Protein AF-A0A1Y3G2E9-F1 (afdb_monomer_lite)

Structure (mmCIF, N/CA/C/O backbone):
data_AF-A0A1Y3G2E9-F1
#
_entry.id   AF-A0A1Y3G2E9-F1
#
loop_
_atom_site.group_PDB
_atom_site.id
_atom_site.type_symbol
_atom_site.label_atom_id
_atom_site.label_alt_id
_atom_site.label_comp_id
_atom_site.label_asym_id
_atom_site.label_entity_id
_atom_site.label_seq_id
_atom_site.pdbx_PDB_ins_code
_atom_site.Cartn_x
_atom_site.Cartn_y
_atom_site.Cartn_z
_atom_site.occupancy
_atom_site.B_iso_or_equiv
_atom_site.auth_seq_id
_atom_site.auth_comp_id
_atom_site.auth_asym_id
_atom_site.auth_atom_id
_atom_site.pdbx_PDB_model_num
ATOM 1 N N . ARG A 1 1 ? -1.721 21.512 43.589 1.00 33.94 1 ARG A N 1
ATOM 2 C CA . ARG A 1 1 ? -3.188 21.276 43.557 1.00 33.94 1 ARG A CA 1
ATOM 3 C C . ARG A 1 1 ? -3.513 20.616 42.223 1.00 33.94 1 ARG A C 1
ATOM 5 O O . ARG A 1 1 ? -3.336 21.269 41.206 1.00 33.94 1 ARG A O 1
ATOM 12 N N . PHE A 1 2 ? -3.913 19.345 42.205 1.00 29.30 2 PHE A N 1
ATOM 13 C CA . PHE A 1 2 ? -4.418 18.720 40.980 1.00 29.30 2 PHE A CA 1
ATOM 14 C C . PHE A 1 2 ? -5.813 19.287 40.705 1.00 29.30 2 PHE A C 1
ATOM 16 O O . PHE A 1 2 ? -6.767 18.940 41.395 1.00 29.30 2 PHE A O 1
ATOM 23 N N . SER A 1 3 ? -5.913 20.225 39.764 1.00 37.59 3 SER A N 1
ATOM 24 C CA . SER A 1 3 ? -7.208 20.693 39.271 1.00 37.59 3 SER A CA 1
ATOM 25 C C . SER A 1 3 ? -7.757 19.628 38.329 1.00 37.59 3 SER A C 1
ATOM 27 O O . SER A 1 3 ? -7.109 19.286 37.338 1.00 37.59 3 SER A O 1
ATOM 29 N N . GLY A 1 4 ? -8.928 19.073 38.644 1.00 47.66 4 GLY A N 1
ATOM 30 C CA . GLY A 1 4 ? -9.651 18.223 37.702 1.00 47.66 4 GLY A CA 1
ATOM 31 C C . GLY A 1 4 ? -9.939 18.999 36.414 1.00 47.66 4 GLY A C 1
ATOM 32 O O . GLY A 1 4 ? -10.162 20.208 36.461 1.00 47.66 4 GLY A O 1
ATOM 33 N N . LYS A 1 5 ? -9.893 18.318 35.259 1.00 54.69 5 LYS A N 1
ATOM 34 C CA . LYS A 1 5 ? -10.405 18.893 34.006 1.00 54.69 5 LYS A CA 1
ATOM 35 C C . LYS A 1 5 ? -11.888 19.220 34.189 1.00 54.69 5 LYS A C 1
ATOM 37 O O . LYS A 1 5 ? -12.602 18.443 34.820 1.00 54.69 5 LYS A O 1
ATOM 42 N N . ASP A 1 6 ? -12.302 20.326 33.592 1.00 52.81 6 ASP A N 1
ATOM 43 C CA . ASP A 1 6 ? -13.691 20.759 33.546 1.00 52.81 6 ASP A CA 1
ATOM 44 C C . ASP A 1 6 ? -14.562 19.678 32.872 1.00 52.81 6 ASP A C 1
ATOM 46 O O . ASP A 1 6 ? -14.238 19.213 31.777 1.00 52.81 6 ASP A O 1
ATOM 50 N N . ASP A 1 7 ? -15.618 19.227 33.555 1.00 52.00 7 ASP A N 1
ATOM 51 C CA . ASP A 1 7 ? -16.566 18.203 33.078 1.00 52.00 7 ASP A CA 1
ATOM 52 C C . ASP A 1 7 ? -17.997 18.748 33.106 1.00 52.00 7 ASP A C 1
ATOM 54 O O . ASP A 1 7 ? -18.939 18.094 33.548 1.00 52.00 7 ASP A O 1
ATOM 58 N N . PHE A 1 8 ? -18.171 19.982 32.632 1.00 50.12 8 PHE A N 1
ATOM 59 C CA . PHE A 1 8 ? -19.473 20.649 32.566 1.00 50.12 8 PHE A CA 1
ATOM 60 C C . PHE A 1 8 ? -20.528 19.849 31.773 1.00 50.12 8 PHE A C 1
ATOM 62 O O . PHE A 1 8 ? -21.725 19.987 32.003 1.00 50.12 8 PHE A O 1
ATOM 69 N N . ARG A 1 9 ? -20.089 18.980 30.849 1.00 52.66 9 ARG A N 1
ATOM 70 C CA . ARG A 1 9 ? -20.954 18.086 30.057 1.00 52.66 9 ARG A CA 1
ATOM 71 C C . ARG A 1 9 ? -21.205 16.714 30.709 1.00 52.66 9 ARG A C 1
ATOM 73 O O . ARG A 1 9 ? -21.903 15.904 30.112 1.00 52.66 9 ARG A O 1
ATOM 80 N N . LEU A 1 10 ? -20.673 16.461 31.912 1.00 61.97 10 LEU A N 1
ATOM 81 C CA . LEU A 1 10 ? -20.812 15.209 32.679 1.00 61.97 10 LEU A CA 1
ATOM 82 C C . LEU A 1 10 ? -20.378 13.943 31.918 1.00 61.97 10 LEU A C 1
ATOM 84 O O . LEU A 1 10 ? -20.847 12.839 32.202 1.00 61.97 10 LEU A O 1
ATOM 88 N N . ASN A 1 11 ? -19.466 14.077 30.957 1.00 60.25 11 ASN A N 1
ATOM 89 C CA .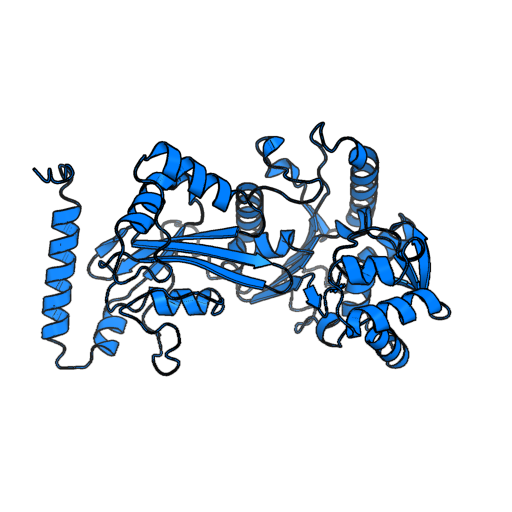 ASN A 1 11 ? -19.031 12.967 30.116 1.00 60.25 11 ASN A CA 1
ATOM 90 C C . ASN A 1 11 ? -18.263 11.925 30.938 1.00 60.25 11 ASN A C 1
ATOM 92 O O . ASN A 1 11 ? -18.474 10.728 30.753 1.00 60.25 11 ASN A O 1
ATOM 96 N N . ARG A 1 12 ? -17.439 12.355 31.908 1.00 62.41 12 ARG A N 1
ATOM 97 C CA . ARG A 1 12 ? -16.728 11.411 32.789 1.00 62.41 12 ARG A CA 1
ATOM 98 C C . ARG A 1 12 ? -17.673 10.732 33.766 1.00 62.41 12 ARG A C 1
ATOM 100 O O . ARG A 1 12 ? -17.498 9.552 34.047 1.00 62.41 12 ARG A O 1
ATOM 107 N N . LEU A 1 13 ? -18.665 11.451 34.290 1.00 62.16 13 LEU A N 1
ATOM 108 C CA . LEU A 1 13 ? -19.677 10.847 35.161 1.00 62.16 13 LEU A CA 1
ATOM 109 C C . LEU A 1 13 ? -20.471 9.760 34.418 1.00 62.16 13 LEU A C 1
ATOM 111 O O . LEU A 1 13 ? -20.739 8.703 34.988 1.00 62.16 13 LEU A O 1
ATOM 115 N N . ASN A 1 14 ? -20.814 10.001 33.152 1.00 65.81 14 ASN A N 1
ATOM 116 C CA . ASN A 1 14 ? -21.484 9.013 32.309 1.00 65.81 14 ASN A CA 1
ATOM 117 C C . ASN A 1 14 ? -20.581 7.803 32.019 1.00 65.81 14 ASN A C 1
ATOM 119 O O . ASN A 1 14 ? -21.045 6.674 32.166 1.00 65.81 14 ASN A O 1
ATOM 123 N N . ASP A 1 15 ? -19.293 8.020 31.722 1.00 64.56 15 ASP A N 1
ATOM 124 C CA . ASP A 1 15 ? -18.304 6.940 31.569 1.00 64.56 15 ASP A CA 1
ATOM 125 C C . ASP A 1 15 ? -18.222 6.053 32.829 1.00 64.56 15 ASP A C 1
ATOM 127 O O . ASP A 1 15 ? -18.237 4.825 32.730 1.00 64.56 15 ASP A O 1
ATOM 131 N N . TYR A 1 16 ? -18.163 6.658 34.024 1.00 65.69 16 TYR A N 1
ATOM 132 C CA . TYR A 1 16 ? -18.098 5.917 35.290 1.00 65.69 16 TYR A CA 1
ATOM 133 C C . TYR A 1 16 ? -19.369 5.115 35.563 1.00 65.69 16 TYR A C 1
ATOM 135 O O . TYR A 1 16 ? -19.275 3.945 35.925 1.00 65.69 16 TYR A O 1
ATOM 143 N N . LYS A 1 17 ? -20.552 5.698 35.338 1.00 67.38 17 LYS A N 1
ATOM 144 C CA . LYS A 1 17 ? -21.832 4.986 35.500 1.00 67.38 17 LYS A CA 1
ATOM 145 C C . LYS A 1 17 ? -21.947 3.789 34.560 1.00 67.38 17 LYS A C 1
ATOM 147 O O . LYS A 1 17 ? -22.497 2.755 34.935 1.00 67.38 17 LYS A O 1
ATOM 152 N N . LEU A 1 18 ? -21.432 3.925 33.341 1.00 68.50 18 LEU A N 1
ATOM 153 C CA . LEU A 1 18 ? -21.439 2.860 32.345 1.00 68.50 18 LEU A CA 1
ATOM 154 C C . LEU A 1 18 ? -20.490 1.720 32.757 1.00 68.50 18 LEU A C 1
ATOM 156 O O . LEU A 1 18 ? -20.878 0.551 32.702 1.00 68.50 18 LEU A O 1
ATOM 160 N N . LEU A 1 19 ? -19.295 2.048 33.264 1.00 67.50 19 LEU A N 1
ATOM 161 C CA . LEU A 1 19 ? -18.360 1.068 33.831 1.00 67.50 19 LEU A CA 1
ATOM 162 C C . LEU A 1 19 ? -18.914 0.370 35.082 1.00 67.50 19 LEU A C 1
ATOM 164 O O . LEU A 1 19 ? -18.798 -0.849 35.188 1.00 67.50 19 LEU A O 1
ATOM 168 N N . GLU A 1 20 ? -19.554 1.103 35.997 1.00 67.06 20 GLU A N 1
ATOM 169 C CA . GLU A 1 20 ? -20.195 0.531 37.191 1.00 67.06 20 GLU A CA 1
ATOM 170 C C . GLU A 1 20 ? -21.314 -0.447 36.827 1.00 67.06 20 GLU A C 1
ATOM 172 O O . GLU A 1 20 ? -21.344 -1.564 37.346 1.00 67.06 20 GLU A O 1
ATOM 177 N N . LYS A 1 21 ? -22.200 -0.067 35.895 1.00 67.44 21 LYS A N 1
ATOM 178 C CA . LYS A 1 21 ? -23.280 -0.942 35.416 1.00 67.44 21 LYS A CA 1
ATOM 179 C C . LYS A 1 21 ? -22.718 -2.246 34.846 1.00 67.44 21 LYS A C 1
ATOM 181 O O . LYS A 1 21 ? -23.177 -3.328 35.202 1.00 67.44 21 LYS A O 1
ATOM 186 N N . LYS A 1 22 ? -21.676 -2.144 34.019 1.00 69.88 22 LYS A N 1
ATOM 187 C CA . LYS A 1 22 ? -21.013 -3.295 33.399 1.00 69.88 22 LYS A CA 1
ATOM 188 C C . LYS A 1 22 ? -20.303 -4.186 34.420 1.00 69.88 22 LYS A C 1
ATOM 190 O O . LYS A 1 22 ? -20.462 -5.401 34.370 1.00 69.88 22 LYS A O 1
ATOM 195 N N . HIS A 1 23 ? -19.564 -3.606 35.367 1.00 65.81 23 HIS A N 1
ATOM 196 C CA . HIS A 1 23 ? -18.923 -4.357 36.453 1.00 65.81 23 HIS A CA 1
ATOM 197 C C . HIS A 1 23 ? -19.948 -5.091 37.327 1.00 65.81 23 HIS A C 1
ATOM 199 O O . HIS A 1 23 ? -19.706 -6.236 37.705 1.00 65.81 23 HIS A O 1
ATOM 205 N N . GLY A 1 24 ? -21.101 -4.474 37.605 1.00 60.31 24 GLY A N 1
ATOM 206 C CA . GLY A 1 24 ? -22.197 -5.131 38.316 1.00 60.31 24 GLY A CA 1
ATOM 207 C C . GLY A 1 24 ? -22.714 -6.376 37.590 1.00 60.31 24 GLY A C 1
ATOM 208 O O . GLY A 1 24 ? -22.937 -7.407 38.220 1.00 60.31 24 GLY A O 1
ATOM 209 N N . GLU A 1 25 ? -22.849 -6.322 36.265 1.00 66.12 25 GLU A N 1
ATOM 210 C CA . GLU A 1 25 ? -23.317 -7.468 35.476 1.00 66.12 25 GLU A CA 1
ATOM 211 C C . GLU A 1 25 ? -22.242 -8.557 35.292 1.00 66.12 25 GLU A C 1
ATOM 213 O O . GLU A 1 25 ? -22.570 -9.741 35.360 1.00 66.12 25 GLU A O 1
ATOM 218 N N . ILE A 1 26 ? -20.957 -8.191 35.180 1.00 64.44 26 ILE A N 1
ATOM 219 C CA . ILE A 1 26 ? -19.830 -9.149 35.174 1.00 64.44 26 ILE A CA 1
ATOM 220 C C . ILE A 1 26 ? -19.745 -9.911 36.504 1.00 64.44 26 ILE A C 1
ATOM 222 O O . ILE A 1 26 ? -19.530 -11.120 36.518 1.00 64.44 26 ILE A O 1
ATOM 226 N N . LEU A 1 27 ? -19.939 -9.238 37.642 1.00 60.75 27 LEU A N 1
ATOM 227 C CA . LEU A 1 27 ? -19.952 -9.906 38.951 1.00 60.75 27 LEU A CA 1
ATOM 228 C C . LEU A 1 27 ? -21.125 -10.892 39.083 1.00 60.75 27 LEU A C 1
ATOM 230 O O . LEU A 1 27 ? -21.005 -11.918 39.755 1.00 60.75 27 LEU A O 1
ATOM 234 N N . ASN A 1 28 ? -22.239 -10.615 38.402 1.00 63.03 28 ASN A N 1
ATOM 235 C CA . ASN A 1 28 ? -23.421 -11.472 38.395 1.00 63.03 28 ASN A CA 1
ATOM 236 C C . ASN A 1 28 ? -23.333 -12.646 37.402 1.00 63.03 28 ASN A C 1
ATOM 238 O O . ASN A 1 28 ? -24.110 -13.593 37.537 1.00 63.03 28 ASN A O 1
ATOM 242 N N . SER A 1 29 ? -22.393 -12.642 36.448 1.00 59.78 29 SER A N 1
ATOM 243 C CA . SER A 1 29 ? -22.291 -13.668 35.393 1.00 59.78 29 SER A CA 1
ATOM 244 C C . SER A 1 29 ? -21.617 -14.984 35.824 1.00 59.78 29 SER A C 1
ATOM 246 O O . SER A 1 29 ? -21.401 -15.864 34.994 1.00 59.78 29 SER A O 1
ATOM 248 N N . LYS A 1 30 ? -21.314 -15.158 37.124 1.00 56.62 30 LYS A N 1
ATOM 249 C CA . LYS A 1 30 ? -20.863 -16.418 37.768 1.00 56.62 30 LYS A CA 1
ATOM 250 C C . LYS A 1 30 ? -19.804 -17.229 36.988 1.00 56.62 30 LYS A C 1
ATOM 252 O O . LYS A 1 30 ? -19.807 -18.456 37.043 1.00 56.62 30 LYS A O 1
ATOM 257 N N . GLY A 1 31 ? -18.866 -16.555 36.321 1.00 57.56 31 GLY A N 1
ATOM 258 C CA . GLY A 1 31 ? -17.687 -17.190 35.719 1.00 57.56 31 GLY A CA 1
ATOM 259 C C . GLY A 1 31 ? -17.747 -17.447 34.212 1.00 57.56 31 GLY A C 1
ATOM 260 O O . GLY A 1 31 ? -16.784 -17.992 33.682 1.00 57.56 31 GLY A O 1
ATOM 261 N N . ASP A 1 32 ? -18.801 -17.023 33.509 1.00 75.25 32 ASP A N 1
ATOM 262 C CA . ASP A 1 32 ? -18.860 -17.089 32.041 1.00 75.25 32 ASP A CA 1
ATOM 263 C C . ASP A 1 32 ? -18.683 -15.704 31.397 1.00 75.25 32 ASP A C 1
ATOM 265 O O . ASP A 1 32 ? -19.587 -15.112 30.799 1.00 75.25 32 ASP A O 1
ATOM 269 N N . THR A 1 33 ? -17.487 -15.143 31.582 1.00 81.62 33 THR A N 1
ATOM 270 C CA . THR A 1 33 ? -17.121 -13.809 31.083 1.00 81.62 33 THR A CA 1
ATOM 271 C C . THR A 1 33 ? -17.250 -13.705 29.562 1.00 81.62 33 THR A C 1
ATOM 273 O O . THR A 1 33 ? -17.646 -12.660 29.051 1.00 81.62 33 THR A O 1
ATOM 276 N N . ASP A 1 34 ? -16.964 -14.781 28.827 1.00 87.25 34 ASP A N 1
ATOM 277 C CA . ASP A 1 34 ? -16.975 -14.760 27.363 1.00 87.25 34 ASP A CA 1
ATOM 278 C C . ASP A 1 34 ? -18.409 -14.707 26.819 1.00 87.25 34 ASP A C 1
ATOM 280 O O . ASP A 1 34 ? -18.680 -13.931 25.900 1.00 87.25 34 ASP A O 1
ATOM 284 N N . ASN A 1 35 ? -19.363 -15.435 27.417 1.00 85.50 35 ASN A N 1
ATOM 285 C CA . ASN A 1 35 ? -20.775 -15.289 27.045 1.00 85.50 35 ASN A CA 1
ATOM 286 C C . ASN A 1 35 ? -21.325 -13.902 27.385 1.00 85.50 35 ASN A C 1
ATOM 288 O O . ASN A 1 35 ? -22.006 -13.301 26.553 1.00 85.50 35 ASN A O 1
ATOM 292 N N . PHE A 1 36 ? -20.949 -13.329 28.531 1.00 85.31 36 PHE A N 1
ATOM 293 C CA . PHE A 1 36 ? -21.302 -11.944 28.852 1.00 85.31 36 PHE A CA 1
ATOM 294 C C . PHE A 1 36 ? -20.791 -10.947 27.793 1.00 85.31 36 PHE A C 1
ATOM 296 O O . PHE A 1 36 ? -21.511 -10.027 27.388 1.00 85.31 36 PHE A O 1
ATOM 303 N N . LEU A 1 37 ? -19.557 -11.122 27.309 1.00 88.88 37 LEU A N 1
ATOM 304 C CA . LEU A 1 37 ? -18.989 -10.273 26.259 1.00 88.88 37 LEU A CA 1
ATOM 305 C C . LEU A 1 37 ? -19.732 -10.447 24.925 1.00 88.88 37 LEU A C 1
ATOM 307 O O . LEU A 1 37 ? -20.045 -9.442 24.281 1.00 88.88 37 LEU A O 1
ATOM 311 N N . ARG A 1 38 ? -20.098 -11.680 24.541 1.00 90.00 38 ARG A N 1
ATOM 312 C CA . ARG A 1 38 ? -20.937 -11.953 23.351 1.00 90.00 38 ARG A CA 1
ATOM 313 C C . ARG A 1 38 ? -22.284 -11.243 23.424 1.00 90.00 38 ARG A C 1
ATOM 315 O O . ARG A 1 38 ? -22.705 -10.608 22.456 1.00 90.00 38 ARG A O 1
ATOM 322 N N . GLU A 1 39 ? -22.929 -11.295 24.582 1.00 88.50 39 GLU A N 1
ATOM 323 C CA . GLU A 1 39 ? -24.205 -10.624 24.841 1.00 88.50 39 GLU A CA 1
ATOM 324 C C . GLU A 1 39 ? -24.077 -9.108 25.002 1.00 88.50 39 GLU A C 1
ATOM 326 O O . GLU A 1 39 ? -25.093 -8.416 25.046 1.00 88.50 39 GLU A O 1
ATOM 331 N N . SER A 1 40 ? -22.863 -8.566 25.125 1.00 88.25 40 SER A N 1
ATOM 332 C CA . SER A 1 40 ? -22.646 -7.120 25.230 1.00 88.25 40 SER A CA 1
ATOM 333 C C . SER A 1 40 ? -22.762 -6.413 23.878 1.00 88.25 40 SER A C 1
ATOM 335 O O . SER A 1 40 ? -22.918 -5.198 23.859 1.00 88.25 40 SER A O 1
ATOM 337 N N . HIS A 1 41 ? -22.737 -7.147 22.758 1.00 91.00 41 HIS A N 1
ATOM 338 C CA . HIS A 1 41 ? -22.830 -6.592 21.400 1.00 91.00 41 HIS A CA 1
ATOM 339 C C . HIS A 1 41 ? -21.794 -5.492 21.136 1.00 91.00 41 HIS A C 1
ATOM 341 O O . HIS A 1 41 ? -22.117 -4.393 20.688 1.00 91.00 41 HIS A O 1
ATOM 347 N N . ILE A 1 42 ? -20.534 -5.799 21.445 1.00 92.94 42 ILE A N 1
ATOM 348 C CA . ILE A 1 42 ? -19.425 -4.860 21.299 1.00 92.94 42 ILE A CA 1
ATOM 349 C C . ILE A 1 42 ? -19.195 -4.591 19.813 1.00 92.94 42 ILE A C 1
ATOM 351 O O . ILE A 1 42 ? -18.999 -5.515 19.022 1.00 92.94 42 ILE A O 1
ATOM 355 N N . THR A 1 43 ? -19.194 -3.316 19.447 1.00 94.19 43 THR A N 1
ATOM 356 C CA . THR A 1 43 ? -18.920 -2.841 18.096 1.00 94.19 43 THR A CA 1
ATOM 357 C C . THR A 1 43 ? -17.750 -1.866 18.086 1.00 94.19 43 THR A C 1
ATOM 359 O O . THR A 1 43 ? -17.594 -1.056 19.001 1.00 94.19 43 THR A O 1
ATOM 362 N N . VAL A 1 44 ? -16.918 -1.965 17.052 1.00 94.38 44 VAL A N 1
ATOM 363 C CA . VAL A 1 44 ? -15.723 -1.143 16.854 1.00 94.38 44 VAL A CA 1
ATOM 364 C C . VAL A 1 44 ? -15.795 -0.448 15.503 1.00 94.38 44 VAL A C 1
ATOM 366 O O . VAL A 1 44 ? -15.980 -1.092 14.473 1.00 94.38 44 VAL A O 1
ATOM 369 N N . GLU A 1 45 ? -15.611 0.860 15.506 1.00 92.94 45 GLU A N 1
ATOM 370 C CA . GLU A 1 45 ? -15.407 1.686 14.322 1.00 92.94 45 GLU A CA 1
ATOM 371 C C . GLU A 1 45 ? -13.966 2.202 14.330 1.00 92.94 45 GLU A C 1
ATOM 373 O O . GLU A 1 45 ? -13.455 2.617 15.375 1.00 92.94 45 GLU A O 1
ATOM 378 N N . ILE A 1 46 ? -13.302 2.150 13.175 1.00 91.50 46 ILE A N 1
ATOM 379 C CA . ILE A 1 46 ? -11.988 2.764 12.991 1.00 91.50 46 ILE A CA 1
ATOM 380 C C . ILE A 1 46 ? -12.203 4.057 12.221 1.00 91.50 46 ILE A C 1
ATOM 382 O O . ILE A 1 46 ? -12.562 4.031 11.046 1.00 91.50 46 ILE A O 1
ATOM 386 N N . ASP A 1 47 ? -11.968 5.174 12.893 1.00 90.56 47 ASP A N 1
ATOM 387 C CA . ASP A 1 47 ? -11.963 6.482 12.265 1.00 90.56 47 ASP A CA 1
ATOM 388 C C . ASP A 1 47 ? -10.558 6.798 11.753 1.00 90.56 47 ASP A C 1
ATOM 390 O O . ASP A 1 47 ? -9.590 6.946 12.511 1.00 90.56 47 ASP A O 1
ATOM 394 N N . TYR A 1 48 ? -10.456 6.871 10.432 1.00 89.06 48 TYR A N 1
ATOM 395 C CA . TYR A 1 48 ? -9.227 7.175 9.723 1.00 89.06 48 TYR A CA 1
ATOM 396 C C . TYR A 1 48 ? -8.968 8.686 9.596 1.00 89.06 48 TYR A C 1
ATOM 398 O O . TYR A 1 48 ? -7.877 9.079 9.188 1.00 89.06 48 TYR A O 1
ATOM 406 N N . ASN A 1 49 ? -9.886 9.570 9.977 1.00 87.31 49 ASN A N 1
ATOM 407 C CA . ASN A 1 49 ? -9.656 11.016 9.990 1.00 87.31 49 ASN A CA 1
ATOM 408 C C . ASN A 1 49 ? -8.968 11.471 11.294 1.00 87.31 49 ASN A C 1
ATOM 410 O O . ASN A 1 49 ? -9.461 12.309 12.049 1.00 87.31 49 ASN A O 1
ATOM 414 N N . VAL A 1 50 ? -7.808 10.875 11.576 1.00 91.75 50 VAL A N 1
ATOM 415 C CA . VAL A 1 50 ? -7.033 11.058 12.815 1.00 91.75 50 VAL A CA 1
ATOM 416 C C . VAL A 1 50 ? -6.659 12.526 13.045 1.00 91.75 50 VAL A C 1
ATOM 418 O O . VAL A 1 50 ? -6.706 13.012 14.178 1.00 91.75 50 VAL A O 1
ATOM 421 N N . GLU A 1 51 ? -6.318 13.242 11.978 1.00 89.19 51 GLU A N 1
ATOM 422 C CA . GLU A 1 51 ? -5.873 14.634 11.993 1.00 89.19 51 GLU A CA 1
ATOM 423 C C . GLU A 1 51 ? -6.960 15.573 12.544 1.00 89.19 51 GLU A C 1
ATOM 425 O O . GLU A 1 51 ? -6.654 16.480 13.322 1.00 89.19 51 GLU A O 1
ATOM 430 N N . ALA A 1 52 ? -8.239 15.305 12.248 1.00 89.50 52 ALA A N 1
ATOM 431 C CA . ALA A 1 52 ? -9.372 16.064 12.790 1.00 89.50 52 ALA A CA 1
ATOM 432 C C . ALA A 1 52 ? -9.549 15.895 14.313 1.00 89.50 52 ALA A C 1
ATOM 434 O O . ALA A 1 52 ? -10.231 16.688 14.967 1.00 89.50 52 ALA A O 1
ATOM 435 N N . HIS A 1 53 ? -8.909 14.882 14.898 1.00 93.12 53 HIS A N 1
ATOM 436 C CA . HIS A 1 53 ? -9.056 14.482 16.294 1.00 93.12 53 HIS A CA 1
ATOM 437 C C . HIS A 1 53 ? -7.713 14.444 17.043 1.00 93.12 53 HIS A C 1
ATOM 439 O O . HIS A 1 53 ? -7.574 13.740 18.049 1.00 93.12 53 HIS A O 1
ATOM 445 N N . ILE A 1 54 ? -6.721 15.231 16.610 1.00 93.75 54 ILE A N 1
ATOM 446 C CA . ILE A 1 54 ? -5.344 15.127 17.120 1.00 93.75 54 ILE A CA 1
ATOM 447 C C . ILE A 1 54 ? -5.215 15.361 18.630 1.00 93.75 54 ILE A C 1
ATOM 449 O O . ILE A 1 54 ? -4.434 14.703 19.316 1.00 93.75 54 ILE A O 1
ATOM 453 N N . ASP A 1 55 ? -6.046 16.240 19.189 1.00 92.69 55 ASP A N 1
ATOM 454 C CA . ASP A 1 55 ? -6.088 16.492 20.631 1.00 92.69 55 ASP A CA 1
ATOM 455 C C . ASP A 1 55 ? -6.469 15.230 21.417 1.00 92.69 55 ASP A C 1
ATOM 457 O O . ASP A 1 55 ? -5.957 14.988 22.515 1.00 92.69 55 ASP A O 1
ATOM 461 N N . ARG A 1 56 ? -7.354 14.404 20.846 1.00 93.88 56 ARG A N 1
ATOM 462 C CA . ARG A 1 56 ? -7.771 13.137 21.441 1.00 93.88 56 ARG A CA 1
ATOM 463 C C . ARG A 1 56 ? -6.681 12.076 21.320 1.00 93.88 56 ARG A C 1
ATOM 465 O O . ARG A 1 56 ? -6.476 11.331 22.278 1.00 93.88 56 ARG A O 1
ATOM 472 N N . VAL A 1 57 ? -5.960 12.042 20.200 1.00 94.88 57 VAL A N 1
ATOM 473 C CA . VAL A 1 57 ? -4.787 11.173 19.995 1.00 94.88 57 VAL A CA 1
ATOM 474 C C . VAL A 1 57 ? -3.724 11.452 21.056 1.00 94.88 57 VAL A C 1
ATOM 476 O O . VAL A 1 57 ? -3.311 10.539 21.770 1.00 94.88 57 VAL A O 1
ATOM 479 N N . ILE A 1 58 ? -3.344 12.723 21.235 1.00 94.38 58 ILE A N 1
ATOM 480 C CA . ILE A 1 58 ? -2.360 13.142 22.246 1.00 94.38 58 ILE A CA 1
ATOM 481 C C . ILE A 1 58 ? -2.829 12.747 23.648 1.00 94.38 58 ILE A C 1
ATOM 483 O O . ILE A 1 58 ? -2.048 12.235 24.454 1.00 94.38 58 ILE A O 1
ATOM 487 N N . GLU A 1 59 ? -4.115 12.950 23.948 1.00 92.44 59 GLU A N 1
ATOM 488 C CA . GLU A 1 59 ? -4.681 12.550 25.232 1.00 92.44 59 GLU A CA 1
ATOM 489 C C . GLU A 1 59 ? -4.560 11.040 25.474 1.00 92.44 59 GLU A C 1
ATOM 491 O O . GLU A 1 59 ? -4.135 10.636 26.559 1.00 92.44 59 GLU A O 1
ATOM 496 N N . LEU A 1 60 ? -4.919 10.214 24.488 1.00 93.50 60 LEU A N 1
ATOM 497 C CA . LEU A 1 60 ? -4.803 8.760 24.578 1.00 93.50 60 LEU A CA 1
ATOM 498 C C . LEU A 1 60 ? -3.346 8.343 24.786 1.00 93.50 60 LEU A C 1
ATOM 500 O O . LEU A 1 60 ? -3.064 7.626 25.744 1.00 93.50 60 LEU A O 1
ATOM 504 N N . ILE A 1 61 ? -2.410 8.848 23.982 1.00 93.31 61 ILE A N 1
ATOM 505 C CA . ILE A 1 61 ? -0.989 8.485 24.077 1.00 93.31 61 ILE A CA 1
ATOM 506 C C . ILE A 1 61 ? -0.413 8.822 25.458 1.00 93.31 61 ILE A C 1
ATOM 508 O O . ILE A 1 61 ? 0.288 7.998 26.048 1.00 93.31 61 ILE A O 1
ATOM 512 N N . ASN A 1 62 ? -0.724 9.999 26.006 1.00 91.56 62 ASN A N 1
ATOM 513 C CA . ASN A 1 62 ? -0.103 10.467 27.246 1.00 91.56 62 ASN A CA 1
ATOM 514 C C . ASN A 1 62 ? -0.797 9.982 28.525 1.00 91.56 62 ASN A C 1
ATOM 516 O O . ASN A 1 62 ? -0.162 9.950 29.579 1.00 91.56 62 ASN A O 1
ATOM 520 N N . ARG A 1 63 ? -2.083 9.606 28.471 1.00 86.12 63 ARG A N 1
ATOM 521 C CA . ARG A 1 63 ? -2.859 9.233 29.673 1.00 86.12 63 ARG A CA 1
ATOM 522 C C . ARG A 1 63 ? -3.112 7.742 29.837 1.00 86.12 63 ARG A C 1
ATOM 524 O O . ARG A 1 63 ?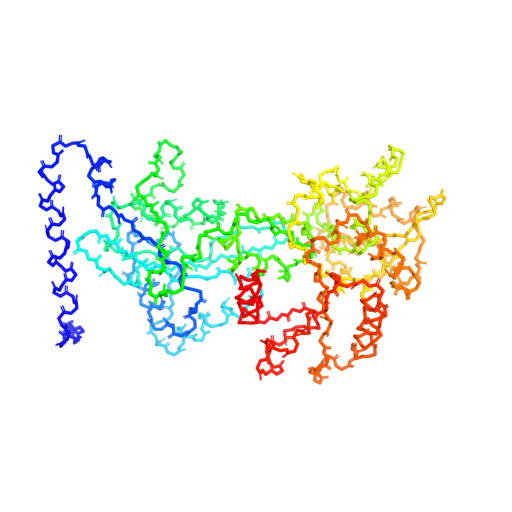 -3.587 7.325 30.892 1.00 86.12 63 ARG A O 1
ATOM 531 N N . THR A 1 64 ? -2.828 6.938 28.822 1.00 80.75 64 THR A N 1
ATOM 532 C CA . THR A 1 64 ? -2.998 5.485 28.891 1.00 80.75 64 THR A CA 1
ATOM 533 C C . THR A 1 64 ? -1.708 4.837 29.391 1.00 80.75 64 THR A C 1
ATOM 535 O O . THR A 1 64 ? -0.634 5.049 28.831 1.00 80.75 64 THR A O 1
ATOM 538 N N . ASN A 1 65 ? -1.798 4.054 30.470 1.00 76.31 65 ASN A N 1
ATOM 539 C CA . ASN A 1 65 ? -0.648 3.350 31.051 1.00 76.31 65 ASN A CA 1
ATOM 540 C C . ASN A 1 65 ? -0.775 1.831 30.879 1.00 76.31 65 ASN A C 1
ATOM 542 O O . ASN A 1 65 ? 0.058 1.223 30.221 1.00 76.31 65 ASN A O 1
ATOM 546 N N . GLN A 1 66 ? -1.834 1.230 31.429 1.00 75.88 66 GLN A N 1
ATOM 547 C CA . GLN A 1 66 ? -2.001 -0.231 31.508 1.00 75.88 66 GLN A CA 1
ATOM 548 C C . GLN A 1 66 ? -2.376 -0.913 30.182 1.00 75.88 66 GLN A C 1
ATOM 550 O O . GLN A 1 66 ? -2.174 -2.114 30.026 1.00 75.88 66 GLN A O 1
ATOM 555 N N . LEU A 1 67 ? -2.907 -0.141 29.233 1.00 82.06 67 LEU A N 1
ATOM 556 C CA . LEU A 1 67 ? -3.207 -0.574 27.867 1.00 82.06 67 LEU A CA 1
ATOM 557 C C . LEU A 1 67 ? -2.452 0.289 26.851 1.00 82.06 67 LEU A C 1
ATOM 559 O O . LEU A 1 67 ? -2.950 0.564 25.766 1.00 82.06 67 LEU A O 1
ATOM 563 N N . ASN A 1 68 ? -1.269 0.779 27.225 1.00 88.25 68 ASN A N 1
ATOM 564 C CA . ASN A 1 68 ? -0.343 1.407 26.296 1.00 88.25 68 ASN A CA 1
ATOM 565 C C . ASN A 1 68 ? 0.864 0.497 26.143 1.00 88.25 68 ASN A C 1
ATOM 567 O O . ASN A 1 68 ? 1.673 0.375 27.062 1.00 88.25 68 ASN A O 1
ATOM 571 N N . PHE A 1 69 ? 0.947 -0.150 24.988 1.00 90.19 69 PHE A N 1
ATOM 572 C CA . PHE A 1 69 ? 1.878 -1.247 24.782 1.00 90.19 69 PHE A CA 1
ATOM 573 C C . PHE A 1 69 ? 3.305 -0.759 24.547 1.00 90.19 69 PHE A C 1
ATOM 575 O O . PHE A 1 69 ? 4.246 -1.418 24.964 1.00 90.19 69 PHE A O 1
ATOM 582 N N . ILE A 1 70 ? 3.473 0.430 23.967 1.00 90.44 70 ILE A N 1
ATOM 583 C CA . ILE A 1 70 ? 4.790 0.954 23.571 1.00 90.44 70 ILE A CA 1
ATOM 584 C C . ILE A 1 70 ? 5.308 1.994 24.574 1.00 90.44 70 ILE A C 1
ATOM 586 O O . ILE A 1 70 ? 6.510 2.166 24.739 1.00 90.44 70 ILE A O 1
ATOM 590 N N . LYS A 1 71 ? 4.412 2.702 25.275 1.00 87.25 71 LYS A N 1
ATOM 591 C CA . LYS A 1 71 ? 4.726 3.738 26.281 1.00 87.25 71 LYS A CA 1
ATOM 592 C C . LYS A 1 71 ? 5.611 4.894 25.776 1.00 87.25 71 LYS A C 1
ATOM 594 O O . LYS A 1 71 ? 6.124 5.665 26.584 1.00 87.25 71 LYS A O 1
ATOM 599 N N . LYS A 1 72 ? 5.703 5.096 24.454 1.00 89.38 72 LYS A N 1
ATOM 600 C CA . LYS A 1 72 ? 6.281 6.298 23.825 1.00 89.38 72 LYS A CA 1
ATOM 601 C C . LYS A 1 72 ? 5.382 7.505 24.127 1.00 89.38 72 LYS A C 1
ATOM 603 O O . LYS A 1 72 ? 4.294 7.631 23.568 1.00 89.38 72 LYS A O 1
ATOM 608 N N . ARG A 1 73 ? 5.799 8.361 25.066 1.00 90.69 73 ARG A N 1
ATOM 609 C CA . ARG A 1 73 ? 5.077 9.588 25.454 1.00 90.69 73 ARG A CA 1
ATOM 610 C C . ARG A 1 73 ? 5.415 10.736 24.509 1.00 90.69 73 ARG A C 1
ATOM 612 O O . ARG A 1 73 ? 6.533 10.824 24.010 1.00 90.69 73 ARG A O 1
ATOM 619 N N . LEU A 1 74 ? 4.442 11.611 24.287 1.00 93.44 74 LEU A N 1
ATOM 620 C CA . LEU A 1 74 ? 4.643 12.873 23.580 1.00 93.44 74 LEU A CA 1
ATOM 621 C C . LEU A 1 74 ? 5.053 13.974 24.573 1.00 93.44 74 LEU A C 1
ATOM 623 O O . LEU A 1 74 ? 4.760 13.841 25.766 1.00 93.44 74 LEU A O 1
ATOM 627 N N . PRO A 1 75 ? 5.677 15.068 24.096 1.00 93.69 75 PRO A N 1
ATOM 628 C CA . PRO A 1 75 ? 5.955 16.249 24.911 1.00 93.69 75 PRO A CA 1
ATOM 629 C C . PRO A 1 75 ? 4.742 16.726 25.730 1.00 93.69 75 PRO A C 1
ATOM 631 O O . PRO A 1 75 ? 3.594 16.592 25.305 1.00 93.69 75 PRO A O 1
ATOM 634 N N . GLU A 1 76 ? 4.987 17.308 26.909 1.00 87.88 76 GLU A N 1
ATOM 635 C CA . GLU A 1 76 ? 3.908 17.851 27.753 1.00 87.88 76 GLU A CA 1
ATOM 636 C C . GLU A 1 76 ? 3.268 19.102 27.140 1.00 87.88 76 GLU A C 1
ATOM 638 O O . GLU A 1 76 ? 2.064 19.331 27.289 1.00 87.88 76 GLU A O 1
ATOM 643 N N . ASN A 1 77 ? 4.068 19.906 26.433 1.00 93.44 77 ASN A N 1
ATOM 644 C CA . ASN A 1 77 ? 3.564 21.039 25.677 1.00 93.44 77 ASN A CA 1
ATOM 645 C C . ASN A 1 77 ? 2.694 20.534 24.517 1.00 93.44 77 ASN A C 1
ATOM 647 O O . ASN A 1 77 ? 3.134 19.749 23.678 1.00 93.44 77 ASN A O 1
ATOM 651 N N . LYS A 1 78 ? 1.446 21.008 24.471 1.00 89.88 78 LYS A N 1
ATOM 652 C CA . LYS A 1 78 ? 0.438 20.551 23.511 1.00 89.88 78 LYS A CA 1
ATOM 653 C C . LYS A 1 78 ? 0.828 20.827 22.058 1.00 89.88 78 LYS A C 1
ATOM 655 O O . LYS A 1 78 ? 0.570 19.985 21.205 1.00 89.88 78 LYS A O 1
ATOM 660 N N . GLU A 1 79 ? 1.431 21.975 21.772 1.00 92.50 79 GLU A N 1
ATOM 661 C CA . GLU A 1 79 ? 1.816 22.338 20.405 1.00 92.50 79 GLU A CA 1
ATOM 662 C C . GLU A 1 79 ? 3.041 21.538 19.948 1.00 92.50 79 GLU A C 1
ATOM 664 O O . GLU A 1 79 ? 3.062 21.040 18.823 1.00 92.50 79 GLU A O 1
ATOM 669 N N . ASP A 1 80 ? 3.998 21.285 20.846 1.00 93.69 80 ASP A N 1
ATOM 670 C CA . ASP A 1 80 ? 5.113 20.376 20.557 1.00 93.69 80 ASP A CA 1
ATOM 671 C C . ASP A 1 80 ? 4.624 18.940 20.323 1.00 93.69 80 ASP A C 1
ATOM 673 O O . ASP A 1 80 ? 5.063 18.283 19.381 1.00 93.69 80 ASP A O 1
ATOM 677 N N . ALA A 1 81 ? 3.677 18.460 21.137 1.00 93.75 81 ALA A N 1
ATOM 678 C CA . ALA A 1 81 ? 3.062 17.148 20.958 1.00 93.75 81 ALA A CA 1
ATOM 679 C C . ALA A 1 81 ? 2.340 17.027 19.614 1.00 93.75 81 ALA A C 1
ATOM 681 O O . ALA A 1 81 ? 2.516 16.018 18.932 1.00 93.75 81 ALA A O 1
ATOM 682 N N . LYS A 1 82 ? 1.569 18.053 19.223 1.00 94.06 82 LYS A N 1
ATOM 683 C CA . LYS A 1 82 ? 0.908 18.130 17.912 1.00 94.06 82 LYS A CA 1
ATOM 684 C C . LYS A 1 82 ? 1.910 18.081 16.772 1.00 94.06 82 LYS A C 1
ATOM 686 O O . LYS A 1 82 ? 1.677 17.340 15.822 1.00 94.06 82 LYS A O 1
ATOM 691 N N . ARG A 1 83 ? 3.007 18.836 16.858 1.00 93.50 83 ARG A N 1
ATOM 692 C CA . ARG A 1 83 ? 4.053 18.825 15.831 1.00 93.50 83 ARG A CA 1
ATOM 693 C C . ARG A 1 83 ? 4.640 17.424 15.668 1.00 93.50 83 ARG A C 1
ATOM 695 O O . ARG A 1 83 ? 4.586 16.892 14.568 1.00 93.50 83 ARG A O 1
ATOM 702 N N . VAL A 1 84 ? 5.081 16.800 16.764 1.00 93.44 84 VAL A N 1
ATOM 703 C CA . VAL A 1 84 ? 5.680 15.453 16.735 1.00 93.44 84 VAL A CA 1
ATOM 704 C C . VAL A 1 84 ? 4.722 14.427 16.129 1.00 93.44 84 VAL A C 1
ATOM 706 O O . VAL A 1 84 ? 5.105 13.683 15.233 1.00 93.44 84 VAL A O 1
ATOM 709 N N . ILE A 1 85 ? 3.461 14.382 16.577 1.00 93.62 85 ILE A N 1
ATOM 710 C CA . ILE A 1 85 ? 2.514 13.393 16.041 1.00 93.62 85 ILE A CA 1
ATOM 711 C C . ILE A 1 85 ? 2.127 13.687 14.585 1.00 93.62 85 ILE A C 1
ATOM 713 O O . ILE A 1 85 ? 1.917 12.755 13.818 1.00 93.62 85 ILE A O 1
ATOM 717 N N . SER A 1 86 ? 2.061 14.959 14.179 1.00 91.12 86 SER A N 1
ATOM 718 C CA . SER A 1 86 ? 1.755 15.331 12.791 1.00 91.12 86 SER A CA 1
ATOM 719 C C . SER A 1 86 ? 2.900 14.967 11.847 1.00 91.12 86 SER A C 1
ATOM 721 O O . SER A 1 86 ? 2.648 14.497 10.742 1.00 91.12 86 SER A O 1
ATOM 723 N N . GLU A 1 87 ? 4.149 15.133 12.288 1.00 90.56 87 GLU A N 1
ATOM 724 C CA . GLU A 1 87 ? 5.334 14.674 11.557 1.00 90.56 87 GLU A CA 1
ATOM 725 C C . GLU A 1 87 ? 5.299 13.151 11.372 1.00 90.56 87 GLU A C 1
ATOM 727 O O . GLU A 1 87 ? 5.430 12.667 10.248 1.00 90.56 87 GLU A O 1
ATOM 732 N N . GLU A 1 88 ? 5.016 12.398 12.438 1.00 90.69 88 GLU A N 1
ATOM 733 C CA . GLU A 1 88 ? 4.886 10.936 12.383 1.00 90.69 88 GLU A CA 1
ATOM 734 C C . GLU A 1 88 ? 3.744 10.482 11.458 1.00 90.69 88 GLU A C 1
ATOM 736 O O . GLU A 1 88 ? 3.897 9.494 10.752 1.00 90.69 88 GLU A O 1
ATOM 741 N N . LEU A 1 89 ? 2.614 11.198 11.413 1.00 89.81 89 LEU A N 1
ATOM 742 C CA . LEU A 1 89 ? 1.471 10.884 10.539 1.00 89.81 89 LEU A CA 1
ATOM 743 C C . LEU A 1 89 ? 1.682 11.284 9.072 1.00 89.81 89 LEU A C 1
ATOM 745 O O . LEU A 1 89 ? 0.942 10.829 8.199 1.00 89.81 89 LEU A O 1
ATOM 749 N N . SER A 1 90 ? 2.656 12.149 8.789 1.00 84.25 90 SER A N 1
ATOM 750 C CA . SER A 1 90 ? 2.854 12.698 7.445 1.00 84.25 90 SER A CA 1
ATOM 751 C C . SER A 1 90 ? 3.446 11.696 6.454 1.00 84.25 90 SER A C 1
ATOM 753 O O . SER A 1 90 ? 3.303 11.881 5.246 1.00 84.25 90 SER A O 1
ATOM 755 N N . HIS A 1 91 ? 4.093 10.639 6.949 1.00 84.00 91 HIS A N 1
ATOM 756 C CA . HIS A 1 91 ? 4.835 9.697 6.120 1.00 84.00 91 HIS A CA 1
ATOM 757 C C . HIS A 1 91 ? 3.891 8.685 5.425 1.00 84.00 91 HIS A C 1
ATOM 759 O O . HIS A 1 91 ? 2.935 8.215 6.043 1.00 84.00 91 HIS A O 1
ATOM 765 N N . PRO A 1 92 ? 4.124 8.324 4.146 1.00 77.44 92 PRO A N 1
ATOM 766 C CA . PRO A 1 92 ? 3.189 7.522 3.342 1.00 77.44 92 PRO A CA 1
ATOM 767 C C . PRO A 1 92 ? 2.976 6.088 3.853 1.00 77.44 92 PRO A C 1
ATOM 769 O O . PRO A 1 92 ? 1.906 5.518 3.660 1.00 77.44 92 PRO A O 1
ATOM 772 N N . ASP A 1 93 ? 3.975 5.514 4.523 1.00 85.00 93 ASP A N 1
ATOM 773 C CA . ASP A 1 93 ? 3.953 4.148 5.072 1.00 85.00 93 ASP A CA 1
ATOM 774 C C . ASP A 1 93 ? 3.281 4.058 6.461 1.00 85.00 93 ASP A C 1
ATOM 776 O O . ASP A 1 93 ? 3.284 3.001 7.108 1.00 85.00 93 ASP A O 1
ATOM 780 N N . ARG A 1 94 ? 2.725 5.176 6.947 1.00 90.12 94 ARG A N 1
ATOM 781 C CA . ARG A 1 94 ? 2.116 5.300 8.272 1.00 90.12 94 ARG A CA 1
ATOM 782 C C . ARG A 1 94 ? 0.606 5.164 8.180 1.00 90.12 94 ARG A C 1
ATOM 784 O O . ARG A 1 94 ? -0.115 6.020 7.669 1.00 90.12 94 ARG A O 1
ATOM 791 N N . HIS A 1 95 ? 0.124 4.083 8.765 1.00 91.25 95 HIS A N 1
ATOM 792 C CA . HIS A 1 95 ? -1.273 3.699 8.806 1.00 91.25 95 HIS A CA 1
ATOM 793 C C . HIS A 1 95 ? -1.803 3.934 10.214 1.00 91.25 95 HIS A C 1
ATOM 795 O O . HIS A 1 95 ? -1.322 3.342 11.177 1.00 91.25 95 HIS A O 1
ATOM 801 N N . ALA A 1 96 ? -2.772 4.830 10.351 1.00 94.44 96 ALA A N 1
ATOM 802 C CA . ALA A 1 96 ? -3.242 5.292 11.648 1.00 94.44 96 ALA A CA 1
ATOM 803 C C . ALA A 1 96 ? -4.759 5.236 11.731 1.00 94.44 96 ALA A C 1
ATOM 805 O O . ALA A 1 96 ? -5.439 5.476 10.732 1.00 94.44 96 ALA A O 1
ATOM 806 N N . GLY A 1 97 ? -5.281 5.009 12.931 1.00 94.62 97 GLY A N 1
ATOM 807 C CA . GLY A 1 97 ? -6.715 5.048 13.178 1.00 94.62 97 GLY A CA 1
ATOM 808 C C . GLY A 1 97 ? -7.049 5.316 14.637 1.00 94.62 97 GLY A C 1
ATOM 809 O O . GLY A 1 97 ? -6.334 4.894 15.554 1.00 94.62 97 GLY A O 1
ATOM 810 N N . LEU A 1 98 ? -8.157 6.021 14.845 1.00 96.12 98 LEU A N 1
ATOM 811 C CA . LEU A 1 98 ? -8.811 6.155 16.139 1.00 96.12 98 LEU A CA 1
ATOM 812 C C . LEU A 1 98 ? -9.877 5.076 16.284 1.00 96.12 98 LEU A C 1
ATOM 814 O O . LEU A 1 98 ? -10.665 4.830 15.379 1.00 96.12 98 LEU A O 1
ATOM 818 N N . VAL A 1 99 ? -9.906 4.434 17.443 1.00 96.31 99 VAL A N 1
ATOM 819 C CA . VAL A 1 99 ? -10.801 3.310 17.717 1.00 96.31 99 VAL A CA 1
ATOM 820 C C . VAL A 1 99 ? -11.974 3.819 18.532 1.00 96.31 99 VAL A C 1
ATOM 822 O O . VAL A 1 99 ? -11.807 4.186 19.700 1.00 96.31 99 VAL A O 1
ATOM 825 N N . HIS A 1 100 ? -13.152 3.844 17.923 1.00 94.50 100 HIS A N 1
ATOM 826 C CA . HIS A 1 100 ? -14.413 4.183 18.569 1.00 94.50 100 HIS A CA 1
ATOM 827 C C . HIS A 1 100 ? -15.138 2.893 18.947 1.00 94.50 100 HIS A C 1
ATOM 829 O O . HIS A 1 100 ? -15.351 2.025 18.104 1.00 94.50 100 HIS A O 1
ATOM 835 N N . VAL A 1 101 ? -15.500 2.743 20.222 1.00 94.19 101 VAL A N 1
ATOM 836 C CA . VAL A 1 101 ? -16.147 1.520 20.726 1.00 94.19 101 VAL A CA 1
ATOM 837 C C . VAL A 1 101 ? -17.541 1.825 21.243 1.00 94.19 101 VAL A C 1
ATOM 839 O O . VAL A 1 101 ? -17.749 2.820 21.937 1.00 94.19 101 VAL A O 1
ATOM 842 N N . ARG A 1 102 ? -18.491 0.942 20.935 1.00 93.56 102 ARG A N 1
ATOM 843 C CA . ARG A 1 102 ? -19.865 0.971 21.452 1.00 93.56 102 ARG A CA 1
ATOM 844 C C . ARG A 1 102 ? -20.264 -0.427 21.898 1.00 93.56 102 ARG A C 1
ATOM 846 O O . ARG A 1 102 ? -19.785 -1.408 21.338 1.00 93.56 102 ARG A O 1
ATOM 853 N N . ASP A 1 103 ? -21.146 -0.534 22.873 1.00 91.44 103 ASP A N 1
ATOM 854 C CA . ASP A 1 103 ? -21.790 -1.794 23.241 1.00 91.44 103 ASP A CA 1
ATOM 855 C C . ASP A 1 103 ? -23.239 -1.538 23.692 1.00 91.44 103 ASP A C 1
ATOM 857 O O . ASP A 1 103 ? -23.742 -0.416 23.581 1.00 91.44 103 ASP A O 1
ATOM 861 N N . LYS A 1 104 ? -23.948 -2.562 24.181 1.00 87.50 104 LYS A N 1
ATOM 862 C CA . LYS A 1 104 ? -25.347 -2.410 24.618 1.00 87.50 104 LYS A CA 1
ATOM 863 C C . LYS A 1 104 ? -25.540 -1.457 25.806 1.00 87.50 104 LYS A C 1
ATOM 865 O O . LYS A 1 104 ? -26.670 -1.050 26.072 1.00 87.50 104 LYS A O 1
ATOM 870 N N . TYR A 1 105 ? -24.483 -1.132 26.551 1.00 83.62 105 TYR A N 1
ATOM 871 C CA . TYR A 1 105 ? -24.540 -0.217 27.692 1.00 83.62 105 TYR A CA 1
ATOM 872 C C . TYR A 1 105 ? -24.293 1.232 27.282 1.00 83.62 105 TYR A C 1
ATOM 874 O O . TYR A 1 105 ? -24.741 2.135 27.991 1.00 83.62 105 TYR A O 1
ATOM 882 N N . GLY A 1 106 ? -23.638 1.457 26.142 1.00 85.25 106 GLY A N 1
ATOM 883 C CA . GLY A 1 106 ? -23.555 2.768 25.518 1.00 85.25 106 GLY A CA 1
ATOM 884 C C . GLY A 1 106 ? -22.333 2.961 24.630 1.00 85.25 106 GLY A C 1
ATOM 885 O O . GLY A 1 106 ? -21.680 2.021 24.179 1.00 85.25 106 GLY A O 1
ATOM 886 N N . ASP A 1 107 ? -22.058 4.231 24.357 1.00 88.12 107 ASP A N 1
ATOM 887 C CA . ASP A 1 107 ? -20.982 4.681 23.486 1.00 88.12 107 ASP A CA 1
ATOM 888 C C . ASP A 1 107 ? -19.788 5.161 24.332 1.00 88.12 107 ASP A C 1
ATOM 890 O O . ASP A 1 107 ? -19.931 6.047 25.176 1.00 88.12 107 ASP A O 1
ATOM 894 N N . TYR A 1 108 ? -18.610 4.573 24.111 1.00 86.94 108 TYR A N 1
ATOM 895 C CA . TYR A 1 108 ? -17.381 4.902 24.836 1.00 86.94 108 TYR A CA 1
ATOM 896 C C . TYR A 1 108 ? -16.554 6.010 24.156 1.00 86.94 108 TYR A C 1
ATOM 898 O O . TYR A 1 108 ? -15.559 6.492 24.715 1.00 86.94 108 TYR A O 1
ATOM 906 N N . GLY A 1 109 ? -16.936 6.434 22.953 1.00 90.88 109 GLY A N 1
ATOM 907 C CA . GLY A 1 109 ? -16.193 7.357 22.103 1.00 90.88 109 GLY A CA 1
ATOM 908 C C . GLY A 1 109 ? -14.867 6.774 21.612 1.00 90.88 109 GLY A C 1
ATOM 909 O O . GLY A 1 109 ? -14.623 5.567 21.675 1.00 90.88 109 GLY A O 1
ATOM 910 N N . TYR A 1 110 ? -13.964 7.656 21.175 1.00 94.50 110 TYR A N 1
ATOM 911 C CA . TYR A 1 110 ? -12.602 7.276 20.796 1.00 94.50 110 TYR A CA 1
ATOM 912 C C . TYR A 1 110 ? -11.798 6.824 22.012 1.00 94.50 110 TYR A C 1
ATOM 914 O O . TYR A 1 110 ? -11.342 7.631 22.832 1.00 94.50 110 TYR A O 1
ATOM 922 N N . VAL A 1 111 ? -11.617 5.522 22.139 1.00 94.31 111 VAL A N 1
ATOM 923 C CA . VAL A 1 111 ? -10.952 4.862 23.261 1.00 94.31 111 VAL A CA 1
ATOM 924 C C . VAL A 1 111 ? -9.621 4.251 22.880 1.00 94.31 111 VAL A C 1
ATOM 926 O O . VAL A 1 111 ? -8.854 3.985 23.791 1.00 94.31 111 VAL A O 1
ATOM 929 N N . GLY A 1 112 ? -9.309 4.075 21.601 1.00 95.94 112 GLY A N 1
ATOM 930 C CA . GLY A 1 112 ? -8.011 3.563 21.168 1.00 95.94 112 GLY A CA 1
ATOM 931 C C . GLY A 1 112 ? -7.369 4.412 20.083 1.00 95.94 112 GLY A C 1
ATOM 932 O O . GLY A 1 112 ? -8.038 5.196 19.414 1.00 95.94 112 GLY A O 1
ATOM 933 N N . PHE A 1 113 ? -6.062 4.254 19.929 1.00 97.50 113 PHE A N 1
ATOM 934 C CA . PHE A 1 113 ? -5.277 4.819 18.841 1.00 97.50 113 PHE A CA 1
ATOM 935 C C . PHE A 1 113 ? -4.174 3.838 18.452 1.00 97.50 113 PHE A C 1
ATOM 937 O O . PHE A 1 113 ? -3.509 3.270 19.329 1.00 97.50 113 PHE A O 1
ATOM 944 N N . PHE A 1 114 ? -3.957 3.687 17.149 1.00 97.00 114 PHE A N 1
ATOM 945 C CA . PHE A 1 114 ? -2.803 2.981 16.615 1.00 97.00 114 PHE A CA 1
ATOM 946 C C . PHE A 1 114 ? -2.097 3.797 15.531 1.00 97.00 114 PHE A C 1
ATOM 948 O O . PHE A 1 114 ? -2.732 4.554 14.797 1.00 97.00 114 PHE A O 1
ATOM 955 N N . LEU A 1 115 ? -0.785 3.592 15.431 1.00 96.31 115 LEU A N 1
ATOM 956 C CA . LEU A 1 115 ? 0.061 4.017 14.322 1.00 96.31 115 LEU A CA 1
ATOM 957 C C . LEU A 1 115 ? 0.942 2.834 13.932 1.00 96.31 115 LEU A C 1
ATOM 959 O O . LEU A 1 115 ? 1.788 2.394 14.714 1.00 96.31 115 LEU A O 1
ATOM 963 N N . GLN A 1 116 ? 0.718 2.318 12.737 1.00 95.00 116 GLN A N 1
ATOM 964 C CA . GLN A 1 116 ? 1.404 1.180 12.155 1.00 95.00 116 GLN A CA 1
ATOM 965 C C . GLN A 1 116 ? 2.317 1.667 11.031 1.00 95.00 116 GLN A C 1
ATOM 967 O O . GLN A 1 116 ? 1.873 2.348 10.112 1.00 95.00 116 GLN A O 1
ATOM 972 N N . ALA A 1 117 ? 3.588 1.293 11.097 1.00 92.75 117 ALA A N 1
ATOM 973 C CA . ALA A 1 117 ? 4.526 1.430 9.997 1.00 92.75 117 ALA A CA 1
ATOM 974 C C . ALA A 1 117 ? 4.474 0.163 9.153 1.00 92.75 117 ALA A C 1
ATOM 976 O O . ALA A 1 117 ? 4.814 -0.920 9.649 1.00 92.75 117 ALA A O 1
ATOM 977 N N . ARG A 1 118 ? 4.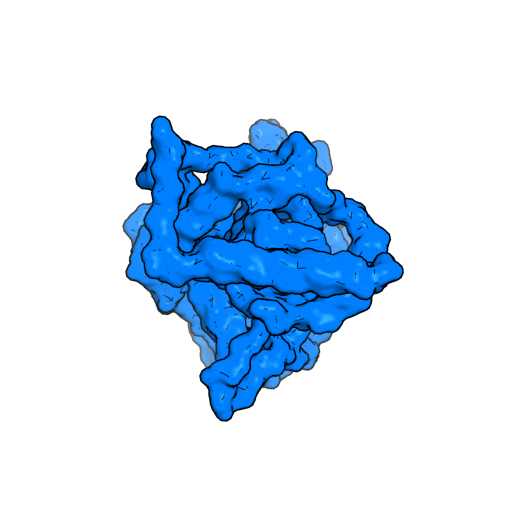069 0.285 7.894 1.00 88.62 118 ARG A N 1
ATOM 978 C CA . ARG A 1 118 ? 3.974 -0.860 6.992 1.00 88.62 118 ARG A CA 1
ATOM 979 C C . ARG A 1 118 ? 4.433 -0.482 5.595 1.00 88.62 118 ARG A C 1
ATOM 981 O O . ARG A 1 118 ? 3.986 0.522 5.057 1.00 88.62 118 ARG A O 1
ATOM 988 N N . GLY A 1 119 ? 5.300 -1.315 5.036 1.00 82.75 119 GLY A N 1
ATOM 989 C CA . GLY A 1 119 ? 5.788 -1.200 3.670 1.00 82.75 119 GLY A CA 1
ATOM 990 C C . GLY A 1 119 ? 6.484 -2.487 3.230 1.00 82.75 119 GLY A C 1
ATOM 991 O O . GLY A 1 119 ? 6.355 -3.536 3.868 1.00 82.75 119 GLY A O 1
ATOM 992 N N . ALA A 1 120 ? 7.246 -2.416 2.139 1.00 75.81 120 ALA A N 1
ATOM 993 C CA . ALA A 1 120 ? 7.944 -3.571 1.584 1.00 75.81 120 ALA A CA 1
ATOM 994 C C . ALA A 1 120 ? 8.948 -4.168 2.593 1.00 75.81 120 ALA A C 1
ATOM 996 O O . ALA A 1 120 ? 9.984 -3.579 2.891 1.00 75.81 120 ALA A O 1
ATOM 997 N N . GLY A 1 121 ? 8.638 -5.357 3.119 1.00 72.88 121 GLY A N 1
ATOM 998 C CA . GLY A 1 121 ? 9.520 -6.101 4.026 1.00 72.88 121 GLY A CA 1
ATOM 999 C C . GLY A 1 121 ? 9.455 -5.699 5.504 1.00 72.88 121 GLY A C 1
ATOM 1000 O O . GLY A 1 121 ? 10.218 -6.242 6.301 1.00 72.88 121 GLY A O 1
ATOM 1001 N N . TYR A 1 122 ? 8.551 -4.799 5.911 1.00 84.19 122 TYR A N 1
ATOM 1002 C CA . TYR A 1 122 ? 8.363 -4.464 7.327 1.00 84.19 122 TYR A CA 1
ATOM 1003 C C . TYR A 1 122 ? 6.903 -4.205 7.698 1.00 84.19 122 TYR A C 1
ATOM 1005 O O . TYR A 1 122 ? 6.123 -3.631 6.941 1.00 84.19 122 TYR A O 1
ATOM 1013 N N . ASN A 1 123 ? 6.548 -4.605 8.919 1.00 90.44 123 ASN A N 1
ATOM 1014 C CA . ASN A 1 123 ? 5.241 -4.358 9.510 1.00 90.44 123 ASN A CA 1
ATOM 1015 C C . ASN A 1 123 ? 5.370 -4.243 11.038 1.00 90.44 123 ASN A C 1
ATOM 1017 O O . ASN A 1 123 ? 5.664 -5.236 11.717 1.00 90.44 123 ASN A O 1
ATOM 1021 N N . ARG A 1 124 ? 5.181 -3.042 11.591 1.00 94.81 124 ARG A N 1
ATOM 1022 C CA . ARG A 1 124 ? 5.321 -2.785 13.034 1.00 94.81 124 ARG A CA 1
ATOM 1023 C C . ARG A 1 124 ? 4.334 -1.748 13.560 1.00 94.81 124 ARG A C 1
ATOM 1025 O O . ARG A 1 124 ? 3.873 -0.897 12.808 1.00 94.81 124 ARG A O 1
ATOM 1032 N N . LEU A 1 125 ? 4.059 -1.780 14.858 1.00 95.94 125 LEU A N 1
ATOM 1033 C CA . LEU A 1 125 ? 3.323 -0.730 15.565 1.00 95.94 125 LEU A CA 1
ATOM 1034 C C . LEU A 1 125 ? 4.295 0.222 16.262 1.00 95.94 125 LEU A C 1
ATOM 1036 O O . LE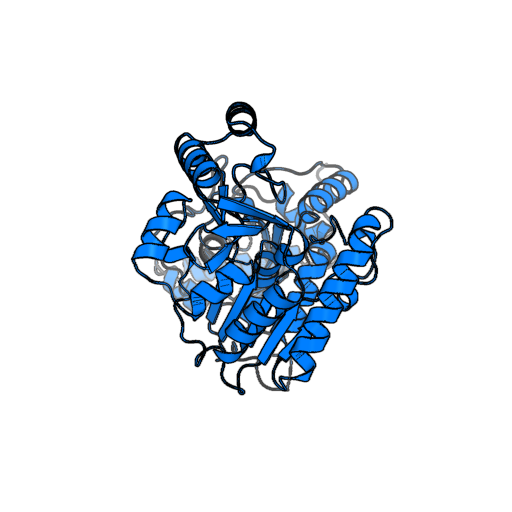U A 1 125 ? 5.102 -0.215 17.080 1.00 95.94 125 LEU A O 1
ATOM 1040 N N . ASP A 1 126 ? 4.169 1.516 15.968 1.00 94.69 126 ASP A N 1
ATOM 1041 C CA . ASP A 1 126 ? 4.903 2.603 16.631 1.00 94.69 126 ASP A CA 1
ATOM 1042 C C . ASP A 1 126 ? 4.055 3.263 17.738 1.00 94.69 126 ASP A C 1
ATOM 1044 O O . ASP A 1 126 ? 4.593 3.764 18.728 1.00 94.69 126 ASP A O 1
ATOM 1048 N N . TYR A 1 127 ? 2.721 3.208 17.618 1.00 95.56 127 TYR A N 1
ATOM 1049 C CA . TYR A 1 127 ? 1.778 3.519 18.696 1.00 95.56 127 TYR A CA 1
ATOM 1050 C C . TYR A 1 127 ? 0.668 2.468 18.739 1.00 95.56 127 TYR A C 1
ATOM 1052 O O . TYR A 1 127 ? 0.100 2.111 17.711 1.00 95.56 127 TYR A O 1
ATOM 1060 N N . PHE A 1 128 ? 0.335 1.987 19.936 1.00 96.75 128 PHE A N 1
ATOM 1061 C CA . PHE A 1 128 ? -0.808 1.105 20.165 1.00 96.75 128 PHE A CA 1
ATOM 1062 C C . PHE A 1 128 ? -1.291 1.293 21.598 1.00 96.75 128 PHE A C 1
ATOM 1064 O O . PHE A 1 128 ? -0.614 0.893 22.554 1.00 96.75 128 PHE A O 1
ATOM 1071 N N . CYS A 1 129 ? -2.406 2.001 21.766 1.00 94.88 129 CYS A N 1
ATOM 1072 C CA . CYS A 1 129 ? -2.878 2.362 23.093 1.00 94.88 129 CYS A CA 1
ATOM 1073 C C . CYS A 1 129 ? -4.397 2.458 23.201 1.00 94.88 129 CYS A C 1
ATOM 1075 O O . CYS A 1 129 ? -5.069 2.894 22.268 1.00 94.88 129 CYS A O 1
ATOM 1077 N N . PHE A 1 130 ? -4.921 2.071 24.365 1.00 93.81 130 PHE A N 1
ATOM 1078 C CA . PHE A 1 130 ? -6.346 2.062 24.671 1.00 93.81 130 PHE A CA 1
ATOM 1079 C C . PHE A 1 130 ? -6.630 2.662 26.047 1.00 93.81 130 PHE A C 1
ATOM 1081 O O . PHE A 1 130 ? -5.843 2.588 26.991 1.00 93.81 130 PHE A O 1
ATOM 1088 N N . SER A 1 131 ? -7.792 3.285 26.163 1.00 89.69 131 SER A N 1
ATOM 1089 C CA . SER A 1 131 ? -8.366 3.768 27.406 1.00 89.69 131 SER A CA 1
ATOM 1090 C C . SER A 1 131 ? -8.790 2.581 28.265 1.00 89.69 131 SER A C 1
ATOM 1092 O O . SER A 1 131 ? -9.308 1.594 27.760 1.00 89.69 131 SER A O 1
ATOM 1094 N N . CYS A 1 132 ? -8.676 2.714 29.588 1.00 83.25 132 CYS A N 1
ATOM 1095 C CA . CYS A 1 132 ? -9.207 1.727 30.532 1.00 83.25 132 CYS A CA 1
ATOM 1096 C C . CYS A 1 132 ? -10.719 1.472 30.384 1.00 83.25 132 CYS A C 1
ATOM 1098 O O . CYS A 1 132 ? -11.215 0.479 30.903 1.00 83.25 132 CYS A O 1
ATOM 1100 N N . ARG A 1 133 ? -11.448 2.325 29.650 1.00 82.19 133 ARG A N 1
ATOM 1101 C CA . ARG A 1 133 ? -12.866 2.129 29.322 1.00 82.19 133 ARG A CA 1
ATOM 1102 C C . ARG A 1 133 ? -13.147 0.841 28.539 1.00 82.19 133 ARG A C 1
ATOM 1104 O O . ARG A 1 133 ? -14.256 0.332 28.630 1.00 82.19 133 ARG A O 1
ATOM 1111 N N . THR A 1 134 ? -12.160 0.304 27.820 1.00 84.56 134 THR A N 1
ATOM 1112 C CA . THR A 1 134 ? -12.279 -0.973 27.095 1.00 84.56 134 THR A CA 1
ATOM 1113 C C . THR A 1 134 ? -11.618 -2.147 27.807 1.00 84.56 134 THR A C 1
ATOM 1115 O O . THR A 1 134 ? -11.460 -3.216 27.218 1.00 84.56 134 THR A O 1
ATOM 1118 N N . LEU A 1 135 ? -11.196 -1.967 29.060 1.00 82.56 135 LEU A N 1
ATOM 1119 C CA . LEU A 1 135 ? -10.481 -3.004 29.789 1.00 82.56 135 LEU A CA 1
ATOM 1120 C C . LEU A 1 135 ? -11.332 -4.276 29.920 1.00 82.56 135 LEU A C 1
ATOM 1122 O O . LEU A 1 135 ? -12.515 -4.215 30.245 1.00 82.56 135 LEU A O 1
ATOM 1126 N N . GLY A 1 136 ? -10.724 -5.432 29.641 1.00 82.38 136 GLY A N 1
ATOM 1127 C CA . GLY A 1 136 ? -11.393 -6.736 29.698 1.00 82.38 136 GLY A CA 1
ATOM 1128 C C . GLY A 1 136 ? -12.343 -7.025 28.529 1.00 82.38 136 GLY A C 1
ATOM 1129 O O . GLY A 1 136 ? -12.926 -8.103 28.481 1.00 82.38 136 GLY A O 1
ATOM 1130 N N . MET A 1 137 ? -12.495 -6.102 27.572 1.00 88.94 137 MET A N 1
ATOM 1131 C CA . MET A 1 137 ? -13.297 -6.323 26.359 1.00 88.94 137 MET A CA 1
ATOM 1132 C C . MET A 1 137 ? -12.502 -7.001 25.236 1.00 88.94 137 MET A C 1
ATOM 1134 O O . MET A 1 137 ? -13.104 -7.478 24.273 1.00 88.94 137 MET A O 1
ATOM 1138 N N . PHE A 1 138 ? -11.170 -7.045 25.360 1.00 91.44 138 PHE A N 1
ATOM 1139 C CA . PHE A 1 138 ? -10.236 -7.571 24.361 1.00 91.44 138 PHE A CA 1
ATOM 1140 C C . PHE A 1 138 ? -10.326 -6.863 22.999 1.00 91.44 138 PHE A C 1
ATOM 1142 O O . PHE A 1 138 ? -9.997 -7.447 21.968 1.00 91.44 138 PHE A O 1
ATOM 1149 N N . VAL A 1 139 ? -10.751 -5.594 22.975 1.00 94.12 139 VAL A N 1
ATOM 1150 C CA . VAL A 1 139 ? -10.805 -4.790 21.739 1.00 94.12 139 VAL A CA 1
ATOM 1151 C C . VAL A 1 139 ? -9.401 -4.600 21.169 1.00 94.12 139 VAL A C 1
ATOM 1153 O O . VAL A 1 139 ? -9.209 -4.658 19.960 1.00 94.12 139 VAL A O 1
ATOM 1156 N N . GLU A 1 140 ? -8.411 -4.418 22.036 1.00 93.94 140 GLU A N 1
ATOM 1157 C CA . GLU A 1 140 ? -7.005 -4.293 21.673 1.00 93.94 140 GLU A CA 1
ATOM 1158 C C . GLU A 1 140 ? -6.443 -5.570 21.039 1.00 93.94 140 GLU A C 1
ATOM 1160 O O . GLU A 1 140 ? -5.795 -5.494 20.001 1.00 93.94 140 GLU A O 1
ATOM 1165 N N . LEU A 1 141 ? -6.740 -6.748 21.596 1.00 93.88 141 LEU A N 1
ATOM 1166 C CA . LEU A 1 141 ? -6.297 -8.019 21.018 1.00 93.88 141 LEU A CA 1
ATOM 1167 C C . LEU A 1 141 ? -7.036 -8.320 19.706 1.00 93.88 141 LEU A C 1
ATOM 1169 O O . LEU A 1 141 ? -6.427 -8.806 18.754 1.00 93.88 141 LEU A O 1
ATOM 1173 N N . TRP A 1 142 ? -8.329 -7.993 19.631 1.00 95.00 142 TRP A N 1
ATOM 1174 C CA . TRP A 1 142 ? -9.097 -8.088 18.391 1.00 95.00 142 TRP A CA 1
ATOM 1175 C C . TRP A 1 142 ? -8.476 -7.209 17.302 1.00 95.00 142 TRP A C 1
ATOM 1177 O O . TRP A 1 142 ? -8.124 -7.716 16.240 1.00 95.00 142 TRP A O 1
ATOM 1187 N N . LEU A 1 143 ? -8.238 -5.925 17.591 1.00 94.81 143 LEU A N 1
ATOM 1188 C CA . LEU A 1 143 ? -7.674 -4.995 16.616 1.00 94.81 143 LEU A CA 1
ATOM 1189 C C . LEU A 1 143 ? -6.248 -5.384 16.213 1.00 94.81 143 LEU A C 1
ATOM 1191 O O . LEU A 1 143 ? -5.901 -5.286 15.044 1.00 94.81 143 LEU A O 1
ATOM 1195 N N . TYR A 1 144 ? -5.423 -5.857 17.147 1.00 94.94 144 TYR A N 1
ATOM 1196 C CA . TYR A 1 144 ? -4.068 -6.317 16.839 1.00 94.94 144 TYR A CA 1
ATOM 1197 C C . TYR A 1 144 ? -4.058 -7.425 15.773 1.00 94.94 144 TYR A C 1
ATOM 1199 O O . TYR A 1 144 ? -3.232 -7.405 14.858 1.00 94.94 144 TYR A O 1
ATOM 1207 N N . ARG A 1 145 ? -5.017 -8.356 15.851 1.00 93.06 145 ARG A N 1
ATOM 1208 C CA . ARG A 1 145 ? -5.196 -9.423 14.857 1.00 93.06 145 ARG A CA 1
ATOM 1209 C C . ARG A 1 145 ? -5.749 -8.898 13.539 1.00 93.06 145 ARG A C 1
ATOM 1211 O O . ARG A 1 145 ? -5.245 -9.286 12.491 1.00 93.06 145 ARG A O 1
ATOM 1218 N N . GLU A 1 146 ? -6.716 -7.984 13.588 1.00 89.38 146 GLU A N 1
ATOM 1219 C CA . GLU A 1 146 ? -7.255 -7.314 12.393 1.00 89.38 146 GLU A CA 1
ATOM 1220 C C . GLU A 1 146 ? -6.170 -6.548 11.621 1.00 89.38 146 GLU A C 1
ATOM 1222 O O . GLU A 1 146 ? -6.189 -6.509 10.396 1.00 89.38 146 GLU A O 1
ATOM 1227 N N . LEU A 1 147 ? -5.180 -5.986 12.321 1.00 90.31 147 LEU A N 1
ATOM 1228 C CA . LEU A 1 147 ? -4.025 -5.308 11.720 1.00 90.31 147 LEU A CA 1
ATOM 1229 C C . LEU A 1 147 ? -2.950 -6.275 11.178 1.00 90.31 147 LEU A C 1
ATOM 1231 O O . LEU A 1 147 ? -1.901 -5.825 10.703 1.00 90.31 147 LEU A O 1
ATOM 1235 N N . GLY A 1 148 ? -3.190 -7.589 11.243 1.00 90.12 148 GLY A N 1
ATOM 1236 C CA . GLY A 1 148 ? -2.287 -8.626 10.744 1.00 90.12 148 GLY A CA 1
ATOM 1237 C C . GLY A 1 148 ? -1.134 -8.963 11.690 1.00 90.12 148 GLY A C 1
ATOM 1238 O O . GLY A 1 148 ? -0.061 -9.330 11.219 1.00 90.12 148 GLY A O 1
ATOM 1239 N N . CYS A 1 149 ? -1.332 -8.814 13.005 1.00 93.19 149 CYS A N 1
ATOM 1240 C CA . CYS A 1 149 ? -0.334 -9.104 14.042 1.00 93.19 149 CYS A CA 1
ATOM 1241 C C . CYS A 1 149 ? 1.045 -8.455 13.773 1.00 93.19 149 CYS A C 1
ATOM 1243 O O . CYS A 1 149 ? 2.060 -9.155 13.735 1.00 93.19 149 CYS A O 1
ATOM 1245 N N . PRO A 1 150 ? 1.111 -7.125 13.563 1.00 93.81 150 PRO A N 1
ATOM 1246 C CA . PRO A 1 150 ? 2.371 -6.425 13.321 1.00 93.81 150 PRO A CA 1
ATOM 1247 C C . PRO A 1 150 ? 3.366 -6.625 14.471 1.00 93.81 150 PRO A C 1
ATOM 1249 O O . PRO A 1 150 ? 2.979 -6.828 15.625 1.00 93.81 150 PRO A O 1
ATOM 1252 N N . SER A 1 151 ? 4.664 -6.519 14.187 1.00 94.31 151 SER A N 1
ATOM 1253 C CA . SER A 1 151 ? 5.672 -6.546 15.253 1.00 94.31 151 SER A CA 1
ATOM 1254 C C . SER A 1 151 ? 5.487 -5.357 16.206 1.00 94.31 151 SER A C 1
ATOM 1256 O O . SER A 1 151 ? 5.154 -4.249 15.787 1.00 94.31 151 SER A O 1
ATOM 1258 N N . ILE A 1 152 ? 5.656 -5.575 17.508 1.00 94.38 152 ILE A N 1
ATOM 1259 C CA . ILE A 1 152 ? 5.432 -4.541 18.520 1.00 94.38 152 ILE A CA 1
ATOM 1260 C C . ILE A 1 152 ? 6.452 -4.680 19.648 1.00 94.38 152 ILE A C 1
ATOM 1262 O O . ILE A 1 152 ? 6.641 -5.760 20.202 1.00 94.38 152 ILE A O 1
ATOM 1266 N N . ALA A 1 153 ? 7.117 -3.577 19.992 1.00 91.12 153 ALA A N 1
ATOM 1267 C CA . ALA A 1 153 ? 8.019 -3.519 21.135 1.00 91.12 153 ALA A CA 1
ATOM 1268 C C . ALA A 1 153 ? 7.208 -3.216 22.404 1.00 91.12 153 ALA A C 1
ATOM 1270 O O . ALA A 1 153 ? 6.920 -2.057 22.709 1.00 91.12 153 ALA A O 1
ATOM 1271 N N . ILE A 1 154 ? 6.788 -4.266 23.116 1.00 88.81 154 ILE A N 1
ATOM 1272 C CA . ILE A 1 154 ? 6.024 -4.110 24.358 1.00 88.81 154 ILE A CA 1
ATOM 1273 C C . ILE A 1 154 ? 6.959 -3.638 25.478 1.00 88.81 154 ILE A C 1
ATOM 1275 O O . ILE A 1 154 ? 7.941 -4.305 25.803 1.00 88.81 154 ILE A O 1
ATOM 1279 N N . HIS A 1 155 ? 6.644 -2.499 26.096 1.00 85.56 155 HIS A N 1
ATOM 1280 C CA . HIS A 1 155 ? 7.447 -1.908 27.164 1.00 85.56 155 HIS A CA 1
ATOM 1281 C C . HIS A 1 155 ? 6.727 -1.933 28.518 1.00 85.56 155 HIS A C 1
ATOM 1283 O O . HIS A 1 155 ? 5.679 -1.315 28.716 1.00 85.56 155 HIS A O 1
ATOM 1289 N N . GLY A 1 156 ? 7.349 -2.584 29.506 1.00 80.12 156 GLY A N 1
ATOM 1290 C CA . GLY A 1 156 ? 6.842 -2.723 30.875 1.00 80.12 156 GLY A CA 1
ATOM 1291 C C . GLY A 1 156 ? 5.573 -3.575 30.977 1.00 80.12 156 GLY A C 1
ATOM 1292 O O . GLY A 1 156 ? 5.184 -4.246 30.030 1.00 80.12 156 GLY A O 1
ATOM 1293 N N . GLU A 1 157 ? 4.900 -3.521 32.126 1.00 79.00 157 GLU A N 1
ATOM 1294 C CA . GLU A 1 157 ? 3.690 -4.321 32.353 1.00 79.00 157 GLU A CA 1
ATOM 1295 C C . GLU A 1 157 ? 2.491 -3.792 31.551 1.00 79.00 157 GLU A C 1
ATOM 1297 O O . GLU A 1 157 ? 2.228 -2.580 31.534 1.00 79.00 157 GLU A O 1
ATOM 1302 N N . VAL A 1 158 ? 1.780 -4.710 30.895 1.00 82.81 158 VAL A N 1
ATOM 1303 C CA . VAL A 1 158 ? 0.531 -4.498 30.149 1.00 82.81 158 VAL A CA 1
ATOM 1304 C C . VAL A 1 158 ? -0.476 -5.573 30.554 1.00 82.81 158 VAL A C 1
ATOM 1306 O O . VAL A 1 158 ? -0.084 -6.680 30.914 1.00 82.81 158 VAL A O 1
ATOM 1309 N N . LEU A 1 159 ? -1.771 -5.245 30.536 1.00 78.69 159 LEU A N 1
ATOM 1310 C CA . LEU A 1 159 ? -2.815 -6.136 31.070 1.00 78.69 159 LEU A CA 1
ATOM 1311 C C . LEU A 1 159 ? -3.241 -7.262 30.120 1.00 78.69 159 LEU A C 1
ATOM 1313 O O . LEU A 1 159 ? -3.755 -8.274 30.587 1.00 78.69 159 LEU A O 1
ATOM 1317 N N . THR A 1 160 ? -3.037 -7.090 28.816 1.00 84.19 160 THR A N 1
ATOM 1318 C CA . THR A 1 160 ? -3.432 -8.071 27.800 1.00 84.19 160 THR A CA 1
ATOM 1319 C C . THR A 1 160 ? -2.188 -8.633 27.132 1.00 84.19 160 THR A C 1
ATOM 1321 O O . THR A 1 160 ? -1.346 -7.871 26.660 1.00 84.19 160 THR A O 1
ATOM 1324 N N . ASP A 1 161 ? -2.091 -9.957 27.052 1.00 87.00 161 ASP A N 1
ATOM 1325 C CA . ASP A 1 161 ? -1.112 -10.611 26.188 1.00 87.00 161 ASP A CA 1
ATOM 1326 C C . ASP A 1 161 ? -1.626 -10.599 24.740 1.00 87.00 161 ASP A C 1
ATOM 1328 O O . ASP A 1 161 ? -2.609 -11.263 24.404 1.00 87.00 161 ASP A O 1
ATOM 1332 N N . LEU A 1 162 ? -0.974 -9.815 23.876 1.00 89.25 162 LEU A N 1
ATOM 1333 C CA . LEU A 1 162 ? -1.332 -9.723 22.456 1.00 89.25 162 LEU A CA 1
ATOM 1334 C C . LEU A 1 162 ? -1.000 -11.003 21.672 1.00 89.25 162 LEU A C 1
ATOM 1336 O O . LEU A 1 162 ? -1.504 -11.191 20.562 1.00 89.25 162 LEU A O 1
ATOM 1340 N N . HIS A 1 163 ? -0.174 -11.883 22.238 1.00 89.12 163 HIS A N 1
ATOM 1341 C CA . HIS A 1 163 ? 0.272 -13.124 21.615 1.00 89.12 163 HIS A CA 1
ATOM 1342 C C . HIS A 1 163 ? -0.492 -14.358 22.105 1.00 89.12 163 HIS A C 1
ATOM 1344 O O . HIS A 1 163 ? -0.211 -15.464 21.636 1.00 89.12 163 HIS A O 1
ATOM 1350 N N . ASP A 1 164 ? -1.493 -14.193 22.976 1.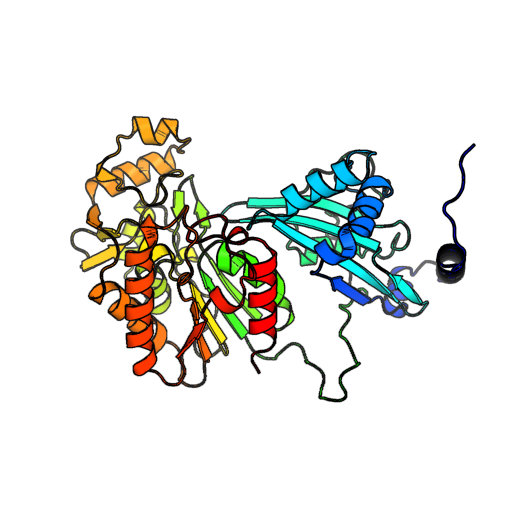00 87.12 164 ASP A N 1
ATOM 1351 C CA . ASP A 1 164 ? -2.364 -15.290 23.388 1.00 87.12 164 ASP A CA 1
ATOM 1352 C C . ASP A 1 164 ? -3.181 -15.790 22.186 1.00 87.12 164 ASP A C 1
ATOM 1354 O O . ASP A 1 164 ? -4.153 -15.166 21.758 1.00 87.12 164 ASP A O 1
ATOM 1358 N N . GLN A 1 165 ? -2.787 -16.932 21.622 1.00 85.12 165 GLN A N 1
ATOM 1359 C CA . GLN A 1 165 ? -3.488 -17.576 20.506 1.00 85.12 165 GLN A CA 1
ATOM 1360 C C . GLN A 1 165 ? -4.726 -18.368 20.954 1.00 85.12 165 GLN A C 1
ATOM 1362 O O . GLN A 1 165 ? -5.590 -18.680 20.133 1.00 85.12 165 GLN A O 1
ATOM 1367 N N . ASN A 1 166 ? -4.841 -18.680 22.246 1.00 87.31 166 ASN A N 1
ATOM 1368 C CA . ASN A 1 166 ? -5.936 -19.476 22.793 1.00 87.31 166 ASN A CA 1
ATOM 1369 C C . ASN A 1 166 ? -7.190 -18.626 23.017 1.00 87.31 166 ASN A C 1
ATOM 1371 O O . ASN A 1 166 ? -8.311 -19.136 22.918 1.00 87.31 166 ASN A O 1
ATOM 1375 N N . LYS A 1 167 ? -7.030 -17.321 23.272 1.00 87.31 167 LYS A N 1
ATOM 1376 C CA . LYS A 1 167 ? -8.159 -16.402 23.446 1.00 87.31 167 LYS A CA 1
ATOM 1377 C C . LYS A 1 167 ? -8.840 -16.097 22.112 1.00 87.31 167 LYS A C 1
ATOM 1379 O O . LYS A 1 167 ? -8.408 -15.223 21.361 1.00 87.31 167 LYS A O 1
ATOM 1384 N N . LYS A 1 168 ? -9.931 -16.792 21.796 1.00 88.44 168 LYS A N 1
ATOM 1385 C CA . LYS A 1 168 ? -10.767 -16.491 20.620 1.00 88.44 168 LYS A CA 1
ATOM 1386 C C . LYS A 1 168 ? -11.691 -15.315 20.923 1.00 88.44 168 LYS A C 1
ATOM 1388 O O . LYS A 1 168 ? -12.379 -15.338 21.935 1.00 88.44 168 LYS A O 1
ATOM 1393 N N . ILE A 1 169 ? -11.704 -14.313 20.046 1.00 91.31 169 ILE A N 1
ATOM 1394 C CA . ILE A 1 169 ? -12.550 -13.123 20.192 1.00 91.31 169 ILE A CA 1
ATOM 1395 C C . ILE A 1 169 ? -13.602 -13.157 19.092 1.00 91.31 169 ILE A C 1
ATOM 1397 O O . ILE A 1 169 ? -13.327 -12.785 17.956 1.00 91.31 169 ILE A O 1
ATOM 1401 N N . ASP A 1 170 ? -14.793 -13.636 19.432 1.00 90.75 170 ASP A N 1
ATOM 1402 C CA . ASP A 1 170 ? -15.945 -13.742 18.527 1.00 90.75 170 ASP A CA 1
ATOM 1403 C C . ASP A 1 170 ? -17.077 -12.754 18.881 1.00 90.75 170 ASP A C 1
ATOM 1405 O O . ASP A 1 170 ? -18.085 -12.671 18.177 1.00 90.75 170 ASP A O 1
ATOM 1409 N N . TRP A 1 171 ? -16.909 -11.979 19.959 1.00 93.44 171 TRP A N 1
ATOM 1410 C CA . TRP A 1 171 ? -17.893 -11.016 20.462 1.00 93.44 171 TRP A CA 1
ATOM 1411 C C . TRP A 1 171 ? -17.688 -9.578 19.986 1.00 93.44 171 TRP A C 1
ATOM 1413 O O . TRP A 1 171 ? -18.628 -8.785 20.044 1.00 93.44 171 TRP A O 1
ATOM 1423 N N . VAL A 1 172 ? -16.479 -9.221 19.543 1.00 93.38 172 VAL A N 1
ATOM 1424 C CA . VAL A 1 172 ? -16.201 -7.898 18.975 1.00 93.38 172 VAL A CA 1
ATOM 1425 C C . VAL A 1 172 ? -16.562 -7.925 17.498 1.00 93.38 172 VAL A C 1
ATOM 1427 O O . VAL A 1 172 ? -16.034 -8.729 16.731 1.00 93.38 172 VAL A O 1
ATOM 1430 N N . LYS A 1 173 ? -17.471 -7.042 17.098 1.00 91.75 173 LYS A N 1
ATOM 1431 C CA . LYS A 1 173 ? -17.875 -6.856 15.704 1.00 91.75 173 LYS A CA 1
ATOM 1432 C C . LYS A 1 173 ? -17.460 -5.475 15.225 1.00 91.75 173 LYS A C 1
ATOM 1434 O O . LYS A 1 173 ? -17.248 -4.567 16.020 1.00 91.75 173 LYS A O 1
ATOM 1439 N N . ARG A 1 174 ? -17.389 -5.281 13.915 1.00 87.06 174 ARG A N 1
ATOM 1440 C CA . ARG A 1 174 ? -17.263 -3.933 13.357 1.00 87.06 174 ARG A CA 1
ATOM 1441 C C . ARG A 1 174 ? -18.597 -3.216 13.404 1.00 87.06 174 ARG A C 1
ATOM 1443 O O . ARG A 1 174 ? -19.644 -3.822 13.182 1.00 87.06 174 ARG A O 1
ATOM 1450 N N . TRP A 1 175 ? -18.550 -1.933 13.716 1.00 87.00 175 TRP A N 1
ATOM 1451 C CA . TRP A 1 175 ? -19.700 -1.063 13.586 1.00 87.00 175 TRP A CA 1
ATOM 1452 C C . TRP A 1 175 ? -19.906 -0.711 12.110 1.00 87.00 175 TRP A C 1
ATOM 1454 O O . TRP A 1 175 ? -18.947 -0.440 11.390 1.00 87.00 175 TRP A O 1
ATOM 1464 N N . VAL A 1 176 ? -21.162 -0.718 11.673 1.00 68.38 176 VAL A N 1
ATOM 1465 C CA . VAL A 1 176 ? -21.586 -0.306 10.331 1.00 68.38 176 VAL A CA 1
ATOM 1466 C C . VAL A 1 176 ? -22.706 0.710 10.527 1.00 68.38 176 VAL A C 1
ATOM 1468 O O . VAL A 1 176 ? -23.671 0.421 11.236 1.00 68.38 176 VAL A O 1
ATOM 1471 N N . SER A 1 177 ? -22.574 1.904 9.943 1.00 59.22 177 SER A N 1
ATOM 1472 C CA . SER A 1 177 ? -23.577 2.965 10.082 1.00 59.22 177 SER A CA 1
ATOM 1473 C C . SER A 1 177 ? -24.923 2.530 9.504 1.00 59.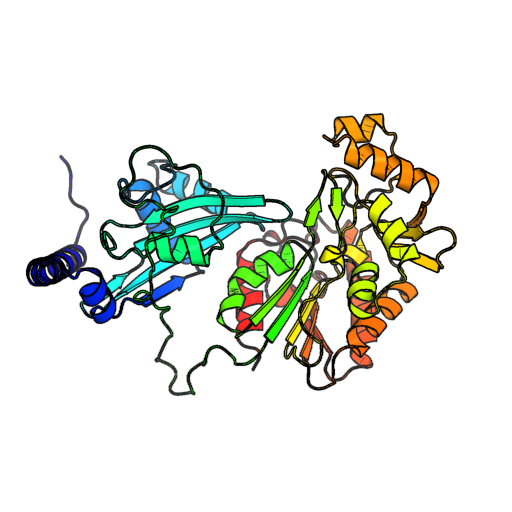22 177 SER A C 1
ATOM 1475 O O . SER A 1 177 ? -25.020 2.173 8.334 1.00 59.22 177 SER A O 1
ATOM 1477 N N . THR A 1 178 ? -25.980 2.592 10.313 1.00 45.03 178 THR A N 1
ATOM 1478 C CA . THR A 1 178 ? -27.367 2.335 9.890 1.00 45.03 178 THR A CA 1
ATOM 1479 C C . THR A 1 178 ? -28.113 3.610 9.462 1.00 45.03 178 THR A C 1
ATOM 1481 O O . THR A 1 178 ? -29.335 3.578 9.348 1.00 45.03 178 THR A O 1
ATOM 1484 N N . GLN A 1 179 ? -27.428 4.748 9.267 1.00 40.56 179 GLN A N 1
ATOM 1485 C CA . GLN A 1 179 ? -28.068 6.058 9.031 1.00 40.56 179 GLN A CA 1
ATOM 1486 C C . GLN A 1 179 ? -28.276 6.468 7.560 1.00 40.56 179 GLN A C 1
ATOM 1488 O O . GLN A 1 179 ? -28.699 7.595 7.313 1.00 40.56 179 GLN A O 1
ATOM 1493 N N . SER A 1 180 ? -28.093 5.580 6.581 1.00 33.03 180 SER A N 1
ATOM 1494 C CA . SER A 1 180 ? -28.677 5.772 5.247 1.00 33.03 180 SER A CA 1
ATOM 1495 C C . SER A 1 180 ? -29.923 4.897 5.097 1.00 33.03 180 SER A C 1
ATOM 1497 O O . SER A 1 180 ? -29.869 3.671 5.127 1.00 33.03 180 SER A O 1
ATOM 1499 N N . THR A 1 181 ? -31.080 5.528 4.906 1.00 35.00 181 THR A N 1
ATOM 1500 C CA . THR A 1 181 ? -32.301 4.884 4.391 1.00 35.00 181 THR A CA 1
ATOM 1501 C C . THR A 1 181 ? -32.169 4.439 2.928 1.00 35.00 181 THR A C 1
ATOM 1503 O O . THR A 1 181 ? -33.097 3.852 2.377 1.00 35.00 181 THR A O 1
ATOM 1506 N N . GLU A 1 182 ? -31.004 4.627 2.310 1.00 35.69 182 GLU A N 1
ATOM 1507 C CA . GLU A 1 182 ? -30.562 3.840 1.167 1.00 35.69 182 GLU A CA 1
ATOM 1508 C C . GLU A 1 182 ? -29.754 2.651 1.691 1.00 35.69 182 GLU A C 1
ATOM 1510 O O . GLU A 1 182 ? -28.782 2.839 2.419 1.00 35.69 182 GLU A O 1
ATOM 1515 N N . LYS A 1 183 ? -30.250 1.445 1.377 1.00 32.00 183 LYS A N 1
ATOM 1516 C CA . LYS A 1 183 ? -29.669 0.108 1.591 1.00 32.00 183 LYS A CA 1
ATOM 1517 C C . LYS A 1 183 ? -28.258 0.116 2.196 1.00 32.00 183 LYS A C 1
ATOM 1519 O O . LYS A 1 183 ? -27.343 0.635 1.573 1.00 32.00 183 LYS A O 1
ATOM 1524 N N . LEU A 1 184 ? -28.106 -0.563 3.342 1.00 32.75 184 LEU A N 1
ATOM 1525 C CA . LEU A 1 184 ? -26.843 -1.102 3.873 1.00 32.75 184 LEU A CA 1
ATOM 1526 C C . LEU A 1 184 ? -25.738 -1.135 2.794 1.00 32.75 184 LEU A C 1
ATOM 1528 O O . LEU A 1 184 ? -25.944 -1.840 1.798 1.00 32.75 184 LEU A O 1
ATOM 1532 N N . PRO A 1 185 ? -24.546 -0.538 2.984 1.00 40.88 185 PRO A N 1
ATOM 1533 C CA . PRO A 1 185 ? -23.373 -1.111 2.358 1.00 40.88 185 PRO A CA 1
ATOM 1534 C C . PRO A 1 185 ? -23.139 -2.429 3.100 1.00 40.88 185 PRO A C 1
ATOM 1536 O O . PRO A 1 185 ? -22.377 -2.527 4.059 1.00 40.88 185 PRO A O 1
ATOM 1539 N N . ILE A 1 186 ? -23.901 -3.453 2.709 1.00 45.16 186 ILE A N 1
ATOM 1540 C CA . ILE A 1 186 ? -23.515 -4.846 2.895 1.00 45.16 186 ILE A CA 1
ATOM 1541 C C . ILE A 1 186 ? -22.060 -4.869 2.440 1.00 45.16 186 ILE A C 1
ATOM 1543 O O . ILE A 1 186 ? -21.810 -4.401 1.329 1.00 45.16 186 ILE A O 1
ATOM 1547 N N . ALA A 1 187 ? -21.126 -5.321 3.292 1.00 52.62 187 ALA A N 1
ATOM 1548 C CA . ALA A 1 187 ? -19.738 -5.534 2.883 1.00 52.62 187 ALA A CA 1
ATOM 1549 C C . ALA A 1 187 ? -19.781 -6.143 1.484 1.00 52.62 187 ALA A C 1
ATOM 1551 O O . ALA A 1 187 ? -20.420 -7.188 1.305 1.00 52.62 187 ALA A O 1
ATOM 1552 N N . SER A 1 188 ? -19.288 -5.391 0.494 1.00 63.69 188 SER A N 1
ATOM 1553 C CA . SER A 1 188 ? -19.649 -5.635 -0.896 1.00 63.69 188 SER A CA 1
ATOM 1554 C C . SER A 1 188 ? -19.346 -7.088 -1.201 1.00 63.69 188 SER A C 1
ATOM 1556 O O . SER A 1 188 ? -18.274 -7.564 -0.847 1.00 63.69 188 SER A O 1
ATOM 1558 N N . THR A 1 189 ? -20.244 -7.832 -1.848 1.00 79.19 189 THR A N 1
ATOM 1559 C CA . THR A 1 189 ? -19.945 -9.229 -2.223 1.00 79.19 189 THR A CA 1
ATOM 1560 C C . THR A 1 189 ? -18.780 -9.335 -3.206 1.00 79.19 189 THR A C 1
ATOM 1562 O O . THR A 1 189 ? -18.362 -10.442 -3.542 1.00 79.19 189 THR A O 1
ATOM 1565 N N . ARG A 1 190 ? -18.296 -8.181 -3.665 1.00 89.38 190 ARG A N 1
ATOM 1566 C CA . ARG A 1 190 ? -17.260 -7.992 -4.653 1.00 89.38 190 ARG A CA 1
ATOM 1567 C C . ARG A 1 190 ? -15.864 -8.215 -4.112 1.00 89.38 190 ARG A C 1
ATOM 1569 O O . ARG A 1 190 ? -15.588 -8.061 -2.919 1.00 89.38 190 ARG A O 1
ATOM 1576 N N . THR A 1 191 ? -14.974 -8.494 -5.043 1.00 93.94 191 THR A N 1
ATOM 1577 C CA . THR A 1 191 ? -13.541 -8.595 -4.829 1.00 93.94 191 THR A CA 1
ATOM 1578 C C . THR A 1 191 ? -12.831 -7.445 -5.530 1.00 93.94 191 THR A C 1
ATOM 1580 O O . THR A 1 191 ? -13.066 -7.196 -6.714 1.00 93.94 191 THR A O 1
ATOM 1583 N N . ILE A 1 192 ? -11.934 -6.777 -4.804 1.00 95.94 192 ILE A N 1
ATOM 1584 C CA . ILE A 1 192 ? -11.016 -5.781 -5.361 1.00 95.94 192 ILE A CA 1
ATOM 1585 C C . ILE A 1 192 ? -9.595 -6.345 -5.441 1.00 95.94 192 ILE A C 1
ATOM 1587 O O . ILE A 1 192 ? -9.106 -6.945 -4.482 1.00 95.94 192 ILE A O 1
ATOM 1591 N N . LEU A 1 193 ? -8.924 -6.129 -6.570 1.00 97.25 193 LEU A N 1
ATOM 1592 C CA . LEU A 1 193 ? -7.486 -6.325 -6.736 1.00 97.25 193 LEU A CA 1
ATOM 1593 C C . LEU A 1 193 ? -6.788 -4.965 -6.719 1.00 97.25 193 LEU A C 1
ATOM 1595 O O . LEU A 1 193 ? -7.128 -4.091 -7.511 1.00 97.25 193 LEU A O 1
ATOM 1599 N N . LEU A 1 194 ? -5.782 -4.813 -5.863 1.00 96.62 194 LEU A N 1
ATOM 1600 C CA . LEU A 1 194 ? -4.874 -3.670 -5.851 1.00 96.62 194 LEU A CA 1
ATOM 1601 C C . LEU A 1 194 ? -3.473 -4.143 -6.255 1.00 96.62 194 LEU A C 1
ATOM 1603 O O . LEU A 1 194 ? -2.876 -4.981 -5.573 1.00 96.62 194 LEU A O 1
ATOM 1607 N N . CYS A 1 195 ? -2.961 -3.623 -7.367 1.00 97.31 195 CYS A N 1
ATOM 1608 C CA . CYS A 1 195 ? -1.679 -4.006 -7.953 1.00 97.31 195 CYS A CA 1
ATOM 1609 C C . CYS A 1 195 ? -0.779 -2.777 -8.131 1.00 97.31 195 CYS A C 1
ATOM 1611 O O . CYS A 1 195 ? -1.019 -1.964 -9.023 1.00 97.31 195 CYS A O 1
ATOM 1613 N N . GLY A 1 196 ? 0.219 -2.601 -7.265 1.00 94.31 196 GLY A N 1
ATOM 1614 C CA . GLY A 1 196 ? 0.989 -1.354 -7.173 1.00 94.31 196 GLY A CA 1
ATOM 1615 C C . GLY A 1 196 ? 2.117 -1.416 -6.149 1.00 94.31 196 GLY A C 1
ATOM 1616 O O . GLY A 1 196 ? 2.469 -2.488 -5.669 1.00 94.31 196 GLY A O 1
ATOM 1617 N N . GLY A 1 197 ? 2.702 -0.279 -5.806 1.00 88.31 197 GLY A N 1
ATOM 1618 C CA . GLY A 1 197 ? 3.769 -0.206 -4.818 1.00 88.31 197 GLY A CA 1
ATOM 1619 C C . GLY A 1 197 ? 3.243 0.096 -3.415 1.00 88.31 197 GLY A C 1
ATOM 1620 O O . GLY A 1 197 ? 2.124 -0.261 -3.036 1.00 88.31 197 GLY A O 1
ATOM 1621 N N . CYS A 1 198 ? 4.051 0.836 -2.654 1.00 84.00 198 CYS A N 1
ATOM 1622 C CA . CYS A 1 198 ? 3.665 1.380 -1.353 1.00 84.00 198 CYS A CA 1
ATOM 1623 C C . CYS A 1 198 ? 2.398 2.250 -1.430 1.00 84.00 198 CYS A C 1
ATOM 1625 O O . CYS A 1 198 ? 1.649 2.314 -0.467 1.00 84.00 198 CYS A O 1
ATOM 1627 N N . ASP A 1 199 ? 2.133 2.887 -2.569 1.00 88.12 199 ASP A N 1
ATOM 1628 C CA . ASP A 1 199 ? 0.949 3.709 -2.807 1.00 88.12 199 ASP A CA 1
ATOM 1629 C C . ASP A 1 199 ? -0.357 2.911 -2.667 1.00 88.12 199 ASP A C 1
ATOM 1631 O O . ASP A 1 199 ? -1.246 3.299 -1.906 1.00 88.12 199 ASP A O 1
ATOM 1635 N N . LEU A 1 200 ? -0.471 1.764 -3.342 1.00 91.94 200 LEU A N 1
ATOM 1636 C CA . LEU A 1 200 ? -1.664 0.924 -3.237 1.00 91.94 200 LEU A CA 1
ATOM 1637 C C . LEU A 1 200 ? -1.712 0.111 -1.941 1.00 91.94 200 LEU A C 1
ATOM 1639 O O . LEU A 1 200 ? -2.812 -0.235 -1.506 1.00 91.94 200 LEU A O 1
ATOM 1643 N N . ASP A 1 201 ? -0.575 -0.124 -1.277 1.00 86.56 201 ASP A N 1
ATOM 1644 C CA . ASP A 1 201 ? -0.583 -0.615 0.108 1.00 86.56 201 ASP A CA 1
ATOM 1645 C C . ASP A 1 201 ? -1.235 0.409 1.054 1.00 86.56 201 ASP A C 1
ATOM 1647 O O . ASP A 1 201 ? -2.116 0.060 1.850 1.00 86.56 201 ASP A O 1
ATOM 1651 N N . SER A 1 202 ? -0.882 1.691 0.903 1.00 84.62 202 SER A N 1
ATOM 1652 C CA . SER A 1 202 ? -1.483 2.792 1.662 1.00 84.62 202 SER A CA 1
ATOM 1653 C C . SER A 1 202 ? -2.980 2.923 1.400 1.00 84.62 202 SER A C 1
ATOM 1655 O O . SER A 1 202 ? -3.754 3.139 2.334 1.00 84.62 202 SER A O 1
ATOM 1657 N N . VAL A 1 203 ? -3.423 2.740 0.154 1.00 89.19 203 VAL A N 1
ATOM 1658 C CA . VAL A 1 203 ? -4.854 2.733 -0.200 1.00 89.19 203 VAL A CA 1
ATOM 1659 C C . VAL A 1 203 ? -5.579 1.522 0.392 1.00 89.19 203 VAL A C 1
ATOM 1661 O O . VAL A 1 203 ? -6.692 1.674 0.904 1.00 89.19 203 VAL A O 1
ATOM 1664 N N . ALA A 1 204 ? -4.959 0.334 0.377 1.00 85.81 204 ALA A N 1
ATOM 1665 C CA . ALA A 1 204 ? -5.545 -0.907 0.892 1.00 85.81 204 ALA A CA 1
ATOM 1666 C C . ALA A 1 204 ? -6.062 -0.756 2.329 1.00 85.81 204 ALA A C 1
ATOM 1668 O O . ALA A 1 204 ? -7.125 -1.278 2.681 1.00 85.81 204 ALA A O 1
ATOM 1669 N N . HIS A 1 205 ? -5.343 0.016 3.147 1.00 81.00 205 HIS A N 1
ATOM 1670 C CA . HIS A 1 205 ? -5.720 0.314 4.525 1.00 81.00 205 HIS A CA 1
ATOM 1671 C C . HIS A 1 205 ? -7.125 0.913 4.667 1.00 81.00 205 HIS A C 1
ATOM 1673 O O . HIS A 1 205 ? -7.810 0.616 5.644 1.00 81.00 205 HIS A O 1
ATOM 1679 N N . TYR A 1 206 ? -7.582 1.682 3.680 1.00 83.12 206 TYR A N 1
ATOM 1680 C CA . TYR A 1 206 ? -8.874 2.366 3.716 1.00 83.12 206 TYR A CA 1
ATOM 1681 C C . TYR A 1 206 ? -9.995 1.599 3.007 1.00 83.12 206 TYR A C 1
ATOM 1683 O O . TYR A 1 206 ? -11.157 1.853 3.297 1.00 83.12 206 TYR A O 1
ATOM 1691 N N . VAL A 1 207 ? -9.673 0.652 2.114 1.00 84.31 207 VAL A N 1
ATOM 1692 C CA . VAL A 1 207 ? -10.684 -0.046 1.288 1.00 84.31 207 VAL A CA 1
ATOM 1693 C C . VAL A 1 207 ? -10.984 -1.478 1.706 1.00 84.31 207 VAL A C 1
ATOM 1695 O O . VAL A 1 207 ? -12.030 -2.005 1.333 1.00 84.31 207 VAL A O 1
ATOM 1698 N N . HIS A 1 208 ? -10.093 -2.136 2.455 1.00 79.25 208 HIS A N 1
ATOM 1699 C CA . HIS A 1 208 ? -10.181 -3.589 2.652 1.00 79.25 208 HIS A CA 1
ATOM 1700 C C . HIS A 1 208 ? -11.461 -4.091 3.333 1.00 79.25 208 HIS A C 1
ATOM 1702 O O . HIS A 1 208 ? -11.797 -5.264 3.222 1.00 79.25 208 HIS A O 1
ATOM 1708 N N . HIS A 1 209 ? -12.203 -3.212 4.006 1.00 73.81 209 HIS A N 1
ATOM 1709 C CA . HIS A 1 209 ? -13.467 -3.554 4.667 1.00 73.81 209 HIS A CA 1
ATOM 1710 C C . HIS A 1 209 ? -14.700 -3.348 3.796 1.00 73.81 209 HIS A C 1
ATOM 1712 O O . HIS A 1 209 ? -15.781 -3.828 4.135 1.00 73.81 209 HIS A O 1
ATOM 1718 N N . ASN A 1 210 ? -14.560 -2.600 2.706 1.00 83.50 210 ASN A N 1
ATOM 1719 C CA . ASN A 1 210 ? -15.663 -2.280 1.810 1.00 83.50 210 ASN A CA 1
ATOM 1720 C C . ASN A 1 210 ? -15.929 -3.417 0.819 1.00 83.50 210 ASN A C 1
ATOM 1722 O O . ASN A 1 210 ? -17.021 -3.494 0.263 1.00 83.50 210 ASN A O 1
ATOM 1726 N N . TYR A 1 211 ? -14.964 -4.322 0.652 1.00 84.69 211 TYR A N 1
ATOM 1727 C CA . TYR A 1 211 ? -15.014 -5.472 -0.243 1.00 84.69 211 TYR A CA 1
ATOM 1728 C C . TYR A 1 211 ? -14.991 -6.780 0.550 1.00 84.69 211 TYR A C 1
ATOM 1730 O O . TYR A 1 211 ? -14.379 -6.863 1.612 1.00 84.69 211 TYR A O 1
ATOM 1738 N N . LYS A 1 212 ? -15.630 -7.829 0.023 1.00 86.94 212 LYS A N 1
ATOM 1739 C CA . LYS A 1 212 ? -15.600 -9.178 0.607 1.00 86.94 212 LYS A CA 1
ATOM 1740 C C . LYS A 1 212 ? -14.181 -9.728 0.622 1.00 86.94 212 LYS A C 1
ATOM 1742 O O . LYS A 1 212 ? -13.781 -10.361 1.593 1.00 86.94 212 LYS A O 1
ATOM 1747 N N . ASN A 1 213 ? -13.452 -9.502 -0.469 1.00 88.81 213 ASN A N 1
ATOM 1748 C CA . ASN A 1 213 ? -12.048 -9.857 -0.592 1.00 88.81 213 ASN A CA 1
ATOM 1749 C C . ASN A 1 213 ? -11.264 -8.656 -1.123 1.00 88.81 213 ASN A C 1
ATOM 1751 O O . ASN A 1 213 ? -11.661 -8.029 -2.108 1.00 88.81 213 ASN A O 1
ATOM 1755 N N . THR A 1 214 ? -10.110 -8.397 -0.521 1.00 90.62 214 THR A N 1
ATOM 1756 C CA . THR A 1 214 ? -9.124 -7.445 -1.032 1.00 90.62 214 THR A CA 1
ATOM 1757 C C . THR A 1 214 ? -7.836 -8.192 -1.304 1.00 90.62 214 THR A C 1
ATOM 1759 O O . THR A 1 214 ? -7.204 -8.725 -0.395 1.00 90.62 214 THR A O 1
ATOM 1762 N N . ILE A 1 215 ? -7.480 -8.263 -2.580 1.00 94.00 215 ILE A N 1
ATOM 1763 C CA . ILE A 1 215 ? -6.312 -8.978 -3.073 1.00 94.00 215 ILE A CA 1
ATOM 1764 C C . ILE A 1 215 ? -5.216 -7.957 -3.335 1.00 94.00 215 ILE A C 1
ATOM 1766 O O . ILE A 1 215 ? -5.440 -6.963 -4.022 1.00 94.00 215 ILE A O 1
ATOM 1770 N N . LEU A 1 216 ? -4.033 -8.206 -2.781 1.00 92.69 216 LEU A N 1
ATOM 1771 C CA . LEU A 1 216 ? -2.888 -7.308 -2.873 1.00 92.69 216 LEU A CA 1
ATOM 1772 C C . LEU A 1 216 ? -1.785 -7.965 -3.701 1.00 92.69 216 LEU A C 1
ATOM 1774 O O . LEU A 1 216 ? -1.298 -9.040 -3.350 1.00 92.69 216 LEU A O 1
ATOM 1778 N N . HIS A 1 217 ? -1.373 -7.306 -4.780 1.00 95.00 217 HIS A N 1
ATOM 1779 C CA . HIS A 1 217 ? -0.193 -7.660 -5.565 1.00 95.00 217 HIS A CA 1
ATOM 1780 C C . HIS A 1 217 ? 0.779 -6.479 -5.539 1.00 95.00 217 HIS A C 1
ATOM 1782 O O . HIS A 1 217 ? 0.784 -5.631 -6.428 1.00 95.00 217 HIS A O 1
ATOM 1788 N N . LEU A 1 218 ? 1.534 -6.384 -4.443 1.00 91.56 218 LEU A N 1
ATOM 1789 C CA . LEU A 1 218 ? 2.334 -5.201 -4.119 1.00 91.56 218 LEU A CA 1
ATOM 1790 C C . LEU A 1 218 ? 3.820 -5.399 -4.420 1.00 91.56 218 LEU A C 1
ATOM 1792 O O . LEU A 1 218 ? 4.255 -6.542 -4.522 1.00 91.56 218 LEU A O 1
ATOM 1796 N N . ASN A 1 219 ? 4.644 -4.355 -4.474 1.00 90.62 219 ASN A N 1
ATOM 1797 C CA . ASN A 1 219 ? 6.099 -4.541 -4.393 1.00 90.62 219 ASN A CA 1
ATOM 1798 C C . ASN A 1 219 ? 6.502 -5.263 -3.086 1.00 90.62 219 ASN A C 1
ATOM 1800 O O . ASN A 1 219 ? 5.761 -5.299 -2.103 1.00 90.62 219 ASN A O 1
ATOM 1804 N N . THR A 1 220 ? 7.675 -5.890 -3.071 1.00 89.44 220 THR A N 1
ATOM 1805 C CA . THR A 1 220 ? 8.237 -6.481 -1.847 1.00 89.44 220 THR A CA 1
ATOM 1806 C C . THR A 1 220 ? 9.742 -6.275 -1.794 1.00 89.44 220 THR A C 1
ATOM 1808 O O . THR A 1 220 ? 10.356 -5.909 -2.793 1.00 89.44 220 THR A O 1
ATOM 1811 N N . ALA A 1 221 ? 10.336 -6.496 -0.628 1.00 87.31 221 ALA A N 1
ATOM 1812 C CA . ALA A 1 221 ? 11.775 -6.481 -0.443 1.00 87.31 221 ALA A CA 1
ATOM 1813 C C . ALA A 1 221 ? 12.232 -7.866 0.017 1.00 87.31 221 ALA A C 1
ATOM 1815 O O . ALA A 1 221 ? 11.640 -8.453 0.926 1.00 87.31 221 ALA A O 1
ATOM 1816 N N . ARG A 1 222 ? 13.275 -8.398 -0.618 1.00 89.38 222 ARG A N 1
ATOM 1817 C CA . ARG A 1 222 ? 13.854 -9.707 -0.293 1.00 89.38 222 ARG A CA 1
ATOM 1818 C C . ARG A 1 222 ? 15.359 -9.632 -0.473 1.00 89.38 222 ARG A C 1
ATOM 1820 O O . ARG A 1 222 ? 15.814 -9.141 -1.500 1.00 89.38 222 ARG A O 1
ATOM 1827 N N . GLU A 1 223 ? 16.122 -10.119 0.507 1.00 88.38 223 GLU A N 1
ATOM 1828 C CA . GLU A 1 223 ? 17.593 -10.121 0.448 1.00 88.38 223 GLU A CA 1
ATOM 1829 C C . GLU A 1 223 ? 18.146 -8.751 0.036 1.00 88.38 223 GLU A C 1
ATOM 1831 O O . GLU A 1 223 ? 18.795 -8.624 -0.997 1.00 88.38 223 GLU A O 1
ATOM 1836 N N . SER A 1 224 ? 17.751 -7.710 0.780 1.00 84.56 224 SER A N 1
ATOM 1837 C CA . SER A 1 224 ? 18.043 -6.290 0.516 1.00 84.56 224 SER A CA 1
ATOM 1838 C C . SER A 1 224 ? 17.642 -5.748 -0.867 1.00 84.56 224 SER A C 1
ATOM 1840 O O . SER A 1 224 ? 17.855 -4.573 -1.121 1.00 84.56 224 SER A O 1
ATOM 1842 N N . SER A 1 225 ? 17.036 -6.533 -1.757 1.00 88.69 225 SER A N 1
ATOM 1843 C CA . SER A 1 225 ? 16.625 -6.107 -3.100 1.00 88.69 225 SER A CA 1
ATOM 1844 C C . SER A 1 225 ? 15.152 -5.717 -3.144 1.00 88.69 225 SER A C 1
ATOM 1846 O O . SER A 1 225 ? 14.317 -6.350 -2.493 1.00 88.69 225 SER A O 1
ATOM 1848 N N . GLU A 1 226 ? 14.819 -4.716 -3.956 1.00 90.31 226 GLU A N 1
ATOM 1849 C CA . GLU A 1 226 ? 13.437 -4.349 -4.254 1.00 90.31 226 GLU A CA 1
ATOM 1850 C C . GLU A 1 226 ? 12.908 -5.215 -5.404 1.00 90.31 226 GLU A C 1
ATOM 1852 O O . GLU A 1 226 ? 13.400 -5.176 -6.535 1.00 90.31 226 GLU A O 1
ATOM 1857 N N . ILE A 1 227 ? 11.868 -5.993 -5.121 1.00 92.44 227 ILE A N 1
ATOM 1858 C CA . ILE A 1 227 ? 11.178 -6.839 -6.091 1.00 92.44 227 ILE A CA 1
ATOM 1859 C C . ILE A 1 227 ? 9.948 -6.076 -6.591 1.00 92.44 227 ILE A C 1
ATOM 1861 O O . ILE A 1 227 ? 8.912 -5.997 -5.920 1.00 92.44 227 ILE A O 1
ATOM 1865 N N . ARG A 1 228 ? 10.073 -5.492 -7.787 1.00 92.81 228 ARG A N 1
ATOM 1866 C CA . ARG A 1 228 ? 9.065 -4.615 -8.409 1.00 92.81 228 ARG A CA 1
ATOM 1867 C C . ARG A 1 228 ? 7.946 -5.376 -9.108 1.00 92.81 228 ARG A C 1
ATOM 1869 O O . ARG A 1 228 ? 7.713 -5.200 -10.299 1.00 92.81 228 ARG A O 1
ATOM 1876 N N . ARG A 1 229 ? 7.242 -6.228 -8.359 1.00 94.31 229 ARG A N 1
ATOM 1877 C CA . ARG A 1 229 ? 6.091 -7.014 -8.857 1.00 94.31 229 ARG A CA 1
ATOM 1878 C C . ARG A 1 229 ? 5.013 -6.146 -9.519 1.00 94.31 229 ARG A C 1
ATOM 1880 O O . ARG A 1 229 ? 4.271 -6.633 -10.355 1.00 94.31 229 ARG A O 1
ATOM 1887 N N . ASP A 1 230 ? 4.986 -4.867 -9.168 1.00 94.44 230 ASP A N 1
ATOM 1888 C CA . ASP A 1 230 ? 4.106 -3.805 -9.640 1.00 94.44 230 ASP A CA 1
ATOM 1889 C C . ASP A 1 230 ? 4.501 -3.154 -10.977 1.00 94.44 230 ASP A C 1
ATOM 1891 O O . ASP A 1 230 ? 3.726 -2.380 -11.533 1.00 94.44 230 ASP A O 1
ATOM 1895 N N . HIS A 1 231 ? 5.670 -3.475 -11.535 1.00 96.81 231 HIS A N 1
ATOM 1896 C CA . HIS A 1 231 ? 6.049 -3.027 -12.876 1.00 96.81 231 HIS A CA 1
ATOM 1897 C C . HIS A 1 231 ? 5.264 -3.780 -13.955 1.00 96.81 231 HIS A C 1
ATOM 1899 O O . HIS A 1 231 ? 5.137 -5.007 -13.881 1.00 96.81 231 HIS A O 1
ATOM 1905 N N . SER A 1 232 ? 4.784 -3.089 -14.997 1.00 97.56 232 SER A N 1
ATOM 1906 C CA . SER A 1 232 ? 3.884 -3.680 -16.006 1.00 97.56 232 SER A CA 1
ATOM 1907 C C . SER A 1 232 ? 4.435 -4.963 -16.645 1.00 97.56 232 SER A C 1
ATOM 1909 O O . SER A 1 232 ? 3.700 -5.928 -16.861 1.00 97.56 232 SER A O 1
ATOM 1911 N N . SER A 1 233 ? 5.748 -5.020 -16.885 1.00 95.50 233 SER A N 1
ATOM 1912 C CA . SER A 1 233 ? 6.427 -6.199 -17.440 1.00 95.50 233 SER A CA 1
ATOM 1913 C C . SER A 1 233 ? 6.413 -7.428 -16.522 1.00 95.50 233 SER A C 1
ATOM 1915 O O . SER A 1 233 ? 6.401 -8.556 -17.021 1.00 95.50 233 SER A O 1
ATOM 1917 N N . LEU A 1 234 ? 6.372 -7.243 -15.199 1.00 95.88 234 LEU A N 1
ATOM 1918 C CA . LEU A 1 234 ? 6.268 -8.329 -14.220 1.00 95.88 234 LEU A CA 1
ATOM 1919 C C . LEU A 1 234 ? 4.803 -8.691 -13.951 1.00 95.88 234 LEU A C 1
ATOM 1921 O O . LEU A 1 234 ? 4.467 -9.874 -13.978 1.00 95.88 234 LEU A O 1
ATOM 1925 N N . VAL A 1 235 ? 3.908 -7.703 -13.840 1.00 96.81 235 VAL A N 1
ATOM 1926 C CA . VAL A 1 235 ? 2.456 -7.943 -13.724 1.00 96.81 235 VAL A CA 1
ATOM 1927 C C . VAL A 1 235 ? 1.936 -8.749 -14.917 1.00 96.81 235 VAL A C 1
ATOM 1929 O O . VAL A 1 235 ? 1.163 -9.693 -14.752 1.00 96.81 235 VAL A O 1
ATOM 1932 N N . ARG A 1 236 ? 2.406 -8.455 -16.135 1.00 95.31 236 ARG A N 1
ATOM 1933 C CA . ARG A 1 236 ? 2.069 -9.244 -17.329 1.00 95.31 236 ARG A CA 1
ATOM 1934 C C . ARG A 1 236 ? 2.400 -10.723 -17.150 1.00 95.31 236 ARG A C 1
ATOM 1936 O O . ARG A 1 236 ? 1.614 -11.573 -17.560 1.00 95.31 236 ARG A O 1
ATOM 1943 N N . ARG A 1 237 ? 3.550 -11.038 -16.553 1.00 92.94 237 ARG A N 1
ATOM 1944 C CA . ARG A 1 237 ? 3.994 -12.420 -16.317 1.00 92.94 237 ARG A CA 1
ATOM 1945 C C . ARG A 1 237 ? 3.134 -13.128 -15.286 1.00 92.94 237 ARG A C 1
ATOM 1947 O O . ARG A 1 237 ? 2.823 -14.297 -15.481 1.00 92.94 237 ARG A O 1
ATOM 1954 N N . THR A 1 238 ? 2.689 -12.411 -14.260 1.00 94.62 238 THR A N 1
ATOM 1955 C CA . THR A 1 238 ? 1.733 -12.924 -13.273 1.00 94.62 238 THR A CA 1
ATOM 1956 C C . THR A 1 238 ? 0.457 -13.450 -13.942 1.00 94.62 238 THR A C 1
ATOM 1958 O O . THR A 1 238 ? -0.028 -14.518 -13.582 1.00 94.62 238 THR A O 1
ATOM 1961 N N . PHE A 1 239 ? -0.065 -12.761 -14.964 1.00 94.69 239 PHE A N 1
ATOM 1962 C CA . PHE A 1 239 ? -1.300 -13.184 -15.643 1.00 94.69 239 PHE A CA 1
ATOM 1963 C C . PHE A 1 239 ? -1.107 -14.058 -16.891 1.00 94.69 239 PHE A C 1
ATOM 1965 O O . PHE A 1 239 ? -2.008 -14.812 -17.273 1.00 94.69 239 PHE A O 1
ATOM 1972 N N . ASN A 1 240 ? 0.025 -13.938 -17.583 1.00 92.56 240 ASN A N 1
ATOM 1973 C CA . ASN A 1 240 ? 0.314 -14.741 -18.774 1.00 92.56 240 ASN A CA 1
ATOM 1974 C C . ASN A 1 240 ? 0.997 -16.070 -18.445 1.00 92.56 240 ASN A C 1
ATOM 1976 O O . ASN A 1 240 ? 1.011 -16.959 -19.294 1.00 92.56 240 ASN A O 1
ATOM 1980 N N . GLY A 1 241 ? 1.544 -16.201 -17.237 1.00 89.88 241 GLY A N 1
ATOM 1981 C CA . GLY A 1 241 ? 2.457 -17.275 -16.889 1.00 89.88 241 GLY A CA 1
ATOM 1982 C C . GLY A 1 241 ? 3.836 -17.083 -17.522 1.00 89.88 241 GLY A C 1
ATOM 1983 O O . GLY A 1 241 ? 4.117 -16.109 -18.226 1.00 89.88 241 GLY A O 1
ATOM 1984 N N . MET A 1 242 ? 4.711 -18.041 -17.248 1.00 89.94 242 MET A N 1
ATOM 1985 C CA . MET A 1 242 ? 6.057 -18.130 -17.805 1.00 89.94 242 MET A CA 1
ATOM 1986 C C . MET A 1 242 ? 6.459 -19.595 -17.942 1.00 89.94 242 MET A C 1
ATOM 1988 O O . MET A 1 242 ? 5.814 -20.473 -17.367 1.00 89.94 242 MET A O 1
ATOM 1992 N N . THR A 1 243 ? 7.517 -19.855 -18.703 1.00 91.19 243 THR A N 1
ATOM 1993 C CA . THR A 1 243 ? 8.083 -21.203 -18.802 1.00 91.19 243 THR A CA 1
ATOM 1994 C C . THR A 1 243 ? 8.859 -21.566 -17.532 1.00 91.19 243 THR A C 1
ATOM 1996 O O . THR A 1 243 ? 9.327 -20.683 -16.810 1.00 91.19 243 THR A O 1
ATOM 1999 N N . ASP A 1 244 ? 9.047 -22.863 -17.269 1.00 91.31 244 ASP A N 1
ATOM 2000 C CA . ASP A 1 244 ? 9.885 -23.322 -16.150 1.00 91.31 244 ASP A CA 1
ATOM 2001 C C . ASP A 1 244 ? 11.327 -22.805 -16.270 1.00 91.31 244 ASP A C 1
ATOM 2003 O O . ASP A 1 244 ? 11.954 -22.461 -15.269 1.00 91.31 244 ASP A O 1
ATOM 2007 N N . ASP A 1 245 ? 11.841 -22.700 -17.499 1.00 92.00 245 ASP A N 1
ATOM 2008 C CA . ASP A 1 245 ? 13.190 -22.199 -17.769 1.00 92.00 245 ASP A CA 1
ATOM 2009 C C . ASP A 1 245 ? 13.315 -20.694 -17.470 1.00 92.00 245 ASP A C 1
ATOM 2011 O O . ASP A 1 245 ? 14.287 -20.258 -16.848 1.00 92.00 245 ASP A O 1
ATOM 2015 N N . ASP A 1 246 ? 12.295 -19.899 -17.818 1.00 91.50 246 ASP A N 1
ATOM 2016 C CA . ASP A 1 246 ? 12.213 -18.490 -17.410 1.00 91.50 246 ASP A CA 1
ATOM 2017 C C . ASP A 1 246 ? 12.150 -18.360 -15.888 1.00 91.50 246 ASP A C 1
ATOM 2019 O O . ASP A 1 246 ? 12.838 -17.519 -15.308 1.00 91.50 246 ASP A O 1
ATOM 2023 N N . PHE A 1 247 ? 11.358 -19.200 -15.218 1.00 92.31 247 PHE A N 1
ATOM 2024 C CA . PHE A 1 247 ? 11.264 -19.159 -13.763 1.00 92.31 247 PHE A CA 1
ATOM 2025 C C . PHE A 1 247 ? 12.598 -19.515 -13.095 1.00 92.31 247 PHE A C 1
ATOM 2027 O O . PHE A 1 247 ? 13.026 -18.824 -12.167 1.00 92.31 247 PHE A O 1
ATOM 2034 N N . LEU A 1 248 ? 13.296 -20.546 -13.581 1.00 93.69 248 LEU A N 1
ATOM 2035 C CA . LEU A 1 248 ? 14.623 -20.912 -13.080 1.00 93.69 248 LEU A CA 1
ATOM 2036 C C . LEU A 1 248 ? 15.630 -19.773 -13.255 1.00 93.69 248 LEU A C 1
ATOM 2038 O O . LEU A 1 248 ? 16.448 -19.551 -12.359 1.00 93.69 248 LEU A O 1
ATOM 2042 N N . PHE A 1 249 ? 15.541 -19.027 -14.358 1.00 94.12 249 PHE A N 1
ATOM 2043 C CA . PHE A 1 249 ? 16.350 -17.834 -14.587 1.00 94.12 249 PHE A CA 1
ATOM 2044 C C . PHE A 1 249 ? 16.008 -16.714 -13.593 1.00 94.12 249 PHE A C 1
ATOM 2046 O O . PHE A 1 249 ? 16.894 -16.194 -12.915 1.00 94.12 249 PHE A O 1
ATOM 2053 N N . LEU A 1 250 ? 14.727 -16.368 -13.445 1.00 93.31 250 LEU A N 1
ATOM 2054 C CA . LEU A 1 250 ? 14.276 -15.323 -12.516 1.00 93.31 250 LEU A CA 1
ATOM 2055 C C . LEU A 1 250 ? 14.618 -15.662 -11.059 1.00 93.31 250 LEU A C 1
ATOM 2057 O O . LEU A 1 250 ? 14.968 -14.775 -10.279 1.00 93.31 250 LEU A O 1
ATOM 2061 N N . LYS A 1 251 ? 14.627 -16.948 -10.700 1.00 94.38 251 LYS A N 1
ATOM 2062 C CA . LYS A 1 251 ? 15.076 -17.411 -9.384 1.00 94.38 251 LYS A CA 1
ATOM 2063 C C . LYS A 1 251 ? 16.540 -17.061 -9.094 1.00 94.38 251 LYS A C 1
ATOM 2065 O O . LYS A 1 251 ? 16.869 -16.754 -7.950 1.00 94.38 251 LYS A O 1
ATOM 2070 N N . GLN A 1 252 ? 17.413 -17.038 -10.106 1.00 95.06 252 GLN A N 1
ATOM 2071 C CA . GLN A 1 252 ? 18.804 -16.575 -9.948 1.00 95.06 252 GLN A CA 1
ATOM 2072 C C . GLN A 1 252 ? 18.900 -15.066 -9.686 1.00 95.06 252 GLN A C 1
ATOM 2074 O O . GLN A 1 252 ? 19.873 -14.604 -9.096 1.00 95.06 252 GLN A O 1
ATOM 2079 N N . LEU A 1 253 ? 17.885 -14.301 -10.094 1.00 93.69 253 LEU A N 1
ATOM 2080 C CA . LEU A 1 253 ? 17.764 -12.868 -9.815 1.00 93.69 253 LEU A CA 1
ATOM 2081 C C . LEU A 1 253 ? 17.079 -12.577 -8.469 1.00 93.69 253 LEU A C 1
ATOM 2083 O O . LEU A 1 253 ? 16.901 -11.415 -8.118 1.00 93.69 253 LEU A O 1
ATOM 2087 N N . GLY A 1 254 ? 16.723 -13.612 -7.701 1.00 92.50 254 GLY A N 1
ATOM 2088 C CA . GLY A 1 254 ? 16.109 -13.478 -6.378 1.00 92.50 254 GLY A CA 1
ATOM 2089 C C . GLY A 1 254 ? 14.582 -13.489 -6.364 1.00 92.50 254 GLY A C 1
ATOM 2090 O O . GLY A 1 254 ? 14.001 -13.253 -5.305 1.00 92.50 254 GLY A O 1
ATOM 2091 N N . TYR A 1 255 ? 13.931 -13.775 -7.495 1.00 94.31 255 TYR A N 1
ATOM 2092 C CA . TYR A 1 255 ? 12.477 -13.937 -7.555 1.00 94.31 255 TYR A CA 1
ATOM 2093 C C . TYR A 1 255 ? 12.039 -15.318 -7.043 1.00 94.31 255 TYR A C 1
ATOM 2095 O O . TYR A 1 255 ? 12.749 -16.317 -7.171 1.00 94.31 255 TYR A O 1
ATOM 2103 N N . GLU A 1 256 ? 10.834 -15.385 -6.494 1.00 94.06 256 GLU A N 1
ATOM 2104 C CA . GLU A 1 256 ? 10.171 -16.606 -6.037 1.00 94.06 256 GLU A CA 1
ATOM 2105 C C . GLU A 1 256 ? 8.866 -16.826 -6.804 1.00 94.06 256 GLU A C 1
ATOM 2107 O O . GLU A 1 256 ? 8.322 -15.916 -7.425 1.00 94.06 256 GLU A O 1
ATOM 2112 N N . SER A 1 257 ? 8.321 -18.044 -6.755 1.00 91.44 257 SER A N 1
ATOM 2113 C CA . SER A 1 257 ? 7.065 -18.367 -7.449 1.00 91.44 257 SER A CA 1
ATOM 2114 C C . SER A 1 257 ? 5.895 -17.517 -6.950 1.00 91.44 257 SER A C 1
ATOM 2116 O O . SER A 1 257 ? 5.021 -17.151 -7.729 1.00 91.44 257 SER A O 1
ATOM 2118 N N . SER A 1 258 ? 5.906 -17.168 -5.662 1.00 90.88 258 SER A N 1
ATOM 2119 C CA . SER A 1 258 ? 4.922 -16.294 -5.019 1.00 90.88 258 SER A CA 1
ATOM 2120 C C . SER A 1 258 ? 4.905 -14.875 -5.596 1.00 90.88 258 SER A C 1
ATOM 2122 O O . SER A 1 258 ? 3.891 -14.191 -5.479 1.00 90.88 258 SER A O 1
ATOM 2124 N N . ASP A 1 259 ? 5.982 -14.430 -6.252 1.00 93.00 259 ASP A N 1
ATOM 2125 C CA . ASP A 1 259 ? 6.050 -13.098 -6.860 1.00 93.00 259 ASP A CA 1
ATOM 2126 C C . ASP A 1 259 ? 5.207 -12.982 -8.134 1.00 93.00 259 ASP A C 1
ATOM 2128 O O . ASP A 1 259 ? 4.885 -11.873 -8.548 1.00 93.00 259 ASP A O 1
ATOM 2132 N N . PHE A 1 260 ? 4.814 -14.115 -8.720 1.00 93.19 260 PHE A N 1
ATOM 2133 C CA . PHE A 1 260 ? 4.043 -14.199 -9.962 1.00 93.19 260 PHE A CA 1
ATOM 2134 C C . PHE A 1 260 ? 2.676 -14.854 -9.759 1.00 93.19 260 PHE A C 1
ATOM 2136 O O . PHE A 1 260 ? 2.087 -15.378 -10.702 1.00 93.19 260 PHE A O 1
ATOM 2143 N N . GLN A 1 261 ? 2.172 -14.860 -8.524 1.00 89.31 261 GLN A N 1
ATOM 2144 C CA . GLN A 1 261 ? 0.902 -15.487 -8.177 1.00 89.31 261 GLN A CA 1
ATOM 2145 C C . GLN A 1 261 ? -0.100 -14.458 -7.663 1.00 89.31 261 GLN A C 1
ATOM 2147 O O . GLN A 1 261 ? 0.149 -13.724 -6.707 1.00 89.31 261 GLN A O 1
ATOM 2152 N N . ILE A 1 262 ? -1.275 -14.456 -8.287 1.00 87.31 262 ILE A N 1
ATOM 2153 C CA . ILE A 1 262 ? -2.491 -13.834 -7.773 1.00 87.31 262 ILE A CA 1
ATOM 2154 C C . ILE A 1 262 ? -3.444 -14.998 -7.522 1.00 87.31 262 ILE A C 1
ATOM 2156 O O . ILE A 1 262 ? -3.897 -15.650 -8.458 1.00 87.31 262 ILE A O 1
ATOM 2160 N N . ASN A 1 263 ? -3.687 -15.318 -6.249 1.00 85.88 263 ASN A N 1
ATOM 2161 C CA . ASN A 1 263 ? -4.442 -16.504 -5.816 1.00 85.88 263 ASN A CA 1
ATOM 2162 C C . ASN A 1 263 ? -5.964 -16.363 -6.040 1.00 85.88 263 ASN A C 1
ATOM 2164 O O . ASN A 1 263 ? -6.768 -16.751 -5.193 1.00 85.88 263 ASN A O 1
ATOM 2168 N N . ILE A 1 264 ? -6.364 -15.767 -7.163 1.00 89.62 264 ILE A N 1
ATOM 2169 C CA . ILE A 1 264 ? -7.746 -15.578 -7.596 1.00 89.62 264 ILE A CA 1
ATOM 2170 C C . ILE A 1 264 ? -7.795 -15.484 -9.130 1.00 89.62 264 ILE A C 1
ATOM 2172 O O . ILE A 1 264 ? -6.914 -14.892 -9.750 1.00 89.62 264 ILE A O 1
ATOM 2176 N N . SER A 1 265 ? -8.828 -16.065 -9.749 1.00 92.50 265 SER A N 1
ATOM 2177 C CA . SER A 1 265 ? -9.057 -15.886 -11.191 1.00 92.50 265 SER A CA 1
ATOM 2178 C C . SER A 1 265 ? -9.456 -14.435 -11.494 1.00 92.50 265 SER A C 1
ATOM 2180 O O . SER A 1 265 ? -10.285 -13.900 -10.751 1.00 92.50 265 SER A O 1
ATOM 2182 N N . PRO A 1 266 ? -8.972 -13.826 -12.594 1.00 94.12 266 PRO A N 1
ATOM 2183 C CA . PRO A 1 266 ? -9.488 -12.554 -13.103 1.00 94.12 266 PRO A CA 1
ATOM 2184 C C . PRO A 1 266 ? -11.016 -12.491 -13.231 1.00 94.12 266 PRO A C 1
ATOM 2186 O O . PRO A 1 266 ? -11.595 -11.439 -12.987 1.00 94.12 266 PRO A O 1
ATOM 2189 N N . ASP A 1 267 ? -11.679 -13.617 -13.520 1.00 94.06 267 ASP A N 1
ATOM 2190 C CA . ASP A 1 267 ? -13.147 -13.695 -13.615 1.00 94.06 267 ASP A CA 1
ATOM 2191 C C . ASP A 1 267 ? -13.869 -13.427 -12.286 1.00 94.06 267 ASP A C 1
ATOM 2193 O O . ASP A 1 267 ? -15.050 -13.093 -12.270 1.00 94.06 267 ASP A O 1
ATOM 2197 N N . ASN A 1 268 ? -13.167 -13.591 -11.162 1.00 95.25 268 ASN A N 1
ATOM 2198 C CA . ASN A 1 268 ? -13.698 -13.380 -9.815 1.00 95.25 268 ASN A CA 1
ATOM 2199 C C . ASN A 1 268 ? -13.303 -12.010 -9.242 1.00 95.25 268 ASN A C 1
ATOM 2201 O O . ASN A 1 268 ? -13.429 -11.796 -8.034 1.00 95.25 268 ASN A O 1
ATOM 2205 N N . ILE A 1 269 ? -12.774 -11.114 -10.079 1.00 95.94 269 ILE A N 1
ATOM 2206 C CA . ILE A 1 269 ? -12.395 -9.753 -9.708 1.00 95.94 269 ILE A CA 1
ATOM 2207 C C . ILE A 1 269 ? -13.422 -8.791 -10.303 1.00 95.94 269 ILE A C 1
ATOM 2209 O O . ILE A 1 269 ? -13.556 -8.680 -11.520 1.00 95.94 269 ILE A O 1
ATOM 2213 N N . ASP A 1 270 ? -14.123 -8.060 -9.443 1.00 95.94 270 ASP A N 1
ATOM 2214 C CA . ASP A 1 270 ? -15.111 -7.063 -9.864 1.00 95.94 270 ASP A CA 1
ATOM 2215 C C . ASP A 1 270 ? -14.456 -5.706 -10.132 1.00 95.94 270 ASP A C 1
ATOM 2217 O O . ASP A 1 270 ? -14.861 -4.987 -11.045 1.00 95.94 270 ASP A O 1
ATOM 2221 N N . VAL A 1 271 ? -13.431 -5.362 -9.345 1.00 97.25 271 VAL A N 1
ATOM 2222 C CA . VAL A 1 271 ? -12.678 -4.108 -9.462 1.00 97.25 271 VAL A CA 1
ATOM 2223 C C . VAL A 1 271 ? -11.181 -4.406 -9.445 1.00 97.25 271 VAL A C 1
ATOM 2225 O O . VAL A 1 271 ? -10.687 -5.040 -8.516 1.00 97.25 271 VAL A O 1
ATOM 2228 N N . ALA A 1 272 ? -10.435 -3.938 -10.441 1.00 97.88 272 ALA A N 1
ATOM 2229 C CA . ALA A 1 272 ? -8.977 -4.040 -10.478 1.00 97.88 272 ALA A CA 1
ATOM 2230 C C . ALA A 1 272 ? -8.358 -2.645 -10.559 1.00 97.88 272 ALA A C 1
ATOM 2232 O O . ALA A 1 272 ? -8.701 -1.879 -11.451 1.00 97.88 272 ALA A O 1
ATOM 2233 N N . VAL A 1 273 ? -7.446 -2.311 -9.652 1.00 98.44 273 VAL A N 1
ATOM 2234 C CA . VAL A 1 273 ? -6.740 -1.025 -9.628 1.00 98.44 273 VAL A CA 1
ATOM 2235 C C . VAL A 1 273 ? -5.256 -1.280 -9.832 1.00 98.44 273 VAL A C 1
ATOM 2237 O O . VAL A 1 273 ? -4.635 -2.007 -9.053 1.00 98.44 273 VAL A O 1
ATOM 2240 N N . PHE A 1 274 ? -4.691 -0.671 -10.868 1.00 98.62 274 PHE A N 1
ATOM 2241 C CA . PHE A 1 274 ? -3.282 -0.783 -11.215 1.00 98.62 274 PHE A CA 1
ATOM 2242 C C . PHE A 1 274 ? -2.569 0.555 -11.054 1.00 98.62 274 PHE A C 1
ATOM 2244 O O . PHE A 1 274 ? -2.992 1.567 -11.615 1.00 98.62 274 PHE A O 1
ATOM 2251 N N . SER A 1 275 ? -1.447 0.537 -10.342 1.00 98.00 275 SER A N 1
ATOM 2252 C CA . SER A 1 275 ? -0.497 1.642 -10.289 1.00 98.00 275 SER A CA 1
ATOM 2253 C C . SER A 1 275 ? 0.811 1.231 -10.947 1.00 98.00 275 SER A C 1
ATOM 2255 O O . SER A 1 275 ? 1.630 0.525 -10.363 1.00 98.00 275 SER A O 1
ATOM 2257 N N . PHE A 1 276 ? 1.008 1.681 -12.187 1.00 97.81 276 PHE A N 1
ATOM 2258 C CA . PHE A 1 276 ? 2.219 1.405 -12.963 1.00 97.81 276 PHE A CA 1
ATOM 2259 C C . PHE A 1 276 ? 3.237 2.550 -12.888 1.00 97.81 276 PHE A C 1
ATOM 2261 O O . PHE A 1 276 ? 4.010 2.760 -13.817 1.00 97.81 276 PHE A O 1
ATOM 2268 N N . TRP A 1 277 ? 3.269 3.328 -11.799 1.00 95.62 277 TRP A N 1
ATOM 2269 C CA . TRP A 1 277 ? 4.198 4.465 -11.687 1.00 95.62 277 TRP A CA 1
ATOM 2270 C C . TRP A 1 277 ? 5.671 4.072 -11.801 1.00 95.62 277 TRP A C 1
ATOM 2272 O O . TRP A 1 277 ? 6.520 4.886 -12.151 1.00 95.62 277 TRP A O 1
ATOM 2282 N N . THR A 1 278 ? 5.978 2.810 -11.528 1.00 93.81 278 THR A N 1
ATOM 2283 C CA . THR A 1 278 ? 7.324 2.248 -11.638 1.00 93.81 278 THR A CA 1
ATOM 2284 C C . THR A 1 278 ? 7.849 2.283 -13.071 1.00 93.81 278 THR A C 1
ATOM 2286 O O . THR A 1 278 ? 9.029 2.569 -13.262 1.00 93.81 278 THR A O 1
ATOM 2289 N N . ASP A 1 279 ? 6.966 2.108 -14.062 1.00 96.25 279 ASP A N 1
ATOM 2290 C CA . ASP A 1 279 ? 7.292 2.135 -15.489 1.00 96.25 279 ASP A CA 1
ATOM 2291 C C . ASP A 1 279 ? 7.815 3.505 -15.941 1.00 96.25 279 ASP A C 1
ATOM 2293 O O . ASP A 1 279 ? 8.525 3.603 -16.939 1.00 96.25 279 ASP A O 1
ATOM 2297 N N . MET A 1 280 ? 7.512 4.573 -15.192 1.00 95.06 280 MET A N 1
ATOM 2298 C CA . MET A 1 280 ? 8.026 5.910 -15.489 1.00 95.06 280 MET A CA 1
ATOM 2299 C C . MET A 1 280 ? 9.517 6.063 -15.195 1.00 95.06 280 MET A C 1
ATOM 2301 O O . MET A 1 280 ? 10.160 6.921 -15.798 1.00 95.06 280 MET A O 1
ATOM 2305 N N . PHE A 1 281 ? 10.061 5.289 -14.255 1.00 92.94 281 PHE A N 1
ATOM 2306 C CA . PHE A 1 281 ? 11.383 5.573 -13.696 1.00 92.94 281 PHE A CA 1
ATOM 2307 C C . PHE A 1 281 ? 12.326 4.384 -13.730 1.00 92.94 281 PHE A C 1
ATOM 2309 O O . PHE A 1 281 ? 13.516 4.584 -13.945 1.00 92.94 281 PHE A O 1
ATOM 2316 N N . TYR A 1 282 ? 11.839 3.168 -13.492 1.00 94.62 282 TYR A N 1
ATOM 2317 C CA . TYR A 1 282 ? 12.716 2.028 -13.264 1.00 94.62 282 TYR A CA 1
ATOM 2318 C C . TYR A 1 282 ? 13.458 1.612 -14.530 1.00 94.62 282 TYR A C 1
ATOM 2320 O O . TYR A 1 282 ? 12.881 1.484 -15.607 1.00 94.62 282 TYR A O 1
ATOM 2328 N N . SER A 1 283 ? 14.758 1.373 -14.357 1.00 95.44 283 SER A N 1
ATOM 2329 C CA . SER A 1 283 ? 15.614 0.819 -15.396 1.00 95.44 283 SER A CA 1
ATOM 2330 C C . SER A 1 283 ? 15.123 -0.572 -15.796 1.00 95.44 283 SER A C 1
ATOM 2332 O O . SER A 1 283 ? 14.999 -1.463 -14.952 1.00 95.44 283 SER A O 1
ATOM 2334 N N . LEU A 1 284 ? 14.888 -0.752 -17.089 1.00 95.88 284 LEU A N 1
ATOM 2335 C CA . LEU A 1 284 ? 14.589 -2.014 -17.733 1.00 95.88 284 LEU A CA 1
ATOM 2336 C C . LEU A 1 284 ? 15.845 -2.645 -18.308 1.00 95.88 284 LEU A C 1
ATOM 2338 O O . LEU A 1 284 ? 16.740 -1.981 -18.845 1.00 95.88 284 LEU A O 1
ATOM 2342 N N . TYR A 1 285 ? 15.859 -3.967 -18.227 1.00 96.56 285 TYR A N 1
ATOM 2343 C CA . TYR A 1 285 ? 16.914 -4.786 -18.774 1.00 96.56 285 TYR A CA 1
ATOM 2344 C C . TYR A 1 285 ? 16.324 -5.874 -19.643 1.00 96.56 285 TYR A C 1
ATOM 2346 O O . TYR A 1 285 ? 15.417 -6.595 -19.224 1.00 96.56 285 TYR A O 1
ATOM 2354 N N . GLU A 1 286 ? 16.882 -6.009 -20.837 1.00 95.06 286 GLU A N 1
ATOM 2355 C CA . GLU A 1 286 ? 16.658 -7.163 -21.685 1.00 95.06 286 GLU A CA 1
ATOM 2356 C C . GLU A 1 286 ? 17.227 -8.400 -20.989 1.00 95.06 286 GLU A C 1
ATOM 2358 O O . GLU A 1 286 ? 18.394 -8.426 -20.579 1.00 95.06 286 GLU A O 1
ATOM 2363 N N . VAL A 1 287 ? 16.403 -9.439 -20.892 1.00 91.06 287 VAL A N 1
ATOM 2364 C CA . VAL A 1 287 ? 16.850 -10.763 -20.480 1.00 91.06 287 VAL A CA 1
ATOM 2365 C C . VAL A 1 287 ? 17.408 -11.480 -21.702 1.00 91.06 287 VAL A C 1
ATOM 2367 O O . VAL A 1 287 ? 16.659 -11.938 -22.573 1.00 91.06 287 VAL A O 1
ATOM 2370 N N . VAL A 1 288 ? 18.739 -11.552 -21.777 1.00 84.12 288 VAL A N 1
ATOM 2371 C CA . VAL A 1 288 ? 19.454 -12.002 -22.975 1.00 84.12 288 VAL A CA 1
ATOM 2372 C C . VAL A 1 288 ? 18.981 -13.397 -23.395 1.00 84.12 288 VAL A C 1
ATOM 2374 O O . VAL A 1 288 ? 19.001 -14.355 -22.619 1.00 84.12 288 VAL A O 1
ATOM 2377 N N . GLY A 1 289 ? 18.533 -13.498 -24.648 1.00 83.25 289 GLY A N 1
ATOM 2378 C CA . GLY A 1 289 ? 18.068 -14.750 -25.249 1.00 83.25 289 GLY A CA 1
ATOM 2379 C C . GLY A 1 289 ? 16.648 -15.180 -24.867 1.00 83.25 289 GLY A C 1
ATOM 2380 O O . GLY A 1 289 ? 16.251 -16.272 -25.263 1.00 83.25 289 GLY A O 1
ATOM 2381 N N . ARG A 1 290 ? 15.879 -14.359 -24.132 1.00 86.75 290 ARG A N 1
ATOM 2382 C CA . ARG A 1 290 ? 14.503 -14.700 -23.703 1.00 86.75 290 ARG A CA 1
ATOM 2383 C C . ARG A 1 290 ? 13.407 -13.791 -24.259 1.00 86.75 290 ARG A C 1
ATOM 2385 O O . ARG A 1 290 ? 12.231 -14.114 -24.136 1.00 86.75 290 ARG A O 1
ATOM 2392 N N . GLY A 1 291 ? 13.769 -12.686 -24.913 1.00 86.00 291 GLY A N 1
ATOM 2393 C CA . GLY A 1 291 ? 12.818 -11.850 -25.658 1.00 86.00 291 GLY A CA 1
ATOM 2394 C C . GLY A 1 291 ? 11.876 -11.021 -24.784 1.00 86.00 291 GLY A C 1
ATOM 2395 O O . GLY A 1 291 ? 10.765 -10.710 -25.207 1.00 86.00 291 GLY A O 1
ATOM 2396 N N . TYR A 1 292 ? 12.294 -10.678 -23.564 1.00 88.94 292 TYR A N 1
ATOM 2397 C CA . TYR A 1 292 ? 11.532 -9.803 -22.682 1.00 88.94 292 TYR A CA 1
ATOM 2398 C C . TYR A 1 292 ? 12.425 -8.894 -21.848 1.00 88.94 292 TYR A C 1
ATOM 2400 O O . TYR A 1 292 ? 13.616 -9.152 -21.671 1.00 88.94 292 TYR A O 1
ATOM 2408 N N . GLU A 1 293 ? 11.803 -7.855 -21.301 1.00 93.06 293 GLU A N 1
ATOM 2409 C CA . GLU A 1 293 ? 12.447 -6.857 -20.458 1.00 93.06 293 GLU A CA 1
ATOM 2410 C C . GLU A 1 293 ? 11.873 -6.896 -19.042 1.00 93.06 293 GLU A C 1
ATOM 2412 O O . GLU A 1 293 ? 10.699 -7.222 -18.837 1.00 93.06 293 GLU A O 1
ATOM 2417 N N . MET A 1 294 ? 12.696 -6.577 -18.050 1.00 93.31 294 MET A N 1
ATOM 2418 C CA . MET A 1 294 ? 12.271 -6.537 -16.653 1.00 93.31 294 MET A CA 1
ATOM 2419 C C . MET A 1 294 ? 13.071 -5.521 -15.836 1.00 93.31 294 MET A C 1
ATOM 2421 O O . MET A 1 294 ? 14.229 -5.257 -16.170 1.00 93.31 294 MET A O 1
ATOM 2425 N N . PRO A 1 295 ? 12.495 -4.979 -14.751 1.00 94.62 295 PRO A N 1
ATOM 2426 C CA . PRO A 1 295 ? 13.256 -4.189 -13.802 1.00 94.62 295 PRO A CA 1
ATOM 2427 C C . PRO A 1 295 ? 14.090 -5.084 -12.878 1.00 94.62 295 PRO A C 1
ATOM 2429 O O . PRO A 1 295 ? 13.725 -6.219 -12.554 1.00 94.62 295 PRO A O 1
ATOM 2432 N N . ILE A 1 296 ? 15.194 -4.532 -12.387 1.00 93.31 296 ILE A N 1
ATOM 2433 C CA . ILE A 1 296 ? 15.921 -5.058 -11.233 1.00 93.31 296 ILE A CA 1
ATOM 2434 C C . ILE A 1 296 ? 16.451 -3.892 -10.409 1.00 93.31 296 ILE A C 1
ATOM 2436 O O . ILE A 1 296 ? 16.938 -2.907 -10.962 1.00 93.31 296 ILE A O 1
ATOM 2440 N N . SER A 1 297 ? 16.345 -4.005 -9.089 1.00 91.62 297 SER A N 1
ATOM 2441 C CA . SER A 1 297 ? 16.816 -2.977 -8.168 1.00 91.62 297 SER A CA 1
ATOM 2442 C C . SER A 1 297 ? 17.443 -3.623 -6.930 1.00 91.62 297 SER A C 1
ATOM 2444 O O . SER A 1 297 ? 16.760 -3.915 -5.945 1.00 91.62 297 SER A O 1
ATOM 2446 N N . PRO A 1 298 ? 18.749 -3.936 -6.992 1.00 90.69 298 PRO A N 1
ATOM 2447 C CA . PRO A 1 298 ? 19.480 -4.427 -5.834 1.00 90.69 298 PRO A CA 1
ATOM 2448 C C . PRO A 1 298 ? 19.678 -3.299 -4.814 1.00 90.69 298 PRO A C 1
ATOM 2450 O O . PRO A 1 298 ? 20.030 -2.188 -5.194 1.00 90.69 298 PRO A O 1
ATOM 2453 N N . THR A 1 299 ? 19.508 -3.595 -3.526 1.00 84.44 299 THR A N 1
ATOM 2454 C CA . THR A 1 299 ? 19.981 -2.786 -2.382 1.00 84.44 299 THR A CA 1
ATOM 2455 C C . THR A 1 299 ? 19.843 -1.275 -2.530 1.00 84.44 299 THR A C 1
ATOM 2457 O O . THR A 1 299 ? 20.833 -0.560 -2.706 1.00 84.44 299 THR A O 1
ATOM 2460 N N . ASN A 1 300 ? 18.611 -0.776 -2.393 1.00 75.31 300 ASN A N 1
ATOM 2461 C CA . ASN A 1 300 ? 18.307 0.659 -2.355 1.00 75.31 300 ASN A CA 1
ATOM 2462 C C . ASN A 1 300 ? 18.908 1.448 -3.540 1.00 75.31 300 ASN A C 1
ATOM 2464 O O . ASN A 1 300 ? 19.235 2.630 -3.405 1.00 75.31 300 ASN A O 1
ATOM 2468 N N . LEU A 1 301 ? 19.113 0.804 -4.695 1.00 86.69 301 LEU A N 1
ATOM 2469 C CA . LEU A 1 301 ? 19.518 1.490 -5.924 1.00 86.69 301 LEU A CA 1
ATOM 2470 C C . LEU A 1 301 ? 18.344 2.210 -6.592 1.00 86.69 301 LEU A C 1
ATOM 2472 O O . LEU A 1 301 ? 18.562 3.060 -7.460 1.00 86.69 301 LEU A O 1
ATOM 2476 N N . GLY A 1 302 ? 17.109 1.887 -6.202 1.00 84.75 302 GLY A N 1
ATOM 2477 C CA . GLY A 1 302 ? 15.907 2.446 -6.796 1.00 84.75 302 GLY A CA 1
ATOM 2478 C C . GLY A 1 302 ? 15.904 2.226 -8.306 1.00 84.75 302 GLY A C 1
ATOM 2479 O O . GLY A 1 302 ? 15.970 1.095 -8.781 1.00 84.75 302 GLY A O 1
ATOM 2480 N N . HIS A 1 303 ? 15.856 3.315 -9.068 1.00 89.88 303 HIS A N 1
ATOM 2481 C CA . HIS A 1 303 ? 15.751 3.281 -10.524 1.00 89.88 303 HIS A CA 1
ATOM 2482 C C . HIS A 1 303 ? 17.096 3.350 -11.272 1.00 89.88 303 HIS A C 1
ATOM 2484 O O . HIS A 1 303 ? 17.105 3.447 -12.500 1.00 89.88 303 HIS A O 1
ATOM 2490 N N . ALA A 1 304 ? 18.230 3.317 -10.567 1.00 92.56 304 ALA A N 1
ATOM 2491 C CA . ALA A 1 304 ? 19.542 3.479 -11.184 1.00 92.56 304 ALA A CA 1
ATOM 2492 C C . ALA A 1 304 ? 19.935 2.293 -12.093 1.00 92.56 304 ALA A C 1
ATOM 2494 O O . ALA A 1 304 ? 19.549 1.147 -11.859 1.00 92.56 304 ALA A O 1
ATOM 2495 N N . ASN A 1 305 ? 20.749 2.569 -13.118 1.00 94.56 305 ASN A N 1
ATOM 2496 C CA . ASN A 1 305 ? 21.286 1.532 -14.000 1.00 94.56 305 ASN A CA 1
ATOM 2497 C C . ASN A 1 305 ? 22.368 0.711 -13.272 1.00 94.56 305 ASN A C 1
ATOM 2499 O O . ASN A 1 305 ? 23.446 1.239 -12.992 1.00 94.56 305 ASN A O 1
ATOM 2503 N N . ILE A 1 306 ? 22.122 -0.581 -13.031 1.00 94.62 306 ILE A N 1
ATOM 2504 C CA . ILE A 1 306 ? 23.050 -1.500 -12.358 1.00 94.62 306 ILE A CA 1
ATOM 2505 C C . ILE A 1 306 ? 24.376 -1.648 -13.109 1.00 94.62 306 ILE A C 1
ATOM 2507 O O . ILE A 1 306 ? 25.389 -1.994 -12.503 1.00 94.62 306 ILE A O 1
ATOM 2511 N N . GLU A 1 307 ? 24.407 -1.388 -14.420 1.00 94.44 307 GLU A N 1
ATOM 2512 C CA . GLU A 1 307 ? 25.641 -1.474 -15.200 1.00 94.44 307 GLU A CA 1
ATOM 2513 C C . GLU A 1 307 ? 26.684 -0.444 -14.749 1.00 94.44 307 GLU A C 1
ATOM 2515 O O . GLU A 1 307 ? 27.877 -0.715 -14.886 1.00 94.44 307 GLU A O 1
ATOM 2520 N N . ASN A 1 308 ? 26.245 0.661 -14.139 1.00 95.50 308 ASN A N 1
ATOM 2521 C CA . ASN A 1 308 ? 27.108 1.739 -13.656 1.00 95.50 308 ASN A CA 1
ATOM 2522 C C . ASN A 1 308 ? 27.720 1.479 -12.275 1.00 95.50 308 ASN A C 1
ATOM 2524 O O . ASN A 1 308 ? 28.539 2.280 -11.836 1.00 95.50 308 ASN A O 1
ATOM 2528 N N . PHE A 1 309 ? 27.330 0.399 -11.595 1.00 95.25 309 PHE A N 1
ATOM 2529 C CA . PHE A 1 309 ? 27.794 0.098 -10.243 1.00 95.25 309 PHE A CA 1
ATOM 2530 C C . PHE A 1 309 ? 28.732 -1.104 -10.222 1.00 95.25 309 PHE A C 1
ATOM 2532 O O . PHE A 1 309 ? 28.602 -2.053 -11.013 1.00 95.25 309 PHE A O 1
ATOM 2539 N N . TYR A 1 310 ? 29.654 -1.070 -9.267 1.00 95.38 310 TYR A N 1
ATOM 2540 C CA . TYR A 1 310 ? 30.522 -2.178 -8.900 1.00 95.38 310 TYR A CA 1
ATOM 2541 C C . TYR A 1 310 ? 30.049 -2.840 -7.611 1.00 95.38 310 TYR A C 1
ATOM 2543 O O . TYR A 1 310 ? 29.365 -2.249 -6.782 1.00 95.38 310 TYR A O 1
ATOM 2551 N N . GLU A 1 311 ? 30.459 -4.090 -7.420 1.00 95.56 311 GLU A N 1
ATOM 2552 C CA . GLU A 1 311 ? 30.059 -4.892 -6.266 1.00 95.56 311 GLU A CA 1
ATOM 2553 C C . GLU A 1 311 ? 30.365 -4.221 -4.917 1.00 95.56 311 GLU A C 1
ATOM 2555 O O . GLU A 1 311 ? 29.558 -4.309 -3.996 1.00 95.56 311 GLU A O 1
ATOM 2560 N N . THR A 1 312 ? 31.500 -3.527 -4.802 1.00 95.81 312 THR A N 1
ATOM 2561 C CA . THR A 1 312 ? 31.887 -2.802 -3.582 1.00 95.81 312 THR A CA 1
ATOM 2562 C C . THR A 1 312 ? 30.860 -1.741 -3.197 1.00 95.81 312 THR A C 1
ATOM 2564 O O . THR A 1 312 ? 30.507 -1.636 -2.029 1.00 95.81 312 THR A O 1
ATOM 2567 N N . GLU A 1 313 ? 30.303 -1.022 -4.173 1.00 95.19 313 GLU A N 1
ATOM 2568 C CA . GLU A 1 313 ? 29.261 -0.018 -3.932 1.00 95.19 313 GLU A CA 1
ATOM 2569 C C . GLU A 1 313 ? 27.936 -0.669 -3.517 1.00 95.19 313 GLU A C 1
ATOM 2571 O O . GLU A 1 313 ? 27.175 -0.104 -2.735 1.00 95.19 313 GLU A O 1
ATOM 2576 N N . ILE A 1 314 ? 27.653 -1.877 -4.015 1.00 94.88 314 ILE A N 1
ATOM 2577 C CA . ILE A 1 314 ? 26.473 -2.645 -3.601 1.00 94.88 314 ILE A CA 1
ATOM 2578 C C . ILE A 1 314 ? 26.627 -3.110 -2.146 1.00 94.88 314 ILE A C 1
ATOM 2580 O O . ILE A 1 314 ? 25.681 -2.995 -1.365 1.00 94.88 314 ILE A O 1
ATOM 2584 N N . TRP A 1 315 ? 27.822 -3.554 -1.744 1.00 94.69 315 TRP A N 1
ATOM 2585 C CA . TRP A 1 315 ? 28.133 -3.884 -0.348 1.00 94.69 315 TRP A CA 1
ATOM 2586 C C . TRP A 1 315 ? 27.980 -2.686 0.591 1.00 94.69 315 TRP A C 1
ATOM 2588 O O . TRP A 1 315 ? 27.328 -2.809 1.628 1.00 94.69 315 TRP A O 1
ATOM 2598 N N . GLU A 1 316 ? 28.518 -1.523 0.220 1.00 93.12 316 GLU A N 1
ATOM 2599 C CA . GLU A 1 316 ? 28.430 -0.281 1.008 1.00 93.12 316 GLU A CA 1
ATOM 2600 C C . GLU A 1 316 ? 26.984 0.172 1.253 1.00 93.12 316 GLU A C 1
ATOM 2602 O O . GLU A 1 316 ? 26.694 0.835 2.249 1.00 93.12 316 GLU A O 1
ATOM 2607 N N . ARG A 1 317 ? 26.055 -0.234 0.383 1.00 91.31 317 ARG A N 1
ATOM 2608 C CA . ARG A 1 317 ? 24.616 0.031 0.519 1.00 91.31 317 ARG A CA 1
ATOM 2609 C C . ARG A 1 317 ? 23.889 -0.942 1.452 1.00 91.31 317 ARG A C 1
ATOM 2611 O O . ARG A 1 317 ? 22.686 -0.788 1.654 1.00 91.31 317 ARG A O 1
ATOM 2618 N N . GLY A 1 318 ? 24.595 -1.911 2.035 1.00 89.25 318 GLY A N 1
ATOM 2619 C CA . GLY A 1 318 ? 24.039 -2.891 2.971 1.00 89.25 318 GLY A CA 1
ATOM 2620 C C . GLY A 1 318 ? 23.523 -4.164 2.303 1.00 89.25 318 GLY A C 1
ATOM 2621 O O . GLY A 1 318 ? 22.560 -4.760 2.785 1.00 89.25 318 GLY A O 1
ATOM 2622 N N . ALA A 1 319 ? 24.122 -4.569 1.182 1.00 92.19 319 ALA A N 1
ATOM 2623 C CA . ALA A 1 319 ? 23.715 -5.782 0.488 1.00 92.19 319 ALA A CA 1
ATOM 2624 C C . ALA A 1 319 ? 23.994 -7.052 1.300 1.00 92.19 319 ALA A C 1
ATOM 2626 O O . ALA A 1 319 ? 24.991 -7.139 2.015 1.00 92.19 319 ALA A O 1
ATOM 2627 N N . THR A 1 320 ? 23.140 -8.064 1.147 1.00 94.19 320 THR A N 1
ATOM 2628 C CA . THR A 1 320 ? 23.428 -9.418 1.645 1.00 94.19 320 THR A CA 1
ATOM 2629 C C . THR A 1 320 ? 24.317 -10.191 0.664 1.00 94.19 320 THR A C 1
ATOM 2631 O O . THR A 1 320 ? 24.408 -9.858 -0.520 1.00 94.19 320 THR A O 1
ATOM 2634 N N . GLU A 1 321 ? 24.937 -11.286 1.117 1.00 95.81 321 GLU A N 1
ATOM 2635 C CA . GLU A 1 321 ? 25.682 -12.195 0.228 1.00 95.81 321 GLU A CA 1
ATOM 2636 C C . GLU A 1 321 ? 24.815 -12.719 -0.929 1.00 95.81 321 GLU A C 1
ATOM 2638 O O . GLU A 1 321 ? 25.281 -12.840 -2.067 1.00 95.81 321 GLU A O 1
ATOM 2643 N N . ILE A 1 322 ? 23.534 -12.994 -0.657 1.00 95.12 322 ILE A N 1
ATOM 2644 C CA . ILE A 1 322 ? 22.581 -13.444 -1.675 1.00 95.12 322 ILE A CA 1
ATOM 2645 C C . ILE A 1 322 ? 22.314 -12.322 -2.680 1.00 95.12 322 ILE A C 1
ATOM 2647 O O . ILE A 1 322 ? 22.382 -12.573 -3.884 1.00 95.12 322 ILE A O 1
ATOM 2651 N N . CYS A 1 323 ? 22.090 -11.089 -2.216 1.00 94.81 323 CYS A N 1
ATOM 2652 C CA . CYS A 1 323 ? 21.939 -9.932 -3.097 1.00 94.81 323 CYS A CA 1
ATOM 2653 C C . CYS A 1 323 ? 23.132 -9.779 -4.047 1.00 94.81 323 CYS A C 1
ATOM 2655 O O . CYS A 1 323 ? 22.956 -9.528 -5.237 1.00 94.81 323 CYS A O 1
ATOM 2657 N N . ILE A 1 324 ? 24.350 -9.954 -3.538 1.00 96.88 324 ILE A N 1
ATOM 2658 C CA . ILE A 1 324 ? 25.582 -9.800 -4.317 1.00 96.88 324 ILE A CA 1
ATOM 2659 C C . ILE A 1 324 ? 25.713 -10.897 -5.371 1.00 96.88 324 ILE A C 1
ATOM 2661 O O . ILE A 1 324 ? 26.075 -10.621 -6.517 1.00 96.88 324 ILE A O 1
ATOM 2665 N N . ARG A 1 325 ? 25.350 -12.139 -5.034 1.00 96.88 325 ARG A N 1
ATOM 2666 C CA . ARG A 1 325 ? 25.262 -13.224 -6.019 1.00 96.88 325 ARG A CA 1
ATOM 2667 C C . ARG A 1 325 ? 24.254 -12.895 -7.122 1.00 96.88 325 ARG A C 1
ATOM 2669 O O . ARG A 1 325 ? 24.587 -13.044 -8.298 1.00 96.88 325 ARG A O 1
ATOM 2676 N N . ASN A 1 326 ? 23.065 -12.420 -6.755 1.00 95.88 326 ASN A N 1
ATOM 2677 C CA . ASN A 1 326 ? 22.019 -12.053 -7.711 1.00 95.88 326 ASN A CA 1
ATOM 2678 C C . ASN A 1 326 ? 22.473 -10.879 -8.598 1.00 95.88 326 ASN A C 1
ATOM 2680 O O . ASN A 1 326 ? 22.271 -10.909 -9.807 1.00 95.88 326 ASN A O 1
ATOM 2684 N N . PHE A 1 327 ? 23.159 -9.885 -8.024 1.00 96.50 327 PHE A N 1
ATOM 2685 C CA . PHE A 1 327 ? 23.740 -8.751 -8.747 1.00 96.50 327 PHE A CA 1
ATOM 2686 C C . PHE A 1 327 ? 24.803 -9.190 -9.764 1.00 96.50 327 PHE A C 1
ATOM 2688 O O . PHE A 1 327 ? 24.762 -8.761 -10.915 1.00 96.50 327 PHE A O 1
ATOM 2695 N N . ARG A 1 328 ? 25.722 -10.091 -9.389 1.00 96.62 328 ARG A N 1
ATOM 2696 C CA . ARG A 1 328 ? 26.704 -10.669 -10.327 1.00 96.62 328 ARG A CA 1
ATOM 2697 C C . ARG A 1 328 ? 26.014 -11.405 -11.473 1.00 96.62 328 ARG A C 1
ATOM 2699 O O . ARG A 1 328 ? 26.395 -11.231 -12.629 1.00 96.62 328 ARG A O 1
ATOM 2706 N N . PHE A 1 329 ? 24.992 -12.203 -11.159 1.00 96.44 329 PHE A N 1
ATOM 2707 C CA . PHE A 1 329 ? 24.208 -12.906 -12.171 1.00 96.44 329 PHE A CA 1
ATOM 2708 C C . PHE A 1 329 ? 23.495 -11.920 -13.106 1.00 96.44 329 PHE A C 1
ATOM 2710 O O . PHE A 1 329 ? 23.548 -12.091 -14.323 1.00 96.44 329 PHE A O 1
ATOM 2717 N N . ALA A 1 330 ? 22.905 -10.857 -12.558 1.00 95.94 330 ALA A N 1
ATOM 2718 C CA . ALA A 1 330 ? 22.282 -9.785 -13.323 1.00 95.94 330 ALA A CA 1
ATOM 2719 C C . ALA A 1 330 ? 23.285 -9.114 -14.271 1.00 95.94 330 ALA A C 1
ATOM 2721 O O . ALA A 1 330 ? 23.055 -9.084 -15.474 1.00 95.94 330 ALA A O 1
ATOM 2722 N N . LYS A 1 331 ? 24.447 -8.678 -13.767 1.00 95.31 331 LYS A N 1
ATOM 2723 C CA . LYS A 1 331 ? 25.521 -8.062 -14.571 1.00 95.31 331 LYS A CA 1
ATOM 2724 C C . LYS A 1 331 ? 26.015 -8.948 -15.716 1.00 95.31 331 LYS A C 1
ATOM 2726 O O . LYS A 1 331 ? 26.489 -8.423 -16.716 1.00 95.31 331 LYS A O 1
ATOM 2731 N N . ALA A 1 332 ? 25.944 -10.269 -15.563 1.00 94.94 332 ALA A N 1
ATOM 2732 C CA . ALA A 1 332 ? 26.388 -11.216 -16.581 1.00 94.94 332 ALA A CA 1
ATOM 2733 C C . ALA A 1 332 ? 25.313 -11.552 -17.630 1.00 94.94 332 ALA A C 1
ATOM 2735 O O . ALA A 1 332 ? 25.667 -11.949 -18.737 1.00 94.94 332 ALA A O 1
ATOM 2736 N N . ASN A 1 333 ? 24.022 -11.431 -17.296 1.00 95.94 333 ASN A N 1
ATOM 2737 C CA . ASN A 1 333 ? 22.926 -11.968 -18.119 1.00 95.94 333 ASN A CA 1
ATOM 2738 C C . ASN A 1 333 ? 21.864 -10.938 -18.528 1.00 95.94 333 ASN A C 1
ATOM 2740 O O . ASN A 1 333 ? 20.944 -11.275 -19.276 1.00 95.94 333 ASN A O 1
ATOM 2744 N N . LEU A 1 334 ? 21.962 -9.709 -18.029 1.00 96.38 334 LEU A N 1
ATOM 2745 C CA . LEU A 1 334 ? 21.041 -8.621 -18.324 1.00 96.38 334 LEU A CA 1
ATOM 2746 C C . LEU A 1 334 ? 21.752 -7.525 -19.111 1.00 96.38 334 LEU A C 1
ATOM 2748 O O . LEU A 1 334 ? 22.937 -7.269 -18.902 1.00 96.38 334 LEU A O 1
ATOM 2752 N N . LYS A 1 335 ? 21.006 -6.866 -19.998 1.00 95.75 335 LYS A N 1
ATOM 2753 C CA . LYS A 1 335 ? 21.492 -5.735 -20.791 1.00 95.75 335 LYS A CA 1
ATOM 2754 C C . LYS A 1 335 ? 20.582 -4.535 -20.602 1.00 95.75 335 LYS A C 1
ATOM 2756 O O . LYS A 1 335 ? 19.380 -4.646 -20.832 1.00 95.75 335 LYS A O 1
ATOM 2761 N N . TYR A 1 336 ? 21.142 -3.397 -20.213 1.00 96.44 336 TYR A N 1
ATOM 2762 C CA . TYR A 1 336 ? 20.371 -2.178 -19.978 1.00 96.44 336 TYR A CA 1
ATOM 2763 C C . TYR A 1 336 ? 19.675 -1.664 -21.250 1.00 96.44 336 TYR A C 1
ATOM 2765 O O . TYR A 1 336 ? 20.268 -1.616 -22.334 1.00 96.44 336 TYR A O 1
ATOM 2773 N N . LYS A 1 337 ? 18.404 -1.267 -21.109 1.00 95.38 337 LYS A N 1
ATOM 2774 C CA . LYS A 1 337 ? 17.537 -0.814 -22.210 1.00 95.38 337 LYS A CA 1
ATOM 2775 C C . LYS A 1 337 ? 16.976 0.598 -22.046 1.00 95.38 337 LYS A C 1
ATOM 2777 O O . LYS A 1 337 ? 16.455 1.131 -23.020 1.00 95.38 337 LYS A O 1
ATOM 2782 N N . GLY A 1 338 ? 17.138 1.224 -20.882 1.00 93.56 338 GLY A N 1
ATOM 2783 C CA . GLY A 1 338 ? 16.464 2.484 -20.555 1.00 93.56 338 GLY A CA 1
ATOM 2784 C C . GLY A 1 338 ? 15.275 2.251 -19.631 1.00 93.56 338 GLY A C 1
ATOM 2785 O O . GLY A 1 338 ? 15.254 1.269 -18.899 1.00 93.56 338 GLY A O 1
ATOM 2786 N N . THR A 1 339 ? 14.300 3.152 -19.647 1.00 91.56 339 THR A N 1
ATOM 2787 C CA . THR A 1 339 ? 12.996 2.982 -18.985 1.00 91.56 339 THR A CA 1
ATOM 2788 C C . THR A 1 339 ? 11.958 2.446 -19.977 1.00 91.56 339 THR A C 1
ATOM 2790 O O . THR A 1 339 ? 12.254 2.330 -21.168 1.00 91.56 339 THR A O 1
ATOM 2793 N N . SER A 1 340 ? 10.746 2.114 -19.511 1.00 94.19 340 SER A N 1
ATOM 2794 C CA . SER A 1 340 ? 9.648 1.706 -20.401 1.00 94.19 340 SER A CA 1
ATOM 2795 C C . SER A 1 340 ? 9.398 2.758 -21.484 1.00 94.19 340 SER A C 1
ATOM 2797 O O . SER A 1 340 ? 9.205 3.939 -21.185 1.00 94.19 340 SER A O 1
ATOM 2799 N N . ASP A 1 341 ? 9.354 2.315 -22.740 1.00 94.81 341 ASP A N 1
ATOM 2800 C CA . ASP A 1 341 ? 8.845 3.115 -23.850 1.00 94.81 341 ASP A CA 1
ATOM 2801 C C . ASP A 1 341 ? 7.337 2.895 -24.063 1.00 94.81 341 ASP A C 1
ATOM 2803 O O . ASP A 1 341 ? 6.708 2.024 -23.453 1.00 94.81 341 ASP A O 1
ATOM 2807 N N . GLU A 1 342 ? 6.749 3.707 -24.942 1.00 96.94 342 GLU A N 1
ATOM 2808 C CA . GLU A 1 342 ? 5.322 3.663 -25.255 1.00 96.94 342 GLU A CA 1
ATOM 2809 C C . GLU A 1 342 ? 4.858 2.284 -25.740 1.00 96.94 342 GLU A C 1
ATOM 2811 O O . GLU A 1 342 ? 3.797 1.809 -25.327 1.00 96.94 342 GLU A O 1
ATOM 2816 N N . GLY A 1 343 ? 5.629 1.649 -26.627 1.00 96.44 343 GLY A N 1
ATOM 2817 C CA . GLY A 1 343 ? 5.259 0.380 -27.244 1.00 96.44 343 GLY A CA 1
ATOM 2818 C C . GLY A 1 343 ? 5.254 -0.745 -26.218 1.00 96.44 343 GLY A C 1
ATOM 2819 O O . GLY A 1 343 ? 4.253 -1.454 -26.083 1.00 96.44 343 GLY A O 1
ATOM 2820 N N . THR A 1 344 ? 6.335 -0.853 -25.448 1.00 94.69 344 THR A N 1
ATOM 2821 C CA . THR A 1 344 ? 6.489 -1.843 -24.378 1.00 94.69 344 THR A CA 1
ATOM 2822 C C . THR A 1 344 ? 5.430 -1.658 -23.294 1.00 94.69 344 THR A C 1
ATOM 2824 O O . THR A 1 344 ? 4.773 -2.628 -22.905 1.00 94.69 344 THR A O 1
ATOM 2827 N N . PHE A 1 345 ? 5.199 -0.423 -22.838 1.00 97.81 345 PHE A N 1
ATOM 2828 C CA . PHE A 1 345 ? 4.188 -0.141 -21.818 1.00 97.81 345 PHE A CA 1
ATOM 2829 C C . PHE A 1 345 ? 2.776 -0.494 -22.301 1.00 97.81 345 PHE A C 1
ATOM 2831 O O . PHE A 1 345 ? 2.056 -1.239 -21.627 1.00 97.81 345 PHE A O 1
ATOM 2838 N N . LYS A 1 346 ? 2.378 -0.018 -23.490 1.00 98.31 346 LYS A N 1
ATOM 2839 C CA . LYS A 1 346 ? 1.042 -0.286 -24.044 1.00 98.31 346 LYS A CA 1
ATOM 2840 C C . LYS A 1 346 ? 0.812 -1.775 -24.285 1.00 98.31 346 LYS A C 1
ATOM 2842 O O . LYS A 1 346 ? -0.274 -2.259 -23.962 1.00 98.31 346 LYS A O 1
ATOM 2847 N N . ASP A 1 347 ? 1.800 -2.506 -24.804 1.00 97.31 347 ASP A N 1
ATOM 2848 C CA . ASP A 1 347 ? 1.678 -3.954 -25.016 1.00 97.31 347 ASP A CA 1
ATOM 2849 C C . ASP A 1 347 ? 1.512 -4.708 -23.689 1.00 97.31 347 ASP A C 1
ATOM 2851 O O . ASP A 1 347 ? 0.612 -5.546 -23.559 1.00 97.31 347 ASP A O 1
ATOM 2855 N N . ASN A 1 348 ? 2.304 -4.364 -22.666 1.00 97.62 348 ASN A N 1
ATOM 2856 C CA . ASN A 1 348 ? 2.180 -4.971 -21.340 1.00 97.62 348 ASN A CA 1
ATOM 2857 C C . ASN A 1 348 ? 0.798 -4.730 -20.730 1.00 97.62 348 ASN A C 1
ATOM 2859 O O . ASN A 1 348 ? 0.111 -5.688 -20.367 1.00 97.62 348 ASN A O 1
ATOM 2863 N N . VAL A 1 349 ? 0.361 -3.472 -20.660 1.00 98.44 349 VAL A N 1
ATOM 2864 C CA . VAL A 1 349 ? -0.912 -3.110 -20.024 1.00 98.44 349 VAL A CA 1
ATOM 2865 C C . VAL A 1 349 ? -2.103 -3.678 -20.798 1.00 98.44 349 VAL A C 1
ATOM 2867 O O . VAL A 1 349 ? -3.002 -4.255 -20.189 1.00 98.44 349 VAL A O 1
ATOM 2870 N N . CYS A 1 350 ? -2.097 -3.632 -22.135 1.00 98.31 350 CYS A N 1
ATOM 2871 C CA . CYS A 1 350 ? -3.149 -4.266 -22.937 1.00 98.31 350 CYS A CA 1
ATOM 2872 C C . CYS A 1 350 ? -3.181 -5.788 -22.744 1.00 98.31 350 CYS A C 1
ATOM 2874 O O . CYS A 1 350 ? -4.260 -6.378 -22.683 1.00 98.31 350 CYS A O 1
ATOM 2876 N N . SER A 1 351 ? -2.019 -6.442 -22.636 1.00 97.81 351 SER A N 1
ATOM 2877 C CA . SER A 1 351 ? -1.950 -7.877 -22.347 1.00 97.81 351 SER A CA 1
ATOM 2878 C C . SER A 1 351 ? -2.546 -8.223 -20.982 1.00 97.81 351 SER A C 1
ATOM 2880 O O . SER A 1 351 ? -3.134 -9.295 -20.857 1.00 97.81 351 SER A O 1
ATOM 2882 N N . ILE A 1 352 ? -2.387 -7.352 -19.983 1.00 97.94 352 ILE A N 1
ATOM 2883 C CA . ILE A 1 352 ? -2.957 -7.523 -18.641 1.00 97.94 352 ILE A CA 1
ATOM 2884 C C . ILE A 1 352 ? -4.472 -7.308 -18.679 1.00 97.94 352 ILE A C 1
ATOM 2886 O O . ILE A 1 352 ? -5.218 -8.180 -18.248 1.00 97.94 352 ILE A O 1
ATOM 2890 N N . ILE A 1 353 ? -4.940 -6.193 -19.248 1.00 97.94 353 ILE A N 1
ATOM 2891 C CA . ILE A 1 353 ? -6.370 -5.837 -19.298 1.00 97.94 353 ILE A CA 1
ATOM 2892 C C . ILE A 1 353 ? -7.199 -6.938 -19.969 1.00 97.94 353 ILE A C 1
ATOM 2894 O O . ILE A 1 353 ? -8.256 -7.299 -19.462 1.00 97.94 353 ILE A O 1
ATOM 2898 N N . ARG A 1 354 ? -6.697 -7.542 -21.056 1.00 97.06 354 ARG A N 1
ATOM 2899 C CA . ARG A 1 354 ? -7.380 -8.632 -21.787 1.00 97.06 354 ARG A CA 1
ATOM 2900 C C . ARG A 1 354 ? -7.631 -9.896 -20.961 1.00 97.06 354 ARG A C 1
ATOM 2902 O O . ARG A 1 354 ? -8.326 -10.791 -21.434 1.00 97.06 354 ARG A O 1
ATOM 2909 N N . LYS A 1 355 ? -7.039 -10.008 -19.772 1.00 97.31 355 LYS A N 1
ATOM 2910 C CA . LYS A 1 355 ? -7.258 -11.133 -18.855 1.00 97.31 355 LYS A CA 1
ATOM 2911 C C . LYS A 1 355 ? -8.514 -10.967 -18.020 1.00 97.31 355 LYS A C 1
ATOM 2913 O O . LYS A 1 355 ? -8.989 -11.960 -17.490 1.00 97.31 355 LYS A O 1
ATOM 2918 N N . PHE A 1 356 ? -9.036 -9.750 -17.914 1.00 97.19 356 PHE A N 1
ATOM 2919 C CA . PHE A 1 356 ? -10.250 -9.455 -17.173 1.00 97.19 356 PHE A CA 1
ATOM 2920 C C . PHE A 1 356 ? -11.465 -9.481 -18.108 1.00 97.19 356 PHE A C 1
ATOM 2922 O O . PHE A 1 356 ? -11.376 -8.982 -19.236 1.00 97.19 356 PHE A O 1
ATOM 2929 N N . PRO A 1 357 ? -12.609 -10.036 -17.673 1.00 96.38 357 PRO A N 1
ATOM 2930 C CA . PRO A 1 357 ? -13.848 -9.936 -18.430 1.00 96.38 357 PRO A CA 1
ATOM 2931 C C . PRO A 1 357 ? -14.321 -8.478 -18.510 1.00 96.38 357 PRO A C 1
ATOM 2933 O O . PRO A 1 357 ? -13.998 -7.646 -17.662 1.00 96.38 357 PRO A O 1
ATOM 2936 N N . SER A 1 358 ? -15.162 -8.164 -19.498 1.00 94.50 358 SER A N 1
ATOM 2937 C CA . SER A 1 358 ? -15.719 -6.813 -19.677 1.00 94.50 358 SER A CA 1
ATOM 2938 C C . SER A 1 358 ? -16.595 -6.345 -18.507 1.00 94.50 358 SER A C 1
ATOM 2940 O O . SER A 1 358 ? -16.880 -5.157 -18.396 1.00 94.50 358 SER A O 1
ATOM 2942 N N . SER A 1 359 ? -17.035 -7.265 -17.640 1.00 95.06 359 SER A N 1
ATOM 2943 C CA . SER A 1 359 ? -17.755 -6.956 -16.402 1.00 95.06 359 SER A CA 1
ATOM 2944 C C . SER A 1 359 ? -16.858 -6.397 -15.297 1.00 95.06 359 SER A C 1
ATOM 2946 O O . SER A 1 359 ? -17.371 -5.738 -14.396 1.00 95.06 359 SER A O 1
ATOM 2948 N N . THR A 1 360 ? -15.546 -6.649 -15.336 1.00 96.75 360 THR A N 1
ATOM 2949 C CA . THR A 1 360 ? -14.606 -6.106 -14.351 1.00 96.75 360 THR A CA 1
ATOM 2950 C C . THR A 1 360 ? -14.370 -4.632 -14.631 1.00 96.75 360 THR A C 1
ATOM 2952 O O . THR A 1 360 ? -13.977 -4.266 -15.740 1.00 96.75 360 THR A O 1
ATOM 2955 N N . LYS A 1 361 ? -14.529 -3.783 -13.617 1.00 97.50 361 LYS A N 1
ATOM 2956 C CA . LYS A 1 361 ? -14.112 -2.384 -13.695 1.00 97.50 361 LYS A CA 1
ATOM 2957 C C . LYS A 1 361 ? -12.610 -2.286 -13.448 1.00 97.50 361 LYS A C 1
ATOM 2959 O O . LYS A 1 361 ? -12.132 -2.653 -12.377 1.00 97.50 361 LYS A O 1
ATOM 2964 N N . VAL A 1 362 ? -11.858 -1.798 -14.426 1.00 98.31 362 VAL A N 1
ATOM 2965 C CA . VAL A 1 362 ? -10.404 -1.644 -14.319 1.00 98.31 362 VAL A CA 1
ATOM 2966 C C . VAL A 1 362 ? -10.056 -0.167 -14.189 1.00 98.31 362 VAL A C 1
ATOM 2968 O O . VAL A 1 362 ? -10.504 0.658 -14.978 1.00 98.31 362 VAL A O 1
ATOM 2971 N N . PHE A 1 363 ? -9.224 0.163 -13.214 1.00 98.56 363 PHE A N 1
ATOM 2972 C CA . PHE A 1 363 ? -8.692 1.496 -12.999 1.00 98.56 363 PHE A CA 1
ATOM 2973 C C . PHE A 1 363 ? -7.185 1.496 -13.182 1.00 98.56 363 PHE A C 1
ATOM 2975 O O . PHE A 1 363 ? -6.481 0.659 -12.616 1.00 98.56 363 PHE A O 1
ATOM 2982 N N . LEU A 1 364 ? -6.690 2.468 -13.936 1.00 98.69 364 LEU A N 1
ATOM 2983 C CA . LEU A 1 364 ? -5.273 2.785 -14.011 1.00 98.69 364 LEU A CA 1
ATOM 2984 C C . LEU A 1 364 ? -5.031 4.096 -13.251 1.00 98.69 364 LEU A C 1
ATOM 2986 O O . LEU A 1 364 ? -5.742 5.082 -13.467 1.00 98.69 364 LEU A O 1
ATOM 2990 N N . LEU A 1 365 ? -4.070 4.120 -12.327 1.00 98.19 365 LEU A N 1
ATOM 2991 C CA . LEU A 1 365 ? -3.704 5.360 -11.644 1.00 98.19 365 LEU A CA 1
ATOM 2992 C C . LEU A 1 365 ? -2.893 6.258 -12.584 1.00 98.19 365 LEU A C 1
ATOM 2994 O O . LEU A 1 365 ? -1.809 5.894 -13.056 1.00 98.19 365 LEU A O 1
ATOM 2998 N N . GLY A 1 366 ? -3.405 7.465 -12.821 1.00 97.44 366 GLY A N 1
ATOM 2999 C CA . GLY A 1 366 ? -2.664 8.516 -13.510 1.00 97.44 366 GLY A CA 1
ATOM 3000 C C . GLY A 1 366 ? -1.451 8.967 -12.693 1.00 97.44 366 GLY A C 1
ATOM 3001 O O . GLY A 1 366 ? -1.426 8.849 -11.468 1.00 97.44 366 GLY A O 1
ATOM 3002 N N . ALA A 1 367 ? -0.432 9.483 -13.367 1.00 96.00 367 ALA A N 1
ATOM 3003 C CA . ALA A 1 367 ? 0.634 10.247 -12.735 1.00 96.00 367 ALA A CA 1
ATOM 3004 C C . ALA A 1 367 ? 0.180 11.688 -12.464 1.00 96.00 367 ALA A C 1
ATOM 3006 O O . ALA A 1 367 ? -0.724 12.200 -13.126 1.00 96.00 367 ALA A O 1
ATOM 3007 N N . LEU A 1 368 ? 0.840 12.342 -11.507 1.00 94.62 368 LEU A N 1
ATOM 3008 C CA . LEU A 1 368 ? 0.523 13.707 -11.085 1.00 94.62 368 LEU A CA 1
ATOM 3009 C C . LEU A 1 368 ? 0.659 14.700 -12.247 1.00 94.62 368 LEU A C 1
ATOM 3011 O O . LEU A 1 368 ? 1.731 14.764 -12.855 1.00 94.62 368 LEU A O 1
ATOM 3015 N N . GLU A 1 369 ? -0.376 15.492 -12.521 1.00 92.50 369 GLU A N 1
ATOM 3016 C CA . GLU A 1 369 ? -0.365 16.509 -13.583 1.00 92.50 369 GLU A CA 1
ATOM 3017 C C . GLU A 1 369 ? 0.098 17.879 -13.061 1.00 92.50 369 GLU A C 1
ATOM 3019 O O . GLU A 1 369 ? 0.944 18.539 -13.678 1.00 92.50 369 GLU A O 1
ATOM 3024 N N . ASN A 1 370 ? -0.397 18.291 -11.891 1.00 90.62 370 ASN A N 1
ATOM 3025 C CA . ASN A 1 370 ? -0.020 19.533 -11.215 1.00 90.62 370 ASN A CA 1
ATOM 3026 C C . ASN A 1 370 ? 1.218 19.313 -10.344 1.00 90.62 370 ASN A C 1
ATOM 3028 O O . ASN A 1 370 ? 1.166 19.246 -9.117 1.00 90.62 370 ASN A O 1
ATOM 3032 N N . ILE A 1 371 ? 2.357 19.167 -11.011 1.00 90.06 371 ILE A N 1
ATOM 3033 C CA . ILE A 1 371 ? 3.615 18.782 -10.372 1.00 90.06 371 ILE A CA 1
ATOM 3034 C C . ILE A 1 371 ? 4.209 19.968 -9.592 1.00 90.06 371 ILE A C 1
ATOM 3036 O O . ILE A 1 371 ? 4.407 21.037 -10.182 1.00 90.06 371 ILE A O 1
ATOM 3040 N N . PRO A 1 372 ? 4.548 19.791 -8.298 1.00 89.19 372 PRO A N 1
ATOM 3041 C CA . PRO A 1 372 ? 5.252 20.800 -7.516 1.00 89.19 372 PRO A CA 1
ATOM 3042 C C . PRO A 1 372 ? 6.559 21.238 -8.181 1.00 89.19 372 PRO A C 1
ATOM 3044 O O . PRO A 1 372 ? 7.246 20.443 -8.822 1.00 89.19 372 PRO A O 1
ATOM 3047 N N . VAL A 1 373 ? 6.948 22.498 -7.976 1.00 89.62 373 VAL A N 1
ATOM 3048 C CA . VAL A 1 373 ? 8.161 23.083 -8.582 1.00 89.62 373 VAL A CA 1
ATOM 3049 C C . VAL A 1 373 ? 9.414 22.253 -8.277 1.00 89.62 373 VAL A C 1
ATOM 3051 O O . VAL A 1 373 ? 10.250 22.057 -9.162 1.00 89.62 373 VAL A O 1
ATOM 3054 N N . GLU A 1 374 ? 9.505 21.706 -7.064 1.00 89.06 374 GLU A N 1
ATOM 3055 C CA . GLU A 1 374 ? 10.608 20.851 -6.605 1.00 89.06 374 GLU A CA 1
ATOM 3056 C C . GLU A 1 374 ? 10.771 19.569 -7.443 1.00 89.06 374 GLU A C 1
ATOM 3058 O O . GLU A 1 374 ? 11.883 19.080 -7.637 1.00 89.06 374 GLU A O 1
ATOM 3063 N N . PHE A 1 375 ? 9.681 19.069 -8.033 1.00 91.00 375 PHE A N 1
ATOM 3064 C CA . PHE A 1 375 ? 9.670 17.874 -8.880 1.00 91.00 375 PHE A CA 1
ATOM 3065 C C . PHE A 1 375 ? 9.484 18.201 -10.365 1.00 91.00 375 PHE A C 1
ATOM 3067 O O . PHE A 1 375 ? 9.180 17.322 -11.163 1.00 91.00 375 PHE A O 1
ATOM 3074 N N . SER A 1 376 ? 9.690 19.453 -10.782 1.00 92.12 376 SER A N 1
ATOM 3075 C CA . SER A 1 376 ? 9.468 19.896 -12.170 1.00 92.12 376 SER A CA 1
ATOM 3076 C C . SER A 1 376 ? 10.198 19.063 -13.238 1.00 92.12 376 SER A C 1
ATOM 3078 O O . SER A 1 376 ? 9.721 18.965 -14.370 1.00 92.12 376 SER A O 1
ATOM 3080 N N . TRP A 1 377 ? 11.301 18.404 -12.874 1.00 92.75 377 TRP A N 1
ATOM 3081 C CA . TRP A 1 377 ? 12.060 17.496 -13.736 1.00 92.75 377 TRP A CA 1
ATOM 3082 C C . TRP A 1 377 ? 11.272 16.252 -14.190 1.00 92.75 377 TRP A C 1
ATOM 3084 O O . TRP A 1 377 ? 11.574 15.718 -15.255 1.00 92.75 377 TRP A O 1
ATOM 3094 N N . VAL A 1 378 ? 10.231 15.815 -13.462 1.00 93.88 378 VAL A N 1
ATOM 3095 C CA . VAL A 1 378 ? 9.391 14.664 -13.867 1.00 93.88 378 VAL A CA 1
ATOM 3096 C C . VAL A 1 378 ? 8.271 15.026 -14.843 1.00 93.88 378 VAL A C 1
ATOM 3098 O O . VAL A 1 378 ? 7.583 14.138 -15.346 1.00 93.88 378 VAL A O 1
ATOM 3101 N N . LYS A 1 379 ? 8.069 16.316 -15.142 1.00 94.38 379 LYS A N 1
ATOM 3102 C CA . LYS A 1 379 ? 6.889 16.791 -15.878 1.00 94.38 379 LYS A CA 1
ATOM 3103 C C . LYS A 1 379 ? 6.703 16.146 -17.241 1.00 94.38 379 LYS A C 1
ATOM 3105 O O . LYS A 1 379 ? 5.605 15.689 -17.544 1.00 94.38 379 LYS A O 1
ATOM 3110 N N . ALA A 1 380 ? 7.767 16.076 -18.034 1.00 95.19 380 ALA A N 1
ATOM 3111 C CA . ALA A 1 380 ? 7.702 15.442 -19.346 1.00 95.19 380 ALA A CA 1
ATOM 3112 C C . ALA A 1 380 ? 7.333 13.954 -19.228 1.00 95.19 380 ALA A C 1
ATOM 3114 O O . ALA A 1 380 ? 6.474 13.473 -19.964 1.00 95.19 380 ALA A O 1
ATOM 3115 N N . GLN A 1 381 ? 7.922 13.250 -18.257 1.00 95.38 381 GLN A N 1
ATOM 3116 C CA . GLN A 1 381 ? 7.685 11.824 -18.053 1.00 95.38 381 GLN A CA 1
ATOM 3117 C C . GLN A 1 381 ? 6.246 11.536 -17.606 1.00 95.38 381 GLN A C 1
ATOM 3119 O O . GLN A 1 381 ? 5.601 10.649 -18.158 1.00 95.38 381 GLN A O 1
ATOM 3124 N N . HIS A 1 382 ? 5.713 12.312 -16.660 1.00 96.81 382 HIS A N 1
ATOM 3125 C CA . HIS A 1 382 ? 4.326 12.177 -16.202 1.00 96.81 382 HIS A CA 1
ATOM 3126 C C . HIS A 1 382 ? 3.323 12.453 -17.330 1.00 96.81 382 HIS A C 1
ATOM 3128 O O . HIS A 1 382 ? 2.358 11.710 -17.501 1.00 96.81 382 HIS A O 1
ATOM 3134 N N . GLN A 1 383 ? 3.567 13.492 -18.138 1.00 96.75 383 GLN A N 1
ATOM 3135 C CA . GLN A 1 383 ? 2.721 13.822 -19.288 1.00 96.75 383 GLN A CA 1
ATOM 3136 C C . GLN A 1 383 ? 2.725 12.707 -20.343 1.00 96.75 383 GLN A C 1
ATOM 3138 O O . GLN A 1 383 ? 1.661 12.342 -20.850 1.00 96.75 383 GLN A O 1
ATOM 3143 N N . LEU A 1 384 ? 3.897 12.139 -20.649 1.00 97.31 384 LEU A N 1
ATOM 3144 C CA . LEU A 1 384 ? 4.019 10.999 -21.562 1.00 97.31 384 LEU A CA 1
ATOM 3145 C C . LEU A 1 384 ? 3.268 9.779 -21.028 1.00 97.31 384 LEU A C 1
ATOM 3147 O O . LEU A 1 384 ? 2.425 9.225 -21.729 1.00 97.31 384 LEU A O 1
ATOM 3151 N N . PHE A 1 385 ? 3.496 9.418 -19.768 1.00 98.12 385 PHE A N 1
ATOM 3152 C CA . PHE A 1 385 ? 2.843 8.280 -19.128 1.00 98.12 385 PHE A CA 1
ATOM 3153 C C . PHE A 1 385 ? 1.313 8.405 -19.121 1.00 98.12 385 PHE A C 1
ATOM 3155 O O . PHE A 1 385 ? 0.610 7.471 -19.516 1.00 98.12 385 PHE A O 1
ATOM 3162 N N . ASN A 1 386 ? 0.783 9.579 -18.765 1.00 98.06 386 ASN A N 1
ATOM 3163 C CA . ASN A 1 386 ? -0.657 9.840 -18.824 1.00 98.06 386 ASN A CA 1
ATOM 3164 C C . ASN A 1 386 ? -1.186 9.784 -20.261 1.00 98.06 386 ASN A C 1
ATOM 3166 O O . ASN A 1 386 ? -2.288 9.285 -20.484 1.00 98.06 386 ASN A O 1
ATOM 3170 N N . THR A 1 387 ? -0.421 10.246 -21.253 1.00 98.31 387 THR A N 1
ATOM 3171 C CA . THR A 1 387 ? -0.802 10.128 -22.672 1.00 98.31 387 THR A CA 1
ATOM 3172 C C . THR A 1 387 ? -0.912 8.660 -23.086 1.00 98.31 387 THR A C 1
ATOM 3174 O O . THR A 1 387 ? -1.912 8.263 -23.686 1.00 98.31 387 THR A O 1
ATOM 3177 N N . TRP A 1 388 ? 0.051 7.822 -22.693 1.00 98.44 388 TRP A N 1
ATOM 3178 C CA . TRP A 1 388 ? 0.018 6.393 -23.001 1.00 98.44 388 TRP A CA 1
ATOM 3179 C C . TRP A 1 388 ? -1.195 5.695 -22.391 1.00 98.44 388 TRP A C 1
ATOM 3181 O O . TRP A 1 388 ? -1.863 4.928 -23.085 1.00 98.44 388 TRP A O 1
ATOM 3191 N N . GLN A 1 389 ? -1.521 5.991 -21.129 1.00 98.44 389 GLN A N 1
ATOM 3192 C CA . GLN A 1 389 ? -2.726 5.467 -20.484 1.00 98.44 389 GLN A CA 1
ATOM 3193 C C . GLN A 1 389 ? -4.007 5.942 -21.176 1.00 98.44 389 GLN A C 1
ATOM 3195 O O . GLN A 1 389 ? -4.899 5.133 -21.430 1.00 98.44 389 GLN A O 1
ATOM 3200 N N . ASN A 1 390 ? -4.088 7.228 -21.534 1.00 98.12 390 ASN A N 1
ATOM 3201 C CA . ASN A 1 390 ? -5.243 7.788 -22.241 1.00 98.12 390 ASN A CA 1
ATOM 3202 C C . ASN A 1 390 ? -5.487 7.085 -23.582 1.00 98.12 390 ASN A C 1
ATOM 3204 O O . ASN A 1 390 ? -6.630 6.873 -23.980 1.00 98.12 390 ASN A O 1
ATOM 3208 N N . ASP A 1 391 ? -4.428 6.696 -24.284 1.00 98.06 391 ASP A N 1
ATOM 3209 C CA . ASP A 1 391 ? -4.559 5.933 -25.522 1.00 98.06 391 ASP A CA 1
ATOM 3210 C C . ASP A 1 391 ? -5.005 4.489 -25.298 1.00 98.06 391 ASP A C 1
ATOM 3212 O O . ASP A 1 391 ? -5.727 3.941 -26.131 1.00 98.06 391 ASP A O 1
ATOM 3216 N N . ILE A 1 392 ? -4.611 3.870 -24.182 1.00 98.00 392 ILE A N 1
ATOM 3217 C CA . ILE A 1 392 ? -5.078 2.531 -23.813 1.00 98.00 392 ILE A CA 1
ATOM 3218 C C . ILE A 1 392 ? -6.586 2.571 -23.562 1.00 98.00 392 ILE A C 1
ATOM 3220 O O . ILE A 1 392 ? -7.318 1.820 -24.205 1.00 98.00 392 ILE A O 1
ATOM 3224 N N . VAL A 1 393 ? -7.063 3.465 -22.689 1.00 97.12 393 VAL A N 1
ATOM 3225 C CA . VAL A 1 393 ? -8.474 3.474 -22.252 1.00 97.12 393 VAL A CA 1
ATOM 3226 C C . VAL A 1 393 ? -9.467 3.775 -23.375 1.00 97.12 393 VAL A C 1
ATOM 3228 O O . VAL A 1 393 ? -10.582 3.270 -23.342 1.00 97.12 393 VAL A O 1
ATOM 3231 N N . LYS A 1 394 ? -9.058 4.484 -24.440 1.00 96.88 394 LYS A N 1
ATOM 3232 C CA . LYS A 1 394 ? -9.891 4.682 -25.648 1.00 96.88 394 LYS A CA 1
ATOM 3233 C C . LYS A 1 394 ? -10.357 3.369 -26.291 1.00 96.88 394 LYS A C 1
ATOM 3235 O O . LYS A 1 394 ? -11.345 3.378 -27.017 1.00 96.88 394 LYS A O 1
ATOM 3240 N N . ASN A 1 395 ? -9.642 2.267 -26.058 1.00 96.25 395 ASN A N 1
ATOM 3241 C CA . ASN A 1 395 ? -9.925 0.965 -26.659 1.00 96.25 395 ASN A CA 1
ATOM 3242 C C . ASN A 1 395 ? -10.698 0.007 -25.735 1.00 96.25 395 ASN A C 1
ATOM 3244 O O . ASN A 1 395 ? -10.990 -1.111 -26.157 1.00 96.25 395 ASN A O 1
ATOM 3248 N N . TYR A 1 396 ? -11.010 0.402 -24.495 1.00 97.06 396 TYR A N 1
ATOM 3249 C CA . TYR A 1 396 ? -11.656 -0.474 -23.515 1.00 97.06 396 TYR A CA 1
ATOM 3250 C C . TYR A 1 396 ? -12.720 0.281 -22.708 1.00 97.06 396 TYR A C 1
ATOM 3252 O O . TYR A 1 396 ? -12.399 1.137 -21.891 1.00 97.06 396 TYR A O 1
ATOM 3260 N N . GLU A 1 397 ? -13.993 -0.081 -22.882 1.00 96.12 397 GLU A N 1
ATOM 3261 C CA . GLU A 1 397 ? -15.122 0.581 -22.203 1.00 96.12 397 GLU A CA 1
ATOM 3262 C C . GLU A 1 397 ? -15.118 0.390 -20.676 1.00 96.12 397 GLU A C 1
ATOM 3264 O O . GLU A 1 397 ? -15.631 1.223 -19.929 1.00 96.12 397 GLU A O 1
ATOM 3269 N N . ASN A 1 398 ? -14.540 -0.713 -20.197 1.00 96.06 398 ASN A N 1
ATOM 3270 C CA . ASN A 1 398 ? -14.486 -1.061 -18.780 1.00 96.06 398 ASN A CA 1
ATOM 3271 C C . ASN A 1 398 ? -13.218 -0.558 -18.068 1.00 96.06 398 ASN A C 1
ATOM 3273 O O . ASN A 1 398 ? -13.033 -0.874 -16.891 1.00 96.06 398 ASN A O 1
ATOM 3277 N N . VAL A 1 399 ? -12.364 0.215 -18.749 1.00 98.19 399 VAL A N 1
ATOM 3278 C CA . VAL A 1 399 ? -11.104 0.736 -18.200 1.00 98.19 399 VAL A CA 1
ATOM 3279 C C . VAL A 1 399 ? -11.179 2.255 -18.062 1.00 98.19 399 VAL A C 1
ATOM 3281 O O . VAL A 1 399 ? -11.488 2.959 -19.018 1.00 98.19 399 VAL A O 1
ATOM 3284 N N . GLU A 1 400 ? -10.850 2.774 -16.883 1.00 97.94 400 GLU A N 1
ATOM 3285 C CA . GLU A 1 400 ? -10.827 4.211 -16.596 1.00 97.94 400 GLU A CA 1
ATOM 3286 C C . GLU A 1 400 ? -9.506 4.644 -15.959 1.00 97.94 400 GLU A C 1
ATOM 3288 O O . GLU A 1 400 ? -8.824 3.862 -15.297 1.00 97.94 400 GLU A O 1
ATOM 3293 N N . ILE A 1 401 ? -9.156 5.920 -16.132 1.00 98.06 401 ILE A N 1
ATOM 3294 C CA . ILE A 1 401 ? -8.017 6.530 -15.441 1.00 98.06 401 ILE A CA 1
ATOM 3295 C C . ILE A 1 401 ? -8.521 7.266 -14.207 1.00 98.06 401 ILE A C 1
ATOM 3297 O O . ILE A 1 401 ? -9.396 8.133 -14.284 1.00 98.06 401 ILE A O 1
ATOM 3301 N N . ILE A 1 402 ? -7.913 6.969 -13.064 1.00 97.75 402 ILE A N 1
ATOM 3302 C CA . ILE A 1 402 ? -8.077 7.772 -11.859 1.00 97.75 402 ILE A CA 1
ATOM 3303 C C . ILE A 1 402 ? -7.035 8.892 -11.900 1.00 97.75 402 ILE A C 1
ATOM 3305 O O . ILE A 1 402 ? -5.846 8.663 -11.680 1.00 97.75 402 ILE A O 1
ATOM 3309 N N . HIS A 1 403 ? -7.491 10.116 -12.171 1.00 96.00 403 HIS A N 1
ATOM 3310 C CA . HIS A 1 403 ? -6.651 11.313 -12.087 1.00 96.00 403 HIS A CA 1
ATOM 3311 C C . HIS A 1 403 ? -6.400 11.663 -10.621 1.00 96.00 403 HIS A C 1
ATOM 3313 O O . HIS A 1 403 ? -7.317 12.087 -9.910 1.00 96.00 403 HIS A O 1
ATOM 3319 N N . ILE A 1 404 ? -5.159 11.480 -10.175 1.00 94.12 404 ILE A N 1
ATOM 3320 C CA . ILE A 1 404 ? -4.802 11.585 -8.760 1.00 94.12 404 ILE A CA 1
ATOM 3321 C C . ILE A 1 404 ? -4.846 13.016 -8.220 1.00 94.12 404 ILE A C 1
ATOM 3323 O O . ILE A 1 404 ? -5.122 13.212 -7.039 1.00 94.12 404 ILE A O 1
ATOM 3327 N N . ASP A 1 405 ? -4.689 14.018 -9.085 1.00 93.31 405 ASP A N 1
ATOM 3328 C CA . ASP A 1 405 ? -4.823 15.438 -8.749 1.00 93.31 405 ASP A CA 1
ATOM 3329 C C . ASP A 1 405 ? -6.156 15.770 -8.056 1.00 93.31 405 ASP A C 1
ATOM 3331 O O . ASP A 1 405 ? -6.216 16.687 -7.245 1.00 93.31 405 ASP A O 1
ATOM 3335 N N . LYS A 1 406 ? -7.219 14.989 -8.305 1.00 94.00 406 LYS A N 1
ATOM 3336 C CA . LYS A 1 406 ? -8.532 15.157 -7.655 1.00 94.00 406 LYS A CA 1
ATOM 3337 C C . LYS A 1 406 ? -8.504 14.937 -6.138 1.00 94.00 406 LYS A C 1
ATOM 3339 O O . LYS A 1 406 ? -9.433 15.358 -5.455 1.00 94.00 406 LYS A O 1
ATOM 3344 N N . PHE A 1 407 ? -7.487 14.252 -5.621 1.00 93.38 407 PHE A N 1
ATOM 3345 C CA . PHE A 1 407 ? -7.374 13.891 -4.204 1.00 93.38 407 PHE A CA 1
ATOM 3346 C C . PHE A 1 407 ? -6.326 14.719 -3.455 1.00 93.38 407 PHE A C 1
ATOM 3348 O O . PHE A 1 407 ? -6.140 14.520 -2.255 1.00 93.38 407 PHE A O 1
ATOM 3355 N N . ILE A 1 408 ? -5.667 15.650 -4.143 1.00 89.81 408 ILE A N 1
ATOM 3356 C CA . ILE A 1 408 ? -4.618 16.515 -3.605 1.00 89.81 408 ILE A CA 1
ATOM 3357 C C . ILE A 1 408 ? -5.211 17.911 -3.416 1.00 89.81 408 ILE A C 1
ATOM 3359 O O . ILE A 1 408 ? -5.694 18.507 -4.376 1.00 89.81 408 ILE A O 1
ATOM 3363 N N . GLU A 1 409 ? -5.202 18.444 -2.192 1.00 86.12 409 GLU A N 1
ATOM 3364 C CA . GLU A 1 409 ? -5.687 19.811 -1.938 1.00 86.12 409 GLU A CA 1
ATOM 3365 C C . GLU A 1 409 ? -4.594 20.856 -2.147 1.00 86.12 409 GLU A C 1
ATOM 3367 O O . GLU A 1 409 ? -4.890 21.992 -2.522 1.00 86.12 409 GLU A O 1
ATOM 3372 N N . SER A 1 410 ? -3.333 20.485 -1.913 1.00 84.75 410 SER A N 1
ATOM 3373 C CA . SER A 1 410 ? -2.204 21.396 -2.063 1.00 84.75 410 SER A CA 1
ATOM 3374 C C . SER A 1 410 ? -0.930 20.685 -2.551 1.00 84.75 410 SER A C 1
ATOM 3376 O O . SER A 1 410 ? -0.746 19.494 -2.281 1.00 84.75 410 SER A O 1
ATOM 3378 N N . PRO A 1 411 ? -0.018 21.383 -3.262 1.00 80.50 411 PRO A N 1
ATOM 3379 C CA . PRO A 1 411 ? 1.226 20.790 -3.768 1.00 80.50 411 PRO A CA 1
ATOM 3380 C C . PRO A 1 411 ? 2.101 20.156 -2.679 1.00 80.50 411 PRO A C 1
ATOM 3382 O O . PRO A 1 411 ? 2.826 19.203 -2.949 1.00 80.50 411 PRO A O 1
ATOM 3385 N N . GLU A 1 412 ? 2.015 20.648 -1.442 1.00 81.44 412 GLU A N 1
ATOM 3386 C CA . GLU A 1 412 ? 2.766 20.149 -0.286 1.00 81.44 412 GLU A CA 1
ATOM 3387 C C . GLU A 1 412 ? 2.288 18.771 0.200 1.00 81.44 412 GLU A C 1
ATOM 3389 O O . GLU A 1 412 ? 2.893 18.198 1.111 1.00 81.44 412 GLU A O 1
ATOM 3394 N N . GLU A 1 413 ? 1.183 18.238 -0.330 1.00 84.50 413 GLU A N 1
ATOM 3395 C CA . GLU A 1 413 ? 0.797 16.844 -0.102 1.00 84.50 413 GLU A CA 1
ATOM 3396 C C . GLU A 1 413 ? 1.651 15.858 -0.904 1.00 84.50 413 GLU A C 1
ATOM 3398 O O . GLU A 1 413 ? 1.730 14.695 -0.511 1.00 84.50 413 GLU A O 1
ATOM 3403 N N . ALA A 1 414 ? 2.323 16.290 -1.974 1.00 87.31 414 ALA A N 1
ATOM 3404 C CA . ALA A 1 414 ? 3.291 15.465 -2.687 1.00 87.31 414 ALA A CA 1
ATOM 3405 C C . ALA A 1 414 ? 4.645 15.504 -1.959 1.00 87.31 414 ALA A C 1
ATOM 3407 O O . ALA A 1 414 ? 5.298 16.540 -1.876 1.00 87.31 414 ALA A O 1
ATOM 3408 N N . ILE A 1 415 ? 5.062 14.358 -1.424 1.00 85.00 415 ILE A N 1
ATOM 3409 C CA . ILE A 1 415 ? 6.340 14.180 -0.714 1.00 85.00 415 ILE A CA 1
ATOM 3410 C C . ILE A 1 415 ? 7.456 13.855 -1.710 1.00 85.00 415 ILE A C 1
ATOM 3412 O O . ILE A 1 415 ? 8.601 14.255 -1.532 1.00 85.00 415 ILE A O 1
ATOM 3416 N N . THR A 1 416 ? 7.116 13.116 -2.767 1.00 85.75 416 THR A N 1
ATOM 3417 C CA . THR A 1 416 ? 7.970 12.871 -3.936 1.00 85.75 416 THR A CA 1
ATOM 3418 C C . THR A 1 416 ? 7.106 12.919 -5.198 1.00 85.75 416 THR A C 1
ATOM 3420 O O . THR A 1 416 ? 5.894 13.119 -5.115 1.00 85.75 416 THR A O 1
ATOM 3423 N N . SER A 1 417 ? 7.684 12.650 -6.371 1.00 83.44 417 SER A N 1
ATOM 3424 C CA . SER A 1 417 ? 6.916 12.503 -7.616 1.00 83.44 417 SER A CA 1
ATOM 3425 C C . SER A 1 417 ? 5.892 11.355 -7.597 1.00 83.44 417 SER A C 1
ATOM 3427 O O . SER A 1 417 ? 4.995 11.337 -8.435 1.00 83.44 417 SER A O 1
ATOM 3429 N N . THR A 1 418 ? 6.013 10.402 -6.665 1.00 86.12 418 THR A N 1
ATOM 3430 C CA . THR A 1 418 ? 5.190 9.174 -6.595 1.00 86.12 418 THR A CA 1
ATOM 3431 C C . THR A 1 418 ? 4.718 8.824 -5.183 1.00 86.12 418 THR A C 1
ATOM 3433 O O . THR A 1 418 ? 4.169 7.750 -4.970 1.00 86.12 418 THR A O 1
ATOM 3436 N N . HIS A 1 419 ? 4.933 9.699 -4.199 1.00 87.50 419 HIS A N 1
ATOM 3437 C CA . HIS A 1 419 ? 4.498 9.471 -2.822 1.00 87.50 419 HIS A CA 1
ATOM 3438 C C . HIS A 1 419 ? 3.823 10.713 -2.274 1.00 87.50 419 HIS A C 1
ATOM 3440 O O . HIS A 1 419 ? 4.343 11.821 -2.407 1.00 87.50 419 HIS A O 1
ATOM 3446 N N . PHE A 1 420 ? 2.704 10.496 -1.597 1.00 88.81 420 PHE A N 1
ATOM 3447 C CA . PHE A 1 420 ? 1.851 11.551 -1.078 1.00 88.81 420 PHE A CA 1
ATOM 3448 C C . PHE A 1 420 ? 1.645 11.396 0.425 1.00 88.81 420 PHE A C 1
ATOM 3450 O O . PHE A 1 420 ? 1.890 10.333 1.000 1.00 88.81 420 PHE A O 1
ATOM 3457 N N . LYS A 1 421 ? 1.180 12.458 1.075 1.00 85.44 421 LYS A N 1
ATOM 3458 C CA . LYS A 1 421 ? 0.749 12.401 2.470 1.00 85.44 421 LYS A CA 1
ATOM 3459 C C . LYS A 1 421 ? -0.444 11.464 2.625 1.00 85.44 421 LYS A C 1
ATOM 3461 O O . LYS A 1 421 ? -1.252 11.277 1.721 1.00 85.44 421 LYS A O 1
ATOM 3466 N N . ARG A 1 422 ? -0.603 10.936 3.835 1.00 84.12 422 ARG A N 1
ATOM 3467 C CA . ARG A 1 422 ? -1.681 10.023 4.233 1.00 84.12 422 ARG A CA 1
ATOM 3468 C C . ARG A 1 422 ? -3.091 10.463 3.795 1.00 84.12 422 ARG A C 1
ATOM 3470 O O . ARG A 1 422 ? -3.897 9.621 3.400 1.00 84.12 422 ARG A O 1
ATOM 3477 N N . GLY A 1 423 ? -3.376 11.768 3.845 1.00 82.19 423 GLY A N 1
ATOM 3478 C CA . GLY A 1 423 ? -4.667 12.348 3.457 1.00 82.19 423 GLY A CA 1
ATOM 3479 C C . GLY A 1 423 ? -5.084 12.025 2.019 1.00 82.19 423 GLY A C 1
ATOM 3480 O O . GLY A 1 423 ? -6.247 11.689 1.792 1.00 82.19 423 GLY A O 1
ATOM 3481 N N . PHE A 1 424 ? -4.135 12.033 1.080 1.00 90.12 424 PHE A N 1
ATOM 3482 C CA . PHE A 1 424 ? -4.346 11.628 -0.309 1.00 90.12 424 PHE A CA 1
ATOM 3483 C C . PHE A 1 424 ? -4.844 10.177 -0.407 1.00 90.12 424 PHE A C 1
ATOM 3485 O O . PHE A 1 424 ? -5.900 9.917 -0.987 1.00 90.12 424 PHE A O 1
ATOM 3492 N N . TYR A 1 425 ? -4.129 9.231 0.215 1.00 88.62 425 TYR A N 1
ATOM 3493 C CA . TYR A 1 425 ? -4.478 7.806 0.152 1.00 88.62 425 TYR A CA 1
ATOM 3494 C C . TYR A 1 425 ? -5.817 7.504 0.821 1.00 88.62 425 TYR A C 1
ATOM 3496 O O . TYR A 1 425 ? -6.556 6.646 0.338 1.00 88.62 425 TYR A O 1
ATOM 3504 N N . ARG A 1 426 ? -6.160 8.237 1.891 1.00 87.06 426 ARG A N 1
ATOM 3505 C CA . ARG A 1 426 ? -7.478 8.148 2.528 1.00 87.06 426 ARG A CA 1
ATOM 3506 C C . ARG A 1 426 ? -8.588 8.522 1.549 1.00 87.06 426 ARG A C 1
ATOM 3508 O O . ARG A 1 426 ? -9.503 7.731 1.366 1.00 87.06 426 ARG A O 1
ATOM 3515 N N . LYS A 1 427 ? -8.491 9.680 0.888 1.00 90.31 427 LYS A N 1
ATOM 3516 C CA . LYS A 1 427 ? -9.505 10.144 -0.077 1.00 90.31 427 LYS A CA 1
ATOM 3517 C C . LYS A 1 427 ? -9.622 9.213 -1.286 1.00 90.31 427 LYS A C 1
ATOM 3519 O O . LYS A 1 427 ? -10.730 8.921 -1.727 1.00 90.31 427 LYS A O 1
ATOM 3524 N N . LEU A 1 428 ? -8.493 8.721 -1.804 1.00 93.19 428 LEU A N 1
ATOM 3525 C CA . LEU A 1 428 ? -8.482 7.739 -2.892 1.00 93.19 428 LEU A CA 1
ATOM 3526 C C . LEU A 1 428 ? -9.135 6.417 -2.457 1.00 93.19 428 LEU A C 1
ATOM 3528 O O . LEU A 1 428 ? -9.935 5.847 -3.197 1.00 93.19 428 LEU A O 1
ATOM 3532 N N . GLY A 1 429 ? -8.849 5.950 -1.243 1.00 90.19 429 GLY A N 1
ATOM 3533 C CA . GLY A 1 429 ? -9.502 4.778 -0.672 1.00 90.19 429 GLY A CA 1
ATOM 3534 C C . GLY A 1 429 ? -11.004 4.977 -0.472 1.00 90.19 429 GLY A C 1
ATOM 3535 O O . GLY A 1 429 ? -11.792 4.146 -0.907 1.00 90.19 429 GLY A O 1
ATOM 3536 N N . GLU A 1 430 ? -11.426 6.105 0.097 1.00 88.25 430 GLU A N 1
ATOM 3537 C CA . GLU A 1 430 ? -12.842 6.472 0.235 1.00 88.25 430 GLU A CA 1
ATOM 3538 C C . GLU A 1 430 ? -13.550 6.535 -1.131 1.00 88.25 430 GLU A C 1
ATOM 3540 O O . GLU A 1 430 ? -14.687 6.085 -1.260 1.00 88.25 430 GLU A O 1
ATOM 3545 N N . TYR A 1 431 ? -12.881 7.028 -2.178 1.00 93.00 431 TYR A N 1
ATOM 3546 C CA . TYR A 1 431 ? -13.405 6.992 -3.544 1.00 93.00 431 TYR A CA 1
ATOM 3547 C C . TYR A 1 431 ? -13.617 5.554 -4.035 1.00 93.00 431 TYR A C 1
ATOM 3549 O O . TYR A 1 431 ? -14.727 5.212 -4.438 1.00 93.00 431 TYR A O 1
ATOM 3557 N N . LEU A 1 432 ? -12.597 4.695 -3.934 1.00 92.06 432 LEU A N 1
ATOM 3558 C CA . LEU A 1 432 ? -12.669 3.288 -4.353 1.00 92.06 432 LEU A CA 1
ATOM 3559 C C . LEU A 1 432 ? -13.683 2.469 -3.540 1.00 92.06 432 LEU A C 1
ATOM 3561 O O . LEU A 1 432 ? -14.299 1.543 -4.066 1.00 92.06 432 LEU A O 1
ATOM 3565 N N . ALA A 1 433 ? -13.869 2.803 -2.266 1.00 86.50 433 ALA A N 1
ATOM 3566 C CA . ALA A 1 433 ? -14.853 2.186 -1.383 1.00 86.50 433 ALA A CA 1
ATOM 3567 C C . ALA A 1 433 ? -16.304 2.439 -1.826 1.00 86.50 433 ALA A C 1
ATOM 3569 O O . ALA A 1 433 ? -17.184 1.645 -1.500 1.00 86.50 433 ALA A O 1
ATOM 3570 N N . ASN A 1 434 ? -16.543 3.521 -2.572 1.00 84.19 434 ASN A N 1
ATOM 3571 C CA . ASN A 1 434 ? -17.863 3.940 -3.042 1.00 84.19 434 ASN A CA 1
ATOM 3572 C C . ASN A 1 434 ? -18.138 3.563 -4.509 1.00 84.19 434 ASN A C 1
ATOM 3574 O O . ASN A 1 434 ? -19.148 3.987 -5.073 1.00 84.19 434 ASN A O 1
ATOM 3578 N N . ILE A 1 435 ? -17.260 2.778 -5.141 1.00 80.12 435 ILE A N 1
ATOM 3579 C CA . ILE A 1 435 ? -17.457 2.302 -6.514 1.00 80.12 435 ILE A CA 1
ATOM 3580 C C . ILE A 1 435 ? -18.491 1.171 -6.497 1.00 80.12 435 ILE A C 1
ATOM 3582 O O . ILE A 1 435 ? -18.200 0.024 -6.143 1.00 80.12 435 ILE A O 1
ATOM 3586 N N . LEU A 1 436 ? -19.729 1.560 -6.815 1.00 56.75 436 LEU A N 1
ATOM 3587 C CA . LEU A 1 436 ? -20.934 0.730 -6.814 1.00 56.75 436 LEU A CA 1
ATOM 3588 C C . LEU A 1 436 ? -21.064 -0.225 -7.978 1.00 56.75 436 LEU A C 1
ATOM 3590 O O . LEU A 1 436 ? -20.295 -0.194 -8.960 1.00 56.75 436 LEU A O 1
#

Sequence (436 aa):
RFSGKDDFRLNRLNDYKLLEKKHGEILNSKGDTDNFLRESHITVEIDYNVEAHIDRVIELINRTNQLNFIKKRLPENKEDAKRVISEELSHPDRHAGLVHVRDKYGDYGYVGFFLQARGAGYNRLDYFCFSCRTLGMFVELWLYRELGCPSIAIHGEVLTDLHDQNKKIDWVKRWVSTQSTEKLPIASTRTILLCGGCDLDSVAHYVHHNYKNTILHLNTARESSEIRRDHSSLVRRTFNGMTDDDFLFLKQLGYESSDFQINISPDNIDVAVFSFWTDMFYSLYEVVGRGYEMPISPTNLGHANIENFYETEIWERGATEICIRNFRFAKANLKYKGTSDEGTFKDNVCSIIRKFPSSTKVFLLGALENIPVEFSWVKAQHQLFNTWQNDIVKNYENVEIIHIDKFIESPEEAITSTHFKRGFYRKLGEYLANIL

Secondary structure (DSSP, 8-state):
--PPPP-TT-HHHHHHHHHHHHHHHHHHTTT-HHHHHHHTTEEEEEE--GGGGHHHHHHHHHH--TTBSS--PPPSSHHHHHHHHHHHHTSTTEEEEEEEEEETTEEEEEEEEEEEEEETTEEEEEEEEE-GGGTTTTHHHHHHHHTT--EE---S--SS-TT-SS----SEEE------SS-----EEEEEEEEESHHHHHHHHHHTTTEEEEEEEE-EEETTEEE-TTSHHHHHHHHH---HHHHHHHHHTT--GGGG--SS-GGG-SEEEE--GGGGTPPEEEETTTTEEEE-B-TT-TT--GGG--HHHHHHTT--HHHHHHHHHHHHHEEEEESPPHHHHHHHHHHHHTTS-TTSEEEEEPPPSS--GGGGGGHHHHHHHHHHHHHHHTT-TTEEEE-GGGG-SSGGGBSSSS-B-HHHHHHHHHHHHT--

pLDDT: mean 87.71, std 12.85, range [29.3, 98.69]

Foldseek 3Di:
DPDDPDPVVCLVVLLVVLVVVLVVVCVVPVPPLQVSLLQFLKAKEWAQVCLVVVVVVLCQLAPFDQFKFANPHADPPPVSSNVVVVVLQFFLQWRKTFIWMATPSGTPGRFWIWIWRDFAPATETPTTGGHCSCPPSCPSLVVCVVSVVHHYDGDDHHDDDSPPPPDDRPRYHHDFDPPDPPDGLPLAQAEEEEQEESLSVLLCSLACRLHPYYWYLYWHADQLWIRPLQALQNQLCLLVPDDPVVVVLVVQLVDDPVNSHGPDALARHQEYEHENVLLLAAWWWDQPPPPGIDGIGHQPNRRDDLLPDDLVVSVVSPGDPSSSSSSVSCNVGIHTDGGDDLVNNLVSVLSNVVRHPLSHQYEYEQFAQPADPVAVVCNVSSVRRNVSQVVNVVVHVRYDYDHLVVQDPDNVQDPYSPGGTSSSSNVVSVVVSPPD

Radius of gyration: 24.62 Å; chains: 1; bounding box: 64×46×71 Å

=== Feature glossary ===
The features interleaved in this record are:

— What the protein is —

Sequence gives the chain of amino acids in standard one-letter code (A=alanine, C=cysteine, …, Y=tyrosine), read N→C. It is the only feature that is directly encoded by the gene; all structural features are derived from the folded form of this sequence.

Database cross-references. InterPro integrates a dozen domain/family signature databases into unified entries with residue-range hits. GO terms attach function/process/location labels with evidence codes. CATH codes position the fold in a four-level structural taxonomy. Organism is the NCBI-taxonomy species name.

— Where its atoms are —

Atomic coordinates in PDBx/mmCIF format — the same representation the Protein Data Bank distributes. Each line of the _atom_site loop places one backbone atom in Cartesian space (units: ångströms, origin: arbitrary).

The six renders are orthographic views along the three Cartesian axes in both directions. Representation (cartoon, sticks, or surface) and color scheme (sequence-rainbow or by-chain) vary across proteins so the training set covers all the common visualization conventions.

— Local backbone conformation —

Eight-state secondary structure (DSSP): H is the canonical α-helix, G the tighter 3₁₀-helix, I the wider π-helix; E/B are β-structure, T and S are turns and bends, and '-' is everything else. DSSP derives these from the pattern of main-chain N–H···O=C hydrogen bonds, not from the sequence.

P-SEA three-state annotation labels each residue as helix, strand, or coil based purely on the geometry of the Cα trace. It serves as a fallback when the full backbone (and thus DSSP) is unavailable.

The φ/ψ torsion pair specifies the backbone conformation at each residue. φ rotates about the N–Cα bond, ψ about the Cα–C bond. Steric clashes forbid most of the (φ, ψ) plane — the allowed regions (α-helix basin, β-sheet basin, left-handed helix) are the Ramachandran-allowed regions.

— Global shape and packing —

The geometric summary reports three shape descriptors. Rg (radius of gyration) measures how spread out the Cα atoms are about their centre of mass; compact globular proteins have small Rg, elongated or unfolded ones large. Cα contacts (<8 Å, |i−j|>4) count long-range residue pairs in spatial proximity — high for tightly packed folds, near zero for rods or random coil. The bounding-box extents give the protein's footprint along x, y, z in Å.

Solvent-accessible surface area (SASA) is the area in Å² traced out by the centre of a 1.4 Å probe sphere (a water molecule) rolled over the protein's van der Waals surface (Shrake–Rupley / Lee–Richards construction). Buried residues have near-zero SASA; fully exposed residues can exceed 200 Å². The total SASA scales roughly with the number of surface residues.

The contact map is a binary N×N matrix image: pixel (i, j) is dark where Cα_i and Cα_j are within 8 Å and |i−j|>4. Because the |i−j|>4 filter removes local helical contacts, off-diagonal stripes parallel to the main diagonal indicate parallel β-sheets; stripes perpendicular to it indicate antiparallel β-sheets. The Ramachandran plot scatters every residue's (φ, ψ) pair against the sterically allowed regions. The PAE heatmap renders the predicted-aligned-error matrix.

— Structural neighborhood —

3Di is Foldseek's structural alphabet. Each residue is assigned one of twenty discrete states based on how its Cα sits relative to its spatial (not sequential) neighbors. Aligning 3Di strings finds structural homologs roughly as well as full 3D superposition, but orders of magnitude faster.

Nearest PDB neighbors are the top structural matches found by Foldseek when searching this structure against the entire Protein Data Bank. Each hit reports a TM-score (0 to 1; >0.5 almost always implies the same fold) and an E-value. These are *structural* homologs — they may share no detectable sequence similarity.

— Confidence and disorder —

For AlphaFold models, the B-factor field carries pLDDT — the model's own estimate of local accuracy on a 0–100 scale. Regions with pLDDT<50 should be treated as essentially unmodeled; they often correspond to intrinsically disordered segments.

Crystallographic B-factors measure how much each atom's electron density is smeared out, in Å². They rise in mobile loops and surface residues and fall in the buried interior. In AlphaFold models this column is repurposed to hold pLDDT instead.

Predicted aligned error is AlphaFold's pairwise confidence. Unlike pLDDT (per-residue), PAE is per-residue-pair and captures whether two parts of the structure are correctly placed relative to each other. Units are ångströms of expected positional error.